Protein AF-0000000084719850 (afdb_homodimer)

Foldseek 3Di:
DWQKKWKDFFAQANTDMDGFAQEFEEDEDPPLCQVVVLLVLVLVLCQQAVFDWQLVSPWPNGGHPVDDAQKMKMKIWDADPVFIKMWIWIWGADDDGSGTWTAKIFMDGVNQTQWIDHPQKIFGADPVSDGPDIDGHGTGGDVNNVPDPVRDDPVSVVVSVQSNLEAAAEADLLLDFFKDQEADCDADRNRNCVNNPLVNLCVVPVCLQVVLQVVLPVQPAQWDHWDWDDPDDRMTGIKTWGADPVDRVDIDIDTLSRDDSQSNLLSRLSSCLRRRDLQGEYEYEASCVPHDCVRCVVSVVSSVVSSVVRYHYYYYHLDQVVCLVAQQPRYWYWYDDPSHRIDIDHQHHCVPVDRSSVCSVVVVSD/DWQKKWKDQFAQANTDMDGFAQEFEEDEDPPLCQVVVLLVLVLVLCQQAVFDWQLVSPWPNGGHPVDPAQKMKMKIWDADPVFIKMWIWIWGADDDGSGTWTAKIFMDGVNQTQWIDHPQKIFGADPVSDTPDIDGHGTGGDVNNVPDPVRDDPVSVVVSVQSNLEAAAEADLLLDFFKDQEADCDADRNRNCVNNPLVNLCVVPVCLQVVLQVVLPVQPAQWDHWDWDDPDDRMTGIKTWGADPVDRVDIDIDTLSRDDSQSNLLSRLSSCLRRRDLQGEYEYEASCVPHDCVRCVVSVVSSVVSSVVNYHYYYYHLDQVVCLVAQQPRYWYWYDDPSHRIDIDHQHHCVPVDRSSVCSVVVVSD

pLDDT: mean 88.96, std 8.77, range [47.56, 98.56]

Nearest PDB structures (foldseek):
  8v47-assembly1_H  TM=5.171E-01  e=9.709E-10  Escherichia coli B185
  8ux9-assembly1_B  TM=4.655E-01  e=1.560E-08  Escherichia coli B185
  8v48-assembly1_F  TM=4.550E-01  e=1.470E-08  Escherichia coli B185
  8v48-assembly1_B  TM=4.495E-01  e=2.359E-08  Escherichia coli B185
  8v47-assembly1_A  TM=4.578E-01  e=5.085E-08  Escherichia coli B185

Secondary structure (DSSP, 8-state):
-EEEEEEEEETTEEEEEE---SEEEEE-STTSSHHHHHHHHHHHHIIIII---HHHHS-GGGS-TT----EEEEEEEEE-SSSEEEEEEEEEE-SSSS-EEEEEEEEEETTEEEEEEETTEEEEE-TTSSEEEEEE--SSS-GGGG--GGG--HHHHHHHHHHHTEEEE---GGG--SEESS--SS--TT-TTHHHHHHHHHHH-TTHHHHHHHHHHHHSTTEEEEEEEE-SSS-EEEEEEEE-SS-TT-EEEEEGGGS-HHHHHHHHHHHHHHHS-TT-EEEEE-TTTT--HHHHHHHHHHHHHHHHTT-EEEEE---HHHHHHHHHHHEEEEEESTT--EEEEEPP-S-SSS-HHHHHHTTTT-/-EEEEEEEEETTEEEEEE---SEEEEE-STTSSHHHHHHHHHHHHIIIII---HHHHS-GGGS-TT----EEEEEEEEE-SSSEEEEEEEEEE-SSSS-EEEEEEEEEETTEEEEEEETTEEEEE-TTSSEEEEEE--SSS-GGGG--GGG--HHHHHHHHHHHTEEEE---GGG--SEESS--SS--TT-TTHHHHHHHHHHH-TTHHHHHHHHHHHHSTTEEEEEEEE-SSS-EEEEEEEE-SS-TT-EEEEEGGGS-HHHHHHHHHHHHHHHS-TT-EEEEE-TTTT--HHHHHHHHHHHHHHHHTT-EEEEE---HHHHHHHHHHHEEEEEESTT--EEEEEPP-S-SSS-HHHHHHTTTT-

InterPro domains:
  IPR003959 ATPase, AAA-type, core [PF13304] (24-324)
  IPR014555 RecF-like [PIRSF029347] (1-332)
  IPR027417 P-loop containing nucleoside triphosphate hydrolase [G3DSA:3.40.50.300] (1-341)
  IPR027417 P-loop containing nucleoside triphosphate hydrolase [SSF52540] (1-327)

Sequence (732 aa):
MLTRLLMENYRCFEQAVIEPGSLALLVGPNGAGKSTVFDALWNIRQLVITGGSASELFPDATRMRWGRQSRQRFELGFRGPDGDYTYRLVIRHGKGAQSGQLEREEILYEQQPLYSFSREEVLIHAHDKSPAHRFPAGNKLSPLSNLPLQVRSKRLDWLTDRISRIWVFRPVPPKLEPFTDRRSDFLEPDLSNFASWLLAMQKVRRSLSRTLKQSLRVVLDGFLNYQFVPLGRETNALMFMFSSPRRRSDFIAFFFNELSEGQRALVVLYTLLHAVPRDATLCIDEPEEFLSPREIHPWLNHLMEMTEEGGQALLISHNPGLIDLLAPSNGILLARQEGGPVQVQGVPGDGAGLPVSELLARGWLEMLTRLLMENYRCFEQAVIEPGSLALLVGPNGAGKSTVFDALWNIRQLVITGGSASELFPDATRMRWGRQSRQRFELGFRGPDGDYTYRLVIRHGKGAQSGQLEREEILYEQQPLYSFSREEVLIHAHDKSPAHRFPAGNKLSPLSNLPLQVRSKRLDWLTDRISRIWVFRPVPPKLEPFTDRRSDFLEPDLSNFASWLLAMQKVRRSLSRTLKQSLRVVLDGFLNYQFVPLGRETNALMFMFSSPRRRSDFIAFFFNELSEGQRALVVLYTLLHAVPRDATLCIDEPEEFLSPREIHPWLNHLMEMTEEGGQALLISHNPGLIDLLAPSNGILLARQEGGPVQVQGVPGDGAGLPVSELLARGWLE

Structure (mmCIF, N/CA/C/O backbone):
data_AF-0000000084719850-model_v1
#
loop_
_entity.id
_entity.type
_entity.pdbx_description
1 polymer 'ATPase AAA-type core domain-containing protein'
#
loop_
_atom_site.group_PDB
_atom_site.id
_atom_site.type_symbol
_atom_site.label_atom_id
_atom_site.label_alt_id
_atom_site.label_comp_id
_atom_site.label_asym_id
_atom_site.label_entity_id
_atom_site.label_seq_id
_atom_site.pdbx_PDB_ins_code
_atom_site.Cartn_x
_atom_site.Cartn_y
_atom_site.Cartn_z
_atom_site.occupancy
_atom_site.B_iso_or_equiv
_atom_site.auth_seq_id
_atom_site.auth_comp_id
_atom_site.auth_asym_id
_atom_site.auth_atom_id
_atom_site.pdbx_PDB_model_num
ATOM 1 N N . MET A 1 1 ? 4.68 23.938 17.859 1 90.5 1 MET A N 1
ATOM 2 C CA . MET A 1 1 ? 4.062 22.625 17.688 1 90.5 1 MET A CA 1
ATOM 3 C C . MET A 1 1 ? 2.545 22.75 17.578 1 90.5 1 MET A C 1
ATOM 5 O O . MET A 1 1 ? 1.946 23.641 18.188 1 90.5 1 MET A O 1
ATOM 9 N N . LEU A 1 2 ? 1.97 21.906 16.734 1 96.88 2 LEU A N 1
ATOM 10 C CA . LEU A 1 2 ? 0.516 21.859 16.625 1 96.88 2 LEU A CA 1
ATOM 11 C C . LEU A 1 2 ? -0.118 21.391 17.922 1 96.88 2 LEU A C 1
ATOM 13 O O . LEU A 1 2 ? 0.217 20.312 18.438 1 96.88 2 LEU A O 1
ATOM 17 N N . THR A 1 3 ? -0.988 22.188 18.453 1 97.19 3 THR A N 1
ATOM 18 C CA . THR A 1 3 ? -1.54 21.859 19.766 1 97.19 3 THR A CA 1
ATOM 19 C C . THR A 1 3 ? -3.025 21.531 19.656 1 97.19 3 THR A C 1
ATOM 21 O O . THR A 1 3 ? -3.596 20.922 20.578 1 97.19 3 THR A O 1
ATOM 24 N N . ARG A 1 4 ? -3.549 21.953 18.578 1 97.56 4 ARG A N 1
ATOM 25 C CA . ARG A 1 4 ? -4.992 21.781 18.453 1 97.56 4 ARG A CA 1
ATOM 26 C C . ARG A 1 4 ? -5.41 21.766 16.984 1 97.56 4 ARG A C 1
ATOM 28 O O . ARG A 1 4 ? -4.891 22.531 16.172 1 97.56 4 ARG A O 1
ATOM 35 N N . LEU A 1 5 ? -6.273 20.875 16.641 1 98.06 5 LEU A N 1
ATOM 36 C CA . LEU A 1 5 ? -6.926 20.828 15.336 1 98.06 5 LEU A CA 1
ATOM 37 C C . LEU A 1 5 ? -8.43 20.656 15.492 1 98.06 5 LEU A C 1
ATOM 39 O O . LEU A 1 5 ? -8.906 19.672 16.047 1 98.06 5 LEU A O 1
ATOM 43 N N . LEU A 1 6 ? -9.133 21.688 15.07 1 98.25 6 LEU A N 1
ATOM 44 C CA . LEU A 1 6 ? -10.594 21.625 15.07 1 98.25 6 LEU A CA 1
ATOM 45 C C . LEU A 1 6 ? -11.125 21.438 13.648 1 98.25 6 LEU A C 1
ATOM 47 O O . LEU A 1 6 ? -10.664 22.109 12.719 1 98.25 6 LEU A O 1
ATOM 51 N N . MET A 1 7 ? -11.977 20.516 13.445 1 97.25 7 MET A N 1
ATOM 52 C CA . MET A 1 7 ? -12.656 20.281 12.172 1 97.25 7 MET A CA 1
ATOM 53 C C . MET A 1 7 ? -14.172 20.25 12.367 1 97.25 7 MET A C 1
ATOM 55 O O . MET A 1 7 ? -14.672 19.562 13.258 1 97.25 7 MET A O 1
ATOM 59 N N . GLU A 1 8 ? -14.789 21 11.594 1 97.12 8 GLU A N 1
ATOM 60 C CA . GLU A 1 8 ? -16.25 21.031 11.594 1 97.12 8 GLU A CA 1
ATOM 61 C C . GLU A 1 8 ? -16.797 20.812 10.188 1 97.12 8 GLU A C 1
ATOM 63 O O . GLU A 1 8 ? -16.406 21.5 9.242 1 97.12 8 GLU A O 1
ATOM 68 N N . ASN A 1 9 ? -17.719 19.844 10.125 1 95.5 9 ASN A N 1
ATOM 69 C CA . ASN A 1 9 ? -18.375 19.516 8.867 1 95.5 9 ASN A CA 1
ATOM 70 C C . ASN A 1 9 ? -17.375 19.078 7.805 1 95.5 9 ASN A C 1
ATOM 72 O O . ASN A 1 9 ? -17.344 19.641 6.703 1 95.5 9 ASN A O 1
ATOM 76 N N . TYR A 1 10 ? -16.609 18.188 8.109 1 95.56 10 TYR A N 1
ATOM 77 C CA . TYR A 1 10 ? -15.602 17.672 7.199 1 95.56 10 TYR A CA 1
ATOM 78 C C . TYR A 1 10 ? -15.625 16.141 7.172 1 95.56 10 TYR A C 1
ATOM 80 O O . TYR A 1 10 ? -15.203 15.492 8.133 1 95.56 10 TYR A O 1
ATOM 88 N N . ARG A 1 11 ? -16.172 15.609 6.105 1 90.38 11 ARG A N 1
ATOM 89 C CA . ARG A 1 11 ? -16.312 14.172 5.895 1 90.38 11 ARG A CA 1
ATOM 90 C C . ARG A 1 11 ? -17.047 13.516 7.059 1 90.38 11 ARG A C 1
ATOM 92 O O . ARG A 1 11 ? -18.234 13.781 7.285 1 90.38 11 ARG A O 1
ATOM 99 N N . CYS A 1 12 ? -16.344 12.797 7.941 1 88.69 12 CYS A N 1
ATOM 100 C CA . CYS A 1 12 ? -17.031 12.094 9.016 1 88.69 12 CYS A CA 1
ATOM 101 C C . CYS A 1 12 ? -16.969 12.883 10.32 1 88.69 12 CYS A C 1
ATOM 103 O O . CYS A 1 12 ? -17.391 12.398 11.367 1 88.69 12 CYS A O 1
ATOM 105 N N . PHE A 1 13 ? -16.453 14.102 10.242 1 93.06 13 PHE A N 1
ATOM 106 C CA . PHE A 1 13 ? -16.344 14.938 11.438 1 93.06 13 PHE A CA 1
ATOM 107 C C . PHE A 1 13 ? -17.438 16 11.445 1 93.06 13 PHE A C 1
ATOM 109 O O . PHE A 1 13 ? -17.391 16.953 10.664 1 93.06 13 PHE A O 1
ATOM 116 N N . GLU A 1 14 ? -18.406 15.844 12.305 1 93.19 14 GLU A N 1
ATOM 117 C CA . GLU A 1 14 ? -19.359 16.922 12.531 1 93.19 14 GLU A CA 1
ATOM 118 C C . GLU A 1 14 ? -18.703 18.078 13.297 1 93.19 14 GLU A C 1
ATOM 120 O O . GLU A 1 14 ? -18.75 19.219 12.844 1 93.19 14 GLU A O 1
ATOM 125 N N . GLN A 1 15 ? -18.219 17.828 14.336 1 94 15 GLN A N 1
ATOM 126 C CA . GLN A 1 15 ? -17.344 18.688 15.125 1 94 15 GLN A CA 1
ATOM 127 C C . GLN A 1 15 ? -16.391 17.859 15.969 1 94 15 GLN A C 1
ATOM 129 O O . GLN A 1 15 ? -16.812 16.984 16.734 1 94 15 GLN A O 1
ATOM 134 N N . ALA A 1 16 ? -15.164 18.062 15.734 1 95.19 16 ALA A N 1
ATOM 135 C CA . ALA A 1 16 ? -14.164 17.297 16.484 1 95.19 16 ALA A CA 1
ATOM 136 C C . ALA A 1 16 ? -12.93 18.156 16.766 1 95.19 16 ALA A C 1
ATOM 138 O O . ALA A 1 16 ? -12.555 19 15.961 1 95.19 16 ALA A O 1
ATOM 139 N N . VAL A 1 17 ? -12.398 17.953 17.922 1 97 17 VAL A N 1
ATOM 140 C CA . VAL A 1 17 ? -11.156 18.625 18.328 1 97 17 VAL A CA 1
ATOM 141 C C . VAL A 1 17 ? -10.094 17.578 18.656 1 97 17 VAL A C 1
ATOM 143 O O . VAL A 1 17 ? -10.344 16.641 19.422 1 97 17 VAL A O 1
ATOM 146 N N . ILE A 1 18 ? -9 17.688 18 1 96.81 18 ILE A N 1
ATOM 147 C CA . ILE A 1 18 ? -7.844 16.828 18.266 1 96.81 18 ILE A CA 1
ATOM 148 C C . ILE A 1 18 ? -6.719 17.672 18.875 1 96.81 18 ILE A C 1
ATOM 150 O O . ILE A 1 18 ? -6.355 18.719 18.344 1 96.81 18 ILE A O 1
ATOM 154 N N . GLU A 1 19 ? -6.223 17.266 19.984 1 96.62 19 GLU A N 1
ATOM 155 C CA . GLU A 1 19 ? -5.133 17.953 20.688 1 96.62 19 GLU A CA 1
ATOM 156 C C . GLU A 1 19 ? -3.908 17.047 20.812 1 96.62 19 GLU A C 1
ATOM 158 O O . GLU A 1 19 ? -3.682 16.438 21.859 1 96.62 19 GLU A O 1
ATOM 163 N N . PRO A 1 20 ? -3.102 17.109 19.75 1 96.12 20 PRO A N 1
ATOM 164 C CA . PRO A 1 20 ? -1.95 16.203 19.75 1 96.12 20 PRO A CA 1
ATOM 165 C C . PRO A 1 20 ? -0.797 16.719 20.609 1 96.12 20 PRO A C 1
ATOM 167 O O . PRO A 1 20 ? -0.574 17.922 20.688 1 96.12 20 PRO A O 1
ATOM 170 N N . GLY A 1 21 ? -0.108 15.828 21.328 1 94.69 21 GLY A N 1
ATOM 171 C CA . GLY A 1 21 ? 1.169 16.141 21.953 1 94.69 21 GLY A CA 1
ATOM 172 C C . GLY A 1 21 ? 2.332 16.094 20.984 1 94.69 21 GLY A C 1
ATOM 173 O O . GLY A 1 21 ? 2.143 16.203 19.766 1 94.69 21 GLY A O 1
ATOM 174 N N . SER A 1 22 ? 3.535 16.031 21.578 1 96.25 22 SER A N 1
ATOM 175 C CA . SER A 1 22 ? 4.715 15.938 20.719 1 96.25 22 SER A CA 1
ATOM 176 C C . SER A 1 22 ? 4.703 14.648 19.906 1 96.25 22 SER A C 1
ATOM 178 O O . SER A 1 22 ? 5.23 14.609 18.797 1 96.25 22 SER A O 1
ATOM 180 N N . LEU A 1 23 ? 4.137 13.648 20.516 1 96.62 23 LEU A N 1
ATOM 181 C CA . LEU A 1 23 ? 3.895 12.375 19.844 1 96.62 23 LEU A CA 1
ATOM 182 C C . LEU A 1 23 ? 2.447 11.93 20.031 1 96.62 23 LEU A C 1
ATOM 184 O O . LEU A 1 23 ? 1.941 11.898 21.156 1 96.62 23 LEU A O 1
ATOM 188 N N . ALA A 1 24 ? 1.783 11.695 18.938 1 97 24 ALA A N 1
ATOM 189 C CA . ALA A 1 24 ? 0.391 11.258 18.984 1 97 24 ALA A CA 1
ATOM 190 C C . ALA A 1 24 ? 0.149 10.078 18.047 1 97 24 ALA A C 1
ATOM 192 O O . ALA A 1 24 ? 0.661 10.062 16.922 1 97 24 ALA A O 1
ATOM 193 N N . LEU A 1 25 ? -0.519 9.102 18.531 1 96.5 25 LEU A N 1
ATOM 194 C CA . LEU A 1 25 ? -0.943 7.965 17.719 1 96.5 25 LEU A CA 1
ATOM 195 C C . LEU A 1 25 ? -2.459 7.945 17.562 1 96.5 25 LEU A C 1
ATOM 197 O O . LEU A 1 25 ? -3.188 7.805 18.547 1 96.5 25 LEU A O 1
ATOM 201 N N . LEU A 1 26 ? -2.902 8.148 16.344 1 95.12 26 LEU A N 1
ATOM 202 C CA . LEU A 1 26 ? -4.324 8.023 16.047 1 95.12 26 LEU A CA 1
ATOM 203 C C . LEU A 1 26 ? -4.711 6.559 15.852 1 95.12 26 LEU A C 1
ATOM 205 O O . LEU A 1 26 ? -4.125 5.867 15.016 1 95.12 26 LEU A O 1
ATOM 209 N N . VAL A 1 27 ? -5.645 6.09 16.656 1 91.06 27 VAL A N 1
ATOM 210 C CA . VAL A 1 27 ? -6.117 4.711 16.594 1 91.06 27 VAL A CA 1
ATOM 211 C C . VAL A 1 27 ? -7.637 4.691 16.469 1 91.06 27 VAL A C 1
ATOM 213 O O . VAL A 1 27 ? -8.305 5.68 16.781 1 91.06 27 VAL A O 1
ATOM 216 N N . GLY A 1 28 ? -8.141 3.613 15.969 1 86.5 28 GLY A N 1
ATOM 217 C CA . GLY A 1 28 ? -9.578 3.441 15.789 1 86.5 28 GLY A CA 1
ATOM 218 C C . GLY A 1 28 ? -9.922 2.494 14.656 1 86.5 28 GLY A C 1
ATOM 219 O O . GLY A 1 28 ? -9.055 2.119 13.867 1 86.5 28 GLY A O 1
ATOM 220 N N . PRO A 1 29 ? -11.164 2.096 14.547 1 81.56 29 PRO A N 1
ATOM 221 C CA . PRO A 1 29 ? -11.578 1.176 13.484 1 81.56 29 PRO A CA 1
ATOM 222 C C . PRO A 1 29 ? -11.516 1.808 12.094 1 81.56 29 PRO A C 1
ATOM 224 O O . PRO A 1 29 ? -11.281 3.014 11.969 1 81.56 29 PRO A O 1
ATOM 227 N N . ASN A 1 30 ? -11.594 0.954 11.141 1 78.56 30 ASN A N 1
ATOM 228 C CA . ASN A 1 30 ? -11.625 1.453 9.766 1 78.56 30 ASN A CA 1
ATOM 229 C C . ASN A 1 30 ? -12.828 2.363 9.531 1 78.56 30 ASN A C 1
ATOM 231 O O . ASN A 1 30 ? -13.93 2.074 9.992 1 78.56 30 ASN A O 1
ATOM 235 N N . GLY A 1 31 ? -12.547 3.479 8.898 1 78.62 31 GLY A N 1
ATOM 236 C CA . GLY A 1 31 ? -13.609 4.43 8.609 1 78.62 31 GLY A CA 1
ATOM 237 C C . GLY A 1 31 ? -13.828 5.441 9.719 1 78.62 31 GLY A C 1
ATOM 238 O O . GLY A 1 31 ? -14.734 6.273 9.641 1 78.62 31 GLY A O 1
ATOM 239 N N . ALA A 1 32 ? -12.961 5.43 10.695 1 83.94 32 ALA A N 1
ATOM 240 C CA . ALA A 1 32 ? -13.156 6.297 11.859 1 83.94 32 ALA A CA 1
ATOM 241 C C . ALA A 1 32 ? -12.625 7.703 11.594 1 83.94 32 ALA A C 1
ATOM 243 O O . ALA A 1 32 ? -12.789 8.602 12.422 1 83.94 32 ALA A O 1
ATOM 244 N N . GLY A 1 33 ? -11.961 7.91 10.492 1 89.12 33 GLY A N 1
ATOM 245 C CA . GLY A 1 33 ? -11.562 9.258 10.133 1 89.12 33 GLY A CA 1
ATOM 246 C C . GLY A 1 33 ? -10.094 9.531 10.359 1 89.12 33 GLY A C 1
ATOM 247 O O . GLY A 1 33 ? -9.641 10.68 10.266 1 89.12 33 GLY A O 1
ATOM 248 N N . LYS A 1 34 ? -9.25 8.547 10.703 1 91.81 34 LYS A N 1
ATOM 249 C CA . LYS A 1 34 ? -7.824 8.727 10.945 1 91.81 34 LYS A CA 1
ATOM 250 C C . LYS A 1 34 ? -7.145 9.406 9.758 1 91.81 34 LYS A C 1
ATOM 252 O O . LYS A 1 34 ? -6.465 10.422 9.914 1 91.81 34 LYS A O 1
ATOM 257 N N . SER A 1 35 ? -7.395 8.867 8.609 1 90 35 SER A N 1
ATOM 258 C CA . SER A 1 35 ? -6.777 9.422 7.406 1 90 35 SER A CA 1
ATOM 259 C C . SER A 1 35 ? -7.344 10.797 7.074 1 90 35 SER A C 1
ATOM 261 O O . SER A 1 35 ? -6.652 11.633 6.492 1 90 35 SER A O 1
ATOM 263 N N . THR A 1 36 ? -8.578 11.008 7.441 1 92.88 36 THR A N 1
ATOM 264 C CA . THR A 1 36 ? -9.227 12.289 7.195 1 92.88 36 THR A CA 1
ATOM 265 C C . THR A 1 36 ? -8.5 13.422 7.918 1 92.88 36 THR A C 1
ATOM 267 O O . THR A 1 36 ? -8.398 14.531 7.402 1 92.88 36 THR A O 1
ATOM 270 N N . VAL A 1 37 ? -8.016 13.094 9.078 1 96.56 37 VAL A N 1
ATOM 271 C CA . VAL A 1 37 ? -7.258 14.07 9.844 1 96.56 37 VAL A CA 1
ATOM 272 C C . VAL A 1 37 ? -6.027 14.508 9.055 1 96.56 37 VAL A C 1
ATOM 274 O O . VAL A 1 37 ? -5.754 15.703 8.922 1 96.56 37 VAL A O 1
ATOM 277 N N . PHE A 1 38 ? -5.297 13.594 8.523 1 96.06 38 PHE A N 1
ATOM 278 C CA . PHE A 1 38 ? -4.102 13.875 7.738 1 96.06 38 PHE A CA 1
ATOM 279 C C . PHE A 1 38 ? -4.453 14.633 6.465 1 96.06 38 PHE A C 1
ATOM 281 O O . PHE A 1 38 ? -3.73 15.539 6.055 1 96.06 38 PHE A O 1
ATOM 288 N N . ASP A 1 39 ? -5.559 14.297 5.898 1 94.19 39 ASP A N 1
ATOM 289 C CA . ASP A 1 39 ? -6.016 14.992 4.699 1 94.19 39 ASP A CA 1
ATOM 290 C C . ASP A 1 39 ? -6.273 16.469 4.984 1 94.19 39 ASP A C 1
ATOM 292 O O . ASP A 1 39 ? -5.926 17.328 4.18 1 94.19 39 ASP A O 1
ATOM 296 N N . ALA A 1 40 ? -6.93 16.656 6.09 1 97.06 40 ALA A N 1
ATOM 297 C CA . ALA A 1 40 ? -7.223 18.031 6.465 1 97.06 40 ALA A CA 1
ATOM 298 C C . ALA A 1 40 ? -5.941 18.844 6.617 1 97.06 40 ALA A C 1
ATOM 300 O O . ALA A 1 40 ? -5.832 19.953 6.074 1 97.06 40 ALA A O 1
ATOM 301 N N . LEU A 1 41 ? -4.992 18.328 7.336 1 97.62 41 LEU A N 1
ATOM 302 C CA . LEU A 1 41 ? -3.723 19.016 7.547 1 97.62 41 LEU A CA 1
ATOM 303 C C . LEU A 1 41 ? -3.016 19.281 6.223 1 97.62 41 LEU A C 1
ATOM 305 O O . LEU A 1 41 ? -2.506 20.375 5.988 1 97.62 41 LEU A O 1
ATOM 309 N N . TRP A 1 42 ? -3.047 18.281 5.398 1 96 42 TRP A N 1
ATOM 310 C CA . TRP A 1 42 ? -2.404 18.406 4.094 1 96 42 TRP A CA 1
ATOM 311 C C . TRP A 1 42 ? -3.09 19.484 3.254 1 96 42 TRP A C 1
ATOM 313 O O . TRP A 1 42 ? -2.426 20.344 2.668 1 96 42 TRP A O 1
ATOM 323 N N . ASN A 1 43 ? -4.371 19.438 3.188 1 96.69 43 ASN A N 1
ATOM 324 C CA . ASN A 1 43 ? -5.125 20.375 2.367 1 96.69 43 ASN A CA 1
ATOM 325 C C . ASN A 1 43 ? -4.945 21.812 2.854 1 96.69 43 ASN A C 1
ATOM 327 O O . ASN A 1 43 ? -4.812 22.734 2.047 1 96.69 43 ASN A O 1
ATOM 331 N N . ILE A 1 44 ? -4.93 21.984 4.152 1 97.69 44 ILE A N 1
ATOM 332 C CA . ILE A 1 44 ? -4.723 23.312 4.715 1 97.69 44 ILE A CA 1
ATOM 333 C C . ILE A 1 44 ? -3.32 23.797 4.371 1 97.69 44 ILE A C 1
ATOM 335 O O . ILE A 1 44 ? -3.143 24.953 3.969 1 97.69 44 ILE A O 1
ATOM 339 N N . ARG A 1 45 ? -2.359 22.938 4.555 1 96.25 45 ARG A N 1
ATOM 340 C CA . ARG A 1 45 ? -0.992 23.297 4.191 1 96.25 45 ARG A CA 1
ATOM 341 C C . ARG A 1 45 ? -0.908 23.734 2.734 1 96.25 45 ARG A C 1
ATOM 343 O O . ARG A 1 45 ? -0.298 24.766 2.42 1 96.25 45 ARG A O 1
ATOM 350 N N . GLN A 1 46 ? -1.488 22.922 1.849 1 94.88 46 GLN A N 1
ATOM 351 C CA . GLN A 1 46 ? -1.464 23.234 0.422 1 94.88 46 GLN A CA 1
ATOM 352 C C . GLN A 1 46 ? -2.15 24.562 0.135 1 94.88 46 GLN A C 1
ATOM 354 O O . GLN A 1 46 ? -1.685 25.344 -0.701 1 94.88 46 GLN A O 1
ATOM 359 N N . LEU A 1 47 ? -3.195 24.797 0.79 1 96.38 47 LEU A N 1
ATOM 360 C CA . LEU A 1 47 ? -3.941 26.031 0.618 1 96.38 47 LEU A CA 1
ATOM 361 C C . LEU A 1 47 ? -3.086 27.234 0.996 1 96.38 47 LEU A C 1
ATOM 363 O O . LEU A 1 47 ? -2.967 28.188 0.218 1 96.38 47 LEU A O 1
ATOM 367 N N . VAL A 1 48 ? -2.445 27.172 2.125 1 96.06 48 VAL A N 1
ATOM 368 C CA . VAL A 1 48 ? -1.76 28.312 2.727 1 96.06 48 VAL A CA 1
ATOM 369 C C . VAL A 1 48 ? -0.387 28.5 2.08 1 96.06 48 VAL A C 1
ATOM 371 O O . VAL A 1 48 ? 0.068 29.625 1.877 1 96.06 48 VAL A O 1
ATOM 374 N N . ILE A 1 49 ? 0.286 27.422 1.704 1 93.06 49 ILE A N 1
ATOM 375 C CA . ILE A 1 49 ? 1.697 27.5 1.343 1 93.06 49 ILE A CA 1
ATOM 376 C C . ILE A 1 49 ? 1.844 27.453 -0.177 1 93.06 49 ILE A C 1
ATOM 378 O O . ILE A 1 49 ? 2.547 28.281 -0.762 1 93.06 49 ILE A O 1
ATOM 382 N N . THR A 1 50 ? 1.129 26.562 -0.797 1 89.69 50 THR A N 1
ATOM 383 C CA . THR A 1 50 ? 1.331 26.359 -2.229 1 89.69 50 THR A CA 1
ATOM 384 C C . THR A 1 50 ? 0.291 27.141 -3.031 1 89.69 50 THR A C 1
ATOM 386 O O . THR A 1 50 ? 0.43 27.297 -4.246 1 89.69 50 THR A O 1
ATOM 389 N N . GLY A 1 51 ? -0.696 27.641 -2.363 1 91.75 51 GLY A N 1
ATOM 390 C CA . GLY A 1 51 ? -1.734 28.375 -3.068 1 91.75 51 GLY A CA 1
ATOM 391 C C . GLY A 1 51 ? -2.672 27.469 -3.855 1 91.75 51 GLY A C 1
ATOM 392 O O . GLY A 1 51 ? -3.055 27.797 -4.98 1 91.75 51 GLY A O 1
ATOM 393 N N . GLY A 1 52 ? -2.904 26.391 -3.318 1 93.19 52 GLY A N 1
ATOM 394 C CA . GLY A 1 52 ? -3.898 25.516 -3.941 1 93.19 52 GLY A CA 1
ATOM 395 C C . GLY A 1 52 ? -5.297 26.109 -3.912 1 93.19 52 GLY A C 1
ATOM 396 O O . GLY A 1 52 ? -5.648 26.844 -2.99 1 93.19 52 GLY A O 1
ATOM 397 N N . SER A 1 53 ? -6.148 25.734 -4.875 1 95.38 53 SER A N 1
ATOM 398 C CA . SER A 1 53 ? -7.516 26.219 -4.953 1 95.38 53 SER A CA 1
ATOM 399 C C . SER A 1 53 ? -8.406 25.578 -3.893 1 95.38 53 SER A C 1
ATOM 401 O O . SER A 1 53 ? -8.344 24.359 -3.688 1 95.38 53 SER A O 1
ATOM 403 N N . ALA A 1 54 ? -9.227 26.469 -3.268 1 95.69 54 ALA A N 1
ATOM 404 C CA . ALA A 1 54 ? -10.141 25.969 -2.25 1 95.69 54 ALA A CA 1
ATOM 405 C C . ALA A 1 54 ? -11.102 24.938 -2.836 1 95.69 54 ALA A C 1
ATOM 407 O O . ALA A 1 54 ? -11.43 23.938 -2.182 1 95.69 54 ALA A O 1
ATOM 408 N N . SER A 1 55 ? -11.477 25.156 -4.059 1 95.31 55 SER A N 1
ATOM 409 C CA . SER A 1 55 ? -12.438 24.25 -4.688 1 95.31 55 SER A CA 1
ATOM 410 C C . SER A 1 55 ? -11.812 22.891 -4.961 1 95.31 55 SER A C 1
ATOM 412 O O . SER A 1 55 ? -12.508 21.875 -4.941 1 95.31 55 SER A O 1
ATOM 414 N N . GLU A 1 56 ? -10.531 22.891 -5.188 1 93.94 56 GLU A N 1
ATOM 415 C CA . GLU A 1 56 ? -9.836 21.641 -5.457 1 93.94 56 GLU A CA 1
ATOM 416 C C . GLU A 1 56 ? -9.492 20.906 -4.16 1 93.94 56 GLU A C 1
ATOM 418 O O . GLU A 1 56 ? -9.594 19.672 -4.09 1 93.94 56 GLU A O 1
ATOM 423 N N . LEU A 1 57 ? -9.172 21.609 -3.193 1 95.5 57 LEU A N 1
ATOM 424 C CA . LEU A 1 57 ? -8.711 21.031 -1.938 1 95.5 57 LEU A CA 1
ATOM 425 C C . LEU A 1 57 ? -9.883 20.656 -1.045 1 95.5 57 LEU A C 1
ATOM 427 O O . LEU A 1 57 ? -9.797 19.703 -0.26 1 95.5 57 LEU A O 1
ATOM 431 N N . PHE A 1 58 ? -10.938 21.422 -1.205 1 95.69 58 PHE A N 1
ATOM 432 C CA . PHE A 1 58 ? -12.133 21.203 -0.4 1 95.69 58 PHE A CA 1
ATOM 433 C C . PHE A 1 58 ? -13.375 21.125 -1.282 1 95.69 58 PHE A C 1
ATOM 435 O O . PHE A 1 58 ? -14.297 21.938 -1.143 1 95.69 58 PHE A O 1
ATOM 442 N N . PRO A 1 59 ? -13.438 20.125 -2.115 1 92.5 59 PRO A N 1
ATOM 443 C CA . PRO A 1 59 ? -14.648 19.938 -2.916 1 92.5 59 PRO A CA 1
ATOM 444 C C . PRO A 1 59 ? -15.867 19.578 -2.068 1 92.5 59 PRO A C 1
ATOM 446 O O . PRO A 1 59 ? -15.727 19.297 -0.874 1 92.5 59 PRO A O 1
ATOM 449 N N . ASP A 1 60 ? -16.984 19.531 -2.713 1 89.62 60 ASP A N 1
ATOM 450 C CA . ASP A 1 60 ? -18.234 19.25 -2.031 1 89.62 60 ASP A CA 1
ATOM 451 C C . ASP A 1 60 ? -18.188 17.891 -1.32 1 89.62 60 ASP A C 1
ATOM 453 O O . ASP A 1 60 ? -18.766 17.734 -0.248 1 89.62 60 ASP A O 1
ATOM 457 N N . ALA A 1 61 ? -17.453 17 -1.84 1 84.75 61 ALA A N 1
ATOM 458 C CA . ALA A 1 61 ? -17.359 15.641 -1.318 1 84.75 61 ALA A CA 1
ATOM 459 C C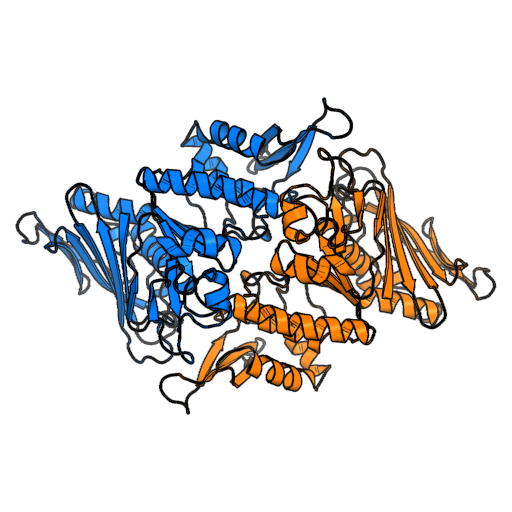 . ALA A 1 61 ? -16.672 15.625 0.044 1 84.75 61 ALA A C 1
ATOM 461 O O . ALA A 1 61 ? -16.734 14.633 0.772 1 84.75 61 ALA A O 1
ATOM 462 N N . THR A 1 62 ? -16 16.719 0.364 1 91.38 62 THR A N 1
ATOM 463 C CA . THR A 1 62 ? -15.312 16.766 1.649 1 91.38 62 THR A CA 1
ATOM 464 C C . THR A 1 62 ? -16.281 17.172 2.764 1 91.38 62 THR A C 1
ATOM 466 O O . THR A 1 62 ? -15.938 17.062 3.945 1 91.38 62 THR A O 1
ATOM 469 N N . ARG A 1 63 ? -17.453 17.578 2.414 1 90.94 63 ARG A N 1
ATOM 470 C CA . ARG A 1 63 ? -18.469 17.891 3.416 1 90.94 63 ARG A CA 1
ATOM 471 C C . ARG A 1 63 ? -19.078 16.625 4 1 90.94 63 ARG A C 1
ATOM 473 O O . ARG A 1 63 ? -19 15.555 3.387 1 90.94 63 ARG A O 1
ATOM 480 N N . MET A 1 64 ? -19.547 16.812 5.195 1 86.69 64 MET A N 1
ATOM 481 C CA . MET A 1 64 ? -20.266 15.703 5.797 1 86.69 64 MET A CA 1
ATOM 482 C C . MET A 1 64 ? -21.5 15.352 4.973 1 86.69 64 MET A C 1
ATOM 484 O O . MET A 1 64 ? -22.328 16.219 4.684 1 86.69 64 MET A O 1
ATOM 488 N N . ARG A 1 65 ? -21.609 14.148 4.594 1 78.19 65 ARG A N 1
ATOM 489 C CA . ARG A 1 65 ? -22.641 13.719 3.643 1 78.19 65 ARG A CA 1
ATOM 490 C C . ARG A 1 65 ? -24.016 13.742 4.281 1 78.19 65 ARG A C 1
ATOM 492 O O . ARG A 1 65 ? -25.031 13.906 3.588 1 78.19 65 ARG A O 1
ATOM 499 N N . TRP A 1 66 ? -24.078 13.539 5.484 1 75.94 66 TRP A N 1
ATOM 500 C CA . TRP A 1 66 ? -25.391 13.5 6.121 1 75.94 66 TRP A CA 1
ATOM 501 C C . TRP A 1 66 ? -25.703 14.828 6.797 1 75.94 66 TRP A C 1
ATOM 503 O O . TRP A 1 66 ? -26.641 14.914 7.598 1 75.94 66 TRP A O 1
ATOM 513 N N . GLY A 1 67 ? -24.797 15.82 6.461 1 75.56 67 GLY A N 1
ATOM 514 C CA . GLY A 1 67 ? -25.047 17.156 6.973 1 75.56 67 GLY A CA 1
ATOM 515 C C . GLY A 1 67 ? -25.547 18.125 5.918 1 75.56 67 GLY A C 1
ATOM 516 O O . GLY A 1 67 ? -25.422 17.875 4.719 1 75.56 67 GLY A O 1
ATOM 517 N N . ARG A 1 68 ? -26.234 19.109 6.379 1 77.56 68 ARG A N 1
ATOM 518 C CA . ARG A 1 68 ? -26.781 20.109 5.457 1 77.56 68 ARG A CA 1
ATOM 519 C C . ARG A 1 68 ? -25.984 21.406 5.539 1 77.56 68 ARG A C 1
ATOM 521 O O . ARG A 1 68 ? -26.266 22.359 4.793 1 77.56 68 ARG A O 1
ATOM 528 N N . GLN A 1 69 ? -25 21.359 6.273 1 87.5 69 GLN A N 1
ATOM 529 C CA . GLN A 1 69 ? -24.25 22.594 6.441 1 87.5 69 GLN A CA 1
ATOM 530 C C . GLN A 1 69 ? -23.344 22.844 5.234 1 87.5 69 GLN A C 1
ATOM 532 O O . GLN A 1 69 ? -22.75 21.922 4.691 1 87.5 69 GLN A O 1
ATOM 537 N N . SER A 1 70 ? -23.297 24.078 4.816 1 92.38 70 SER A N 1
ATOM 538 C CA . SER A 1 70 ? -22.5 24.453 3.646 1 92.38 70 SER A CA 1
ATOM 539 C C . SER A 1 70 ? -21.141 24.969 4.051 1 92.38 70 SER A C 1
ATOM 541 O O . SER A 1 70 ? -20.266 25.188 3.199 1 92.38 70 SER A O 1
ATOM 543 N N . ARG A 1 71 ? -21.031 25.203 5.359 1 95.56 71 ARG A N 1
ATOM 544 C CA . ARG A 1 71 ? -19.766 25.766 5.844 1 95.56 71 ARG A CA 1
ATOM 545 C C . ARG A 1 71 ? -18.922 24.688 6.531 1 95.56 71 ARG A C 1
ATOM 547 O O . ARG A 1 71 ? -19.453 23.859 7.266 1 95.56 71 ARG A O 1
ATOM 554 N N . GLN A 1 72 ? -17.703 24.703 6.184 1 97.12 72 GLN A N 1
ATOM 555 C CA . GLN A 1 72 ? -16.703 23.938 6.914 1 97.12 72 GLN A CA 1
ATOM 556 C C . GLN A 1 72 ? -15.789 24.844 7.723 1 97.12 72 GLN A C 1
ATOM 558 O O . GLN A 1 72 ? -15.414 25.922 7.262 1 97.12 72 GLN A O 1
ATOM 563 N N . ARG A 1 73 ? -15.484 24.453 8.852 1 97.94 73 ARG A N 1
ATOM 564 C CA . ARG A 1 73 ? -14.602 25.234 9.711 1 97.94 73 ARG A CA 1
ATOM 565 C C . ARG A 1 73 ? -13.406 24.406 10.18 1 97.94 73 ARG A C 1
ATOM 567 O O . ARG A 1 73 ? -13.555 23.234 10.523 1 97.94 73 ARG A O 1
ATOM 574 N N . PHE A 1 74 ? -12.266 25.031 10.109 1 98.5 74 PHE A N 1
ATOM 575 C CA . PHE A 1 74 ? -11.039 24.438 10.609 1 98.5 74 PHE A CA 1
ATOM 576 C C . PHE A 1 74 ? -10.297 25.406 11.523 1 98.5 74 PHE A C 1
ATOM 578 O O . PHE A 1 74 ? -10.32 26.625 11.305 1 98.5 74 PHE A O 1
ATOM 585 N N . GLU A 1 75 ? -9.688 24.938 12.516 1 98.56 75 GLU A N 1
ATOM 586 C CA . GLU A 1 75 ? -8.836 25.719 13.398 1 98.56 75 GLU A CA 1
ATOM 587 C C . GLU A 1 75 ? -7.566 24.938 13.766 1 98.56 75 GLU A C 1
ATOM 589 O O . GLU A 1 75 ? -7.633 23.766 14.125 1 98.56 75 GLU A O 1
ATOM 594 N N . LEU A 1 76 ? -6.453 25.531 13.586 1 98.5 76 LEU A N 1
ATOM 595 C CA . LEU A 1 76 ? -5.176 24.984 14.016 1 98.5 76 LEU A CA 1
ATOM 596 C C . LEU A 1 76 ? -4.555 25.828 15.117 1 98.5 76 LEU A C 1
ATOM 598 O O . LEU A 1 76 ? -4.457 27.062 14.977 1 98.5 76 LEU A O 1
ATOM 602 N N . GLY A 1 77 ? -4.227 25.25 16.234 1 98.25 77 GLY A N 1
ATOM 603 C CA . GLY A 1 77 ? -3.492 25.922 17.297 1 98.25 77 GLY A CA 1
ATOM 604 C C . GLY A 1 77 ? -2.027 25.531 17.344 1 98.25 77 GLY A C 1
ATOM 605 O O . GLY A 1 77 ? -1.682 24.359 17.141 1 98.25 77 GLY A O 1
ATOM 606 N N . PHE A 1 78 ? -1.195 26.547 17.531 1 97.31 78 PHE A N 1
ATOM 607 C CA . PHE A 1 78 ? 0.239 26.312 17.641 1 97.31 78 PHE A CA 1
ATOM 608 C C . PHE A 1 78 ? 0.803 26.984 18.875 1 97.31 78 PHE A C 1
ATOM 610 O O . PHE A 1 78 ? 0.386 28.094 19.219 1 97.31 78 PHE A O 1
ATOM 617 N N . ARG A 1 79 ? 1.655 26.328 19.469 1 94.06 79 ARG A N 1
ATOM 618 C CA . ARG A 1 79 ? 2.43 26.953 20.547 1 94.06 79 ARG A CA 1
ATOM 619 C C . ARG A 1 79 ? 3.771 27.453 20.016 1 94.06 79 ARG A C 1
ATOM 621 O O . ARG A 1 79 ? 4.59 26.672 19.531 1 94.06 79 ARG A O 1
ATOM 628 N N . GLY A 1 80 ? 3.939 28.734 20.078 1 90.94 80 GLY A N 1
ATOM 629 C CA . GLY A 1 80 ? 5.191 29.328 19.656 1 90.94 80 GLY A CA 1
ATOM 630 C C . GLY A 1 80 ? 6.074 29.75 20.812 1 90.94 80 GLY A C 1
ATOM 631 O O . GLY A 1 80 ? 5.738 29.516 21.984 1 90.94 80 GLY A O 1
ATOM 632 N N . PRO A 1 81 ? 7.23 30.312 20.453 1 87.94 81 PRO A N 1
ATOM 633 C CA . PRO A 1 81 ? 8.172 30.75 21.484 1 87.94 81 PRO A CA 1
ATOM 634 C C . PRO A 1 81 ? 7.633 31.922 22.312 1 87.94 81 PRO A C 1
ATOM 636 O O . PRO A 1 81 ? 7.988 32.062 23.484 1 87.94 81 PRO A O 1
ATOM 639 N N . ASP A 1 82 ? 6.82 32.75 21.75 1 92 82 ASP A N 1
ATOM 640 C CA . ASP A 1 82 ? 6.387 33.969 22.422 1 92 82 ASP A CA 1
ATOM 641 C C . ASP A 1 82 ? 4.902 33.906 22.766 1 92 82 ASP A C 1
ATOM 643 O O . ASP A 1 82 ? 4.336 34.875 23.25 1 92 82 ASP A O 1
ATOM 647 N N . GLY A 1 83 ? 4.344 32.812 22.406 1 93.75 83 GLY A N 1
ATOM 648 C CA . GLY A 1 83 ? 2.932 32.719 22.75 1 93.75 83 GLY A CA 1
ATOM 649 C C . GLY A 1 83 ? 2.176 31.75 21.859 1 93.75 83 GLY A C 1
ATOM 650 O O . GLY A 1 83 ? 2.783 31 21.094 1 93.75 83 GLY A O 1
ATOM 651 N N . ASP A 1 84 ? 0.846 31.844 22.016 1 96.5 84 ASP A N 1
ATOM 652 C CA . ASP A 1 84 ? -0.023 30.906 21.312 1 96.5 84 ASP A CA 1
ATOM 653 C C . ASP A 1 84 ? -0.538 31.516 20 1 96.5 84 ASP A C 1
ATOM 655 O O . ASP A 1 84 ? -0.892 32.688 19.953 1 96.5 84 ASP A O 1
ATOM 659 N N . TYR A 1 85 ? -0.491 30.75 19 1 97.5 85 TYR A N 1
ATOM 660 C CA . TYR A 1 85 ? -1.004 31.141 17.703 1 97.5 85 TYR A CA 1
ATOM 661 C C . TYR A 1 85 ? -2.205 30.297 17.297 1 97.5 85 TYR A C 1
ATOM 663 O O . TYR A 1 85 ? -2.268 29.109 17.625 1 97.5 85 TYR A O 1
ATOM 671 N N . THR A 1 86 ? -3.166 30.891 16.594 1 97.94 86 THR A N 1
ATOM 672 C CA . THR A 1 86 ? -4.328 30.172 16.078 1 97.94 86 THR A CA 1
ATOM 673 C C . THR A 1 86 ? -4.594 30.531 14.617 1 97.94 86 THR A C 1
ATOM 675 O O . THR A 1 86 ? -4.551 31.719 14.25 1 97.94 86 THR A O 1
ATOM 678 N N . TYR A 1 87 ? -4.695 29.594 13.789 1 98.38 87 TYR A N 1
ATOM 679 C CA . TYR A 1 87 ? -5.152 29.75 12.414 1 98.38 87 TYR A CA 1
ATOM 680 C C . TYR A 1 87 ? -6.59 29.266 12.258 1 98.38 87 TYR A C 1
ATOM 682 O O . TYR A 1 87 ? -6.918 28.141 12.656 1 98.38 87 TYR A O 1
ATOM 690 N N . ARG A 1 88 ? -7.484 30.078 11.727 1 98.38 88 ARG A N 1
ATOM 691 C CA . ARG A 1 88 ? -8.883 29.734 11.484 1 98.38 88 ARG A CA 1
ATOM 692 C C . ARG A 1 88 ? -9.227 29.828 10.008 1 98.38 88 ARG A C 1
ATOM 694 O O . ARG A 1 88 ? -8.797 30.766 9.32 1 98.38 88 ARG A O 1
ATOM 701 N N . LEU A 1 89 ? -9.945 28.859 9.562 1 98.31 89 LEU A N 1
ATOM 702 C CA . LEU A 1 89 ? -10.344 28.781 8.164 1 98.31 89 LEU A CA 1
ATOM 703 C C . LEU A 1 89 ? -11.805 28.375 8.031 1 98.31 89 LEU A C 1
ATOM 705 O O . LEU A 1 89 ? -12.258 27.453 8.703 1 98.31 89 LEU A O 1
ATOM 709 N N . VAL A 1 90 ? -12.539 29.125 7.285 1 98.19 90 VAL A N 1
ATOM 710 C CA . VAL A 1 90 ? -13.922 28.766 6.961 1 98.19 90 VAL A CA 1
ATOM 711 C C . VAL A 1 90 ? -14.078 28.641 5.445 1 98.19 90 VAL A C 1
ATOM 713 O O . VAL A 1 90 ? -13.766 29.578 4.711 1 98.19 90 VAL A O 1
ATOM 716 N N . ILE A 1 91 ? -14.484 27.547 4.996 1 97.44 91 ILE A N 1
ATOM 717 C CA . ILE A 1 91 ? -14.766 27.281 3.588 1 97.44 91 ILE A CA 1
ATOM 718 C C . ILE A 1 91 ? -16.281 27.219 3.365 1 97.44 91 ILE A C 1
ATOM 720 O O . ILE A 1 91 ? -16.984 26.516 4.082 1 97.44 91 ILE A O 1
ATOM 724 N N . ARG A 1 92 ? -16.719 27.891 2.434 1 96.12 92 ARG A N 1
ATOM 725 C CA . ARG A 1 92 ? -18.141 27.875 2.066 1 96.12 92 ARG A CA 1
ATOM 726 C C . ARG A 1 92 ? -18.344 27.125 0.749 1 96.12 92 ARG A C 1
ATOM 728 O O . ARG A 1 92 ? -17.594 27.312 -0.201 1 96.12 92 ARG A O 1
ATOM 735 N N . HIS A 1 93 ? -19.375 26.297 0.789 1 93.94 93 HIS A N 1
ATOM 736 C CA . HIS A 1 93 ? -19.672 25.516 -0.41 1 93.94 93 HIS A CA 1
ATOM 737 C C . HIS A 1 93 ? -20.938 26.031 -1.084 1 93.94 93 HIS A C 1
ATOM 739 O O . HIS A 1 93 ? -21.984 26.156 -0.434 1 93.94 93 HIS A O 1
ATOM 745 N N . GLY A 1 94 ? -20.781 26.422 -2.312 1 86.69 94 GLY A N 1
ATOM 746 C CA . GLY A 1 94 ? -21.938 26.766 -3.125 1 86.69 94 GLY A CA 1
ATOM 747 C C . GLY A 1 94 ? -22.562 25.562 -3.812 1 86.69 94 GLY A C 1
ATOM 748 O O . GLY A 1 94 ? -22.516 24.438 -3.295 1 86.69 94 GLY A O 1
ATOM 749 N N . LYS A 1 95 ? -23.172 25.875 -4.953 1 81.25 95 LYS A N 1
ATOM 750 C CA . LYS A 1 95 ? -23.781 24.812 -5.738 1 81.25 95 LYS A CA 1
ATOM 751 C C . LYS A 1 95 ? -22.75 24.109 -6.613 1 81.25 95 LYS A C 1
ATOM 753 O O . LYS A 1 95 ? -21.859 24.766 -7.164 1 81.25 95 LYS A O 1
ATOM 758 N N . GLY A 1 96 ? -22.75 22.844 -6.625 1 76.06 96 GLY A N 1
ATOM 759 C CA . GLY A 1 96 ? -21.906 22.078 -7.527 1 76.06 96 GLY A CA 1
ATOM 760 C C . GLY A 1 96 ? -20.812 21.312 -6.809 1 76.06 96 GLY A C 1
ATOM 761 O O . GLY A 1 96 ? -20.609 21.5 -5.609 1 76.06 96 GLY A O 1
ATOM 762 N N . ALA A 1 97 ? -20.047 20.562 -7.57 1 72.81 97 ALA A N 1
ATOM 763 C CA . ALA A 1 97 ? -19.031 19.656 -7.031 1 72.81 97 ALA A CA 1
ATOM 764 C C . ALA A 1 97 ? -17.781 20.422 -6.617 1 72.81 97 ALA A C 1
ATOM 766 O O . ALA A 1 97 ? -17.141 20.094 -5.613 1 72.81 97 ALA A O 1
ATOM 767 N N . GLN A 1 98 ? -17.391 21.359 -7.438 1 76.06 98 GLN A N 1
ATOM 768 C CA . GLN A 1 98 ? -16.234 22.188 -7.113 1 76.06 98 GLN A CA 1
ATOM 769 C C . GLN A 1 98 ? -16.672 23.562 -6.609 1 76.06 98 GLN A C 1
ATOM 771 O O . GLN A 1 98 ? -16.406 24.578 -7.254 1 76.06 98 GLN A O 1
ATOM 776 N N . SER A 1 99 ? -17.094 23.547 -5.367 1 81.75 99 SER A N 1
ATOM 777 C CA . SER A 1 99 ? -17.828 24.734 -4.918 1 81.75 99 SER A CA 1
ATOM 778 C C . SER A 1 99 ? -17.141 25.375 -3.715 1 81.75 99 SER A C 1
ATOM 780 O O . SER A 1 99 ? -17.578 26.422 -3.236 1 81.75 99 SER A O 1
ATOM 782 N N . GLY A 1 100 ? -16.062 24.828 -3.332 1 91.31 100 GLY A N 1
ATOM 783 C CA . GLY A 1 100 ? -15.445 25.375 -2.131 1 91.31 100 GLY A CA 1
ATOM 784 C C . GLY A 1 100 ? -14.773 26.719 -2.361 1 91.31 100 GLY A C 1
ATOM 785 O O . GLY A 1 100 ? -14 26.875 -3.309 1 91.31 100 GLY A O 1
ATOM 786 N N . GLN A 1 101 ? -15.133 27.703 -1.467 1 95.06 101 GLN A N 1
ATOM 787 C CA . GLN A 1 101 ? -14.531 29.031 -1.485 1 95.06 101 GLN A CA 1
ATOM 788 C C . GLN A 1 101 ? -14.188 29.5 -0.074 1 95.06 101 GLN A C 1
ATOM 790 O O . GLN A 1 101 ? -14.859 29.125 0.889 1 95.06 101 GLN A O 1
ATOM 795 N N . LEU A 1 102 ? -13.148 30.312 -0.031 1 96.12 102 LEU A N 1
ATOM 796 C CA . LEU A 1 102 ? -12.773 30.859 1.27 1 96.12 102 LEU A CA 1
ATOM 797 C C . LEU A 1 102 ? -13.789 31.906 1.733 1 96.12 102 LEU A C 1
ATOM 799 O O . LEU A 1 102 ? -14.07 32.875 1.012 1 96.12 102 LEU A O 1
ATOM 803 N N . GLU A 1 103 ? -14.312 31.656 2.818 1 97 103 GLU A N 1
ATOM 804 C CA . GLU A 1 103 ? -15.195 32.656 3.412 1 97 103 GLU A CA 1
ATOM 805 C C . GLU A 1 103 ? -14.445 33.5 4.445 1 97 103 GLU A C 1
ATOM 807 O O . GLU A 1 103 ? -14.664 34.719 4.539 1 97 103 GLU A O 1
ATOM 812 N N . ARG A 1 104 ? -13.703 32.812 5.215 1 97.5 104 ARG A N 1
ATOM 813 C CA . ARG A 1 104 ? -12.938 33.5 6.266 1 97.5 104 ARG A CA 1
ATOM 814 C C . ARG A 1 104 ? -11.594 32.812 6.488 1 97.5 104 ARG A C 1
ATOM 816 O O . ARG A 1 104 ? -11.508 31.578 6.414 1 97.5 104 ARG A O 1
ATOM 823 N N . GLU A 1 105 ? -10.602 33.562 6.742 1 97.69 105 GLU A N 1
ATOM 824 C CA . GLU A 1 105 ? -9.258 33.125 7.109 1 97.69 105 GLU A CA 1
ATOM 825 C C . GLU A 1 105 ? -8.617 34.062 8.109 1 97.69 105 GLU A C 1
ATOM 827 O O . GLU A 1 105 ? -8.562 35.281 7.871 1 97.69 105 GLU A O 1
ATOM 832 N N . GLU A 1 106 ? -8.219 33.5 9.227 1 97.38 106 GLU A N 1
ATOM 833 C CA . GLU A 1 106 ? -7.703 34.375 10.266 1 97.38 106 GLU A CA 1
ATOM 834 C C . GLU A 1 106 ? -6.484 33.781 10.953 1 97.38 106 GLU A C 1
ATOM 836 O O . GLU A 1 106 ? -6.391 32.562 11.086 1 97.38 106 GLU A O 1
ATOM 841 N N . ILE A 1 107 ? -5.582 34.656 11.336 1 96.81 107 ILE A N 1
ATOM 842 C CA . ILE A 1 107 ? -4.473 34.312 12.211 1 96.81 107 ILE A CA 1
ATOM 843 C C . ILE A 1 107 ? -4.527 35.125 13.484 1 96.81 107 ILE A C 1
ATOM 845 O O . ILE A 1 107 ? -4.609 36.375 13.422 1 96.81 107 ILE A O 1
ATOM 849 N N . LEU A 1 108 ? -4.5 34.438 14.57 1 96.38 108 LEU A N 1
ATOM 850 C CA . LEU A 1 108 ? -4.547 35.125 15.867 1 96.38 108 LEU A CA 1
ATOM 851 C C . LEU A 1 108 ? -3.279 34.844 16.672 1 96.38 108 LEU A C 1
ATOM 853 O O . LEU A 1 108 ? -2.727 33.75 16.609 1 96.38 108 LEU A O 1
ATOM 857 N N . TYR A 1 109 ? -2.785 35.844 17.328 1 95 109 TYR A N 1
ATOM 858 C CA . TYR A 1 109 ? -1.755 35.719 18.359 1 95 109 TYR A CA 1
ATOM 859 C C . TYR A 1 109 ? -2.307 36.094 19.734 1 95 109 TYR A C 1
ATOM 861 O O . TYR A 1 109 ? -2.785 37.219 19.922 1 95 109 TYR A O 1
ATOM 869 N N . GLU A 1 110 ? -2.273 35.219 20.641 1 94.06 110 GLU A N 1
ATOM 870 C CA . GLU A 1 110 ? -2.861 35.438 21.953 1 94.06 110 GLU A CA 1
ATOM 871 C C . GLU A 1 110 ? -4.281 35.969 21.844 1 94.06 110 GLU A C 1
ATOM 873 O O . GLU A 1 110 ? -4.605 37 22.453 1 94.06 110 GLU A O 1
ATOM 878 N N . GLN A 1 111 ? -5.023 35.438 20.906 1 91.56 111 GLN A N 1
ATOM 879 C CA . GLN A 1 111 ? -6.441 35.688 20.688 1 91.56 111 GLN A CA 1
ATOM 880 C C . GLN A 1 111 ? -6.664 37.062 20.047 1 91.56 111 GLN A C 1
ATOM 882 O O . GLN A 1 111 ? -7.805 37.5 19.906 1 91.56 111 GLN A O 1
ATOM 887 N N . GLN A 1 112 ? -5.547 37.719 19.719 1 92.06 112 GLN A N 1
ATOM 888 C CA . GLN A 1 112 ? -5.641 38.969 19 1 92.06 112 GLN A CA 1
ATOM 889 C C . GLN A 1 112 ? -5.383 38.781 17.516 1 92.06 112 GLN A C 1
ATOM 891 O O . GLN A 1 112 ? -4.434 38.094 17.125 1 92.06 112 GLN A O 1
ATOM 896 N N . PRO A 1 113 ? -6.082 39.406 16.688 1 93.25 113 PRO A N 1
ATOM 897 C CA . PRO A 1 113 ? -5.945 39.156 15.242 1 93.25 113 PRO A CA 1
ATOM 898 C C . PRO A 1 113 ? -4.672 39.781 14.664 1 93.25 113 PRO A C 1
ATOM 900 O O . PRO A 1 113 ? -4.332 40.906 14.984 1 93.25 113 PRO A O 1
ATOM 903 N N . LEU A 1 114 ? -3.963 39.031 13.891 1 93.62 114 LEU A N 1
ATOM 904 C CA . LEU A 1 114 ? -2.814 39.5 13.125 1 93.62 114 LEU A CA 1
ATOM 905 C C . LEU A 1 114 ? -3.182 39.656 11.648 1 93.62 114 LEU A C 1
ATOM 907 O O . LEU A 1 114 ? -2.615 40.531 10.961 1 93.62 114 LEU A O 1
ATOM 911 N N . TYR A 1 115 ? -3.996 38.812 11.234 1 95.31 115 TYR A N 1
ATOM 912 C CA . TYR A 1 115 ? -4.418 38.719 9.844 1 95.31 115 TYR A CA 1
ATOM 913 C C . TYR A 1 115 ? -5.867 38.25 9.742 1 95.31 115 TYR A C 1
ATOM 915 O O . TYR A 1 115 ? -6.297 37.375 10.492 1 95.31 115 TYR A O 1
ATOM 923 N N . SER A 1 116 ? -6.637 38.906 8.875 1 95.56 116 SER A N 1
ATOM 924 C CA . SER A 1 116 ? -8 38.438 8.633 1 95.56 116 SER A CA 1
ATOM 925 C C . SER A 1 116 ? -8.391 38.625 7.168 1 95.56 116 SER A C 1
ATOM 927 O O . SER A 1 116 ? -8.023 39.625 6.543 1 95.56 116 SER A O 1
ATOM 929 N N . PHE A 1 117 ? -8.969 37.625 6.688 1 96.94 117 PHE A N 1
ATOM 930 C CA . PHE A 1 117 ? -9.594 37.688 5.371 1 96.94 117 PHE A CA 1
ATOM 931 C C . PHE A 1 117 ? -11.094 37.438 5.477 1 96.94 117 PHE A C 1
ATOM 933 O O . PHE A 1 117 ? -11.5 36.406 6.027 1 96.94 117 PHE A O 1
ATOM 940 N N . SER A 1 118 ? -11.898 38.312 4.969 1 95.62 118 SER A N 1
ATOM 941 C CA . SER A 1 118 ? -13.352 38.188 4.852 1 95.62 118 SER A CA 1
ATOM 942 C C . SER A 1 118 ? -13.914 39.156 3.834 1 95.62 118 SER A C 1
ATOM 944 O O . SER A 1 118 ? -13.336 40.219 3.59 1 95.62 118 SER A O 1
ATOM 946 N N . ARG A 1 119 ? -14.938 38.812 3.205 1 91.69 119 ARG A N 1
ATOM 947 C CA . ARG A 1 119 ? -15.617 39.656 2.248 1 91.69 119 ARG A CA 1
ATOM 948 C C . ARG A 1 119 ? -14.656 40.156 1.171 1 91.69 119 ARG A C 1
ATOM 950 O O . ARG A 1 119 ? -14.594 41.344 0.881 1 91.69 119 ARG A O 1
ATOM 957 N N . GLU A 1 120 ? -13.773 39.281 0.835 1 93.25 120 GLU A N 1
ATOM 958 C CA . GLU A 1 120 ? -12.844 39.531 -0.262 1 93.25 120 GLU A CA 1
ATOM 959 C C . GLU A 1 120 ? -11.898 40.688 0.055 1 93.25 120 GLU A C 1
ATOM 961 O O . GLU A 1 120 ? -11.586 41.5 -0.819 1 93.25 120 GLU A O 1
ATOM 966 N N . GLU A 1 121 ? -11.648 40.719 1.344 1 95.38 121 GLU A N 1
ATOM 967 C CA . GLU A 1 121 ? -10.703 41.719 1.812 1 95.38 121 GLU A CA 1
ATOM 968 C C . GLU A 1 121 ? -9.758 41.156 2.861 1 95.38 121 GLU A C 1
ATOM 970 O O . GLU A 1 121 ? -10.164 40.375 3.711 1 95.38 121 GLU A O 1
ATOM 975 N N . VAL A 1 122 ? -8.523 41.656 2.75 1 95.5 122 VAL A N 1
ATOM 976 C CA . VAL A 1 122 ? -7.508 41.281 3.725 1 95.5 122 VAL A CA 1
ATOM 977 C C . VAL A 1 122 ? -7.223 42.438 4.668 1 95.5 122 VAL A C 1
ATOM 979 O O . VAL A 1 122 ? -7.102 43.594 4.227 1 95.5 122 VAL A O 1
ATOM 982 N N . LEU A 1 123 ? -7.176 42.156 5.895 1 94.56 123 LEU A N 1
ATOM 983 C CA . LEU A 1 123 ? -6.781 43.125 6.914 1 94.56 123 LEU A CA 1
ATOM 984 C C . LEU A 1 123 ? -5.555 42.625 7.68 1 94.56 123 LEU A C 1
ATOM 986 O O . LEU A 1 123 ? -5.531 41.5 8.164 1 94.56 123 LEU A O 1
ATOM 990 N N . ILE A 1 124 ? -4.559 43.469 7.688 1 93.69 124 ILE A N 1
ATOM 991 C CA . ILE A 1 124 ? -3.383 43.188 8.516 1 93.69 124 ILE A CA 1
ATOM 992 C C . ILE A 1 124 ? -3.402 44.094 9.734 1 93.69 124 ILE A C 1
ATOM 994 O O . ILE A 1 124 ? -3.457 45.344 9.609 1 93.69 124 ILE A O 1
ATOM 998 N N . HIS A 1 125 ? -3.291 43.438 10.828 1 89.88 125 HIS A N 1
ATOM 999 C CA . HIS A 1 125 ? -3.459 44.188 12.047 1 89.88 125 HIS A CA 1
ATOM 1000 C C . HIS A 1 125 ? -2.109 44.562 12.664 1 89.88 125 HIS A C 1
ATOM 1002 O O . HIS A 1 125 ? -1.173 43.75 12.625 1 89.88 125 HIS A O 1
ATOM 1008 N N . ALA A 1 126 ? -2.027 45.781 13.164 1 78.12 126 ALA A N 1
ATOM 1009 C CA . ALA A 1 126 ? -0.848 46.25 13.891 1 78.12 126 ALA A CA 1
ATOM 1010 C C . ALA A 1 126 ? -0.91 45.812 15.359 1 78.12 126 ALA A C 1
ATOM 1012 O O . ALA A 1 126 ? -1.873 45.188 15.789 1 78.12 126 ALA A O 1
ATOM 1013 N N . HIS A 1 127 ? 0.063 46.094 16.109 1 66.81 127 HIS A N 1
ATOM 1014 C CA . HIS A 1 127 ? 0.169 45.719 17.516 1 66.81 127 HIS A CA 1
ATOM 1015 C C . HIS A 1 127 ? -1.043 46.219 18.297 1 66.81 127 HIS A C 1
ATOM 1017 O O . HIS A 1 127 ? -1.455 45.562 19.266 1 66.81 127 HIS A O 1
ATOM 1023 N N . ASP A 1 128 ? -1.668 47.312 17.812 1 62.31 128 ASP A N 1
ATOM 1024 C CA . ASP A 1 128 ? -2.771 47.906 18.562 1 62.31 128 ASP A CA 1
ATOM 1025 C C . ASP A 1 128 ? -4.117 47.469 17.984 1 62.31 128 ASP A C 1
ATOM 1027 O O . ASP A 1 128 ? -5.109 48.188 18.109 1 62.31 128 ASP A O 1
ATOM 1031 N N . LYS A 1 129 ? -4.395 46.312 17.516 1 68.69 129 LYS A N 1
ATOM 1032 C CA . LYS A 1 129 ? -5.621 45.688 17.016 1 68.69 129 LYS A CA 1
ATOM 1033 C C . LYS A 1 129 ? -6.207 46.5 15.852 1 68.69 129 LYS A C 1
ATOM 1035 O O . LYS A 1 129 ? -7.188 46.094 15.234 1 68.69 129 LYS A O 1
ATOM 1040 N N . SER A 1 130 ? -5.547 47.625 15.609 1 74.5 130 SER A N 1
ATOM 1041 C CA . SER A 1 130 ? -6.078 48.406 14.492 1 74.5 130 SER A CA 1
ATOM 1042 C C . SER A 1 130 ? -5.488 47.938 13.164 1 74.5 130 SER A C 1
ATOM 1044 O O . SER A 1 130 ? -4.328 47.531 13.102 1 74.5 130 SER A O 1
ATOM 1046 N N . PRO A 1 131 ? -6.422 47.906 12.141 1 76.56 131 PRO A N 1
ATOM 1047 C CA . PRO A 1 131 ? -5.906 47.5 10.828 1 76.56 131 PRO A CA 1
ATOM 1048 C C . PRO A 1 131 ? -4.848 48.469 10.289 1 76.56 131 PRO A C 1
ATOM 1050 O O . PRO A 1 131 ? -5.086 49.688 10.234 1 76.56 131 PRO A O 1
ATOM 1053 N N . ALA A 1 132 ? -3.707 47.938 10.07 1 82.31 132 ALA A N 1
ATOM 1054 C CA . ALA A 1 132 ? -2.6 48.719 9.531 1 82.31 132 ALA A CA 1
ATOM 1055 C C . ALA A 1 132 ? -2.639 48.75 8 1 82.31 132 ALA A C 1
ATOM 1057 O O . ALA A 1 132 ? -2.281 49.75 7.383 1 82.31 132 ALA A O 1
ATOM 1058 N N . HIS A 1 133 ? -3.1 47.625 7.449 1 89.69 133 HIS A N 1
ATOM 1059 C CA . HIS A 1 133 ? -3.174 47.5 5.996 1 89.69 133 HIS A CA 1
ATOM 1060 C C . HIS A 1 133 ? -4.461 46.812 5.566 1 89.69 133 HIS A C 1
ATOM 1062 O O . HIS A 1 133 ? -4.953 45.906 6.262 1 89.69 133 HIS A O 1
ATOM 1068 N N . ARG A 1 134 ? -4.957 47.312 4.395 1 91.5 134 ARG A N 1
ATOM 1069 C CA . ARG A 1 134 ? -6.168 46.75 3.812 1 91.5 134 ARG A CA 1
ATOM 1070 C C . ARG A 1 134 ? -6.043 46.625 2.297 1 91.5 134 ARG A C 1
ATOM 1072 O O . ARG A 1 134 ? -5.562 47.562 1.633 1 91.5 134 ARG A O 1
ATOM 1079 N N . PHE A 1 135 ? -6.359 45.469 1.733 1 91.56 135 PHE A N 1
ATOM 1080 C CA . PHE A 1 135 ? -6.363 45.312 0.282 1 91.56 135 PHE A CA 1
ATOM 1081 C C . PHE A 1 135 ? -7.312 44.219 -0.155 1 91.56 135 PHE A C 1
ATOM 1083 O O . PHE A 1 135 ? -7.598 43.312 0.615 1 91.56 135 PHE A O 1
ATOM 1090 N N . PRO A 1 136 ? -7.816 44.312 -1.361 1 94.12 136 PRO A N 1
ATOM 1091 C CA . PRO A 1 136 ? -8.734 43.312 -1.882 1 94.12 136 PRO A CA 1
ATOM 1092 C C . PRO A 1 136 ? -8.047 42 -2.203 1 94.12 136 PRO A C 1
ATOM 1094 O O . PRO A 1 136 ? -6.855 41.969 -2.531 1 94.12 136 PRO A O 1
ATOM 1097 N N . ALA A 1 137 ? -8.742 40.906 -2.02 1 94.12 137 ALA A N 1
ATOM 1098 C CA . ALA A 1 137 ? -8.266 39.562 -2.363 1 94.12 137 ALA A CA 1
ATOM 1099 C C . ALA A 1 137 ? -9.422 38.656 -2.758 1 94.12 137 ALA A C 1
ATOM 1101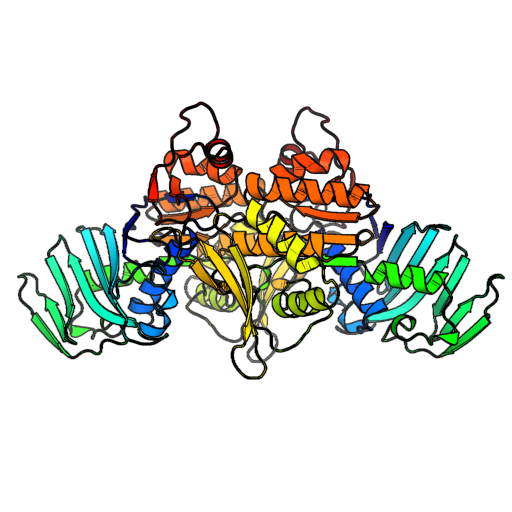 O O . ALA A 1 137 ? -10.539 38.812 -2.266 1 94.12 137 ALA A O 1
ATOM 1102 N N . GLY A 1 138 ? -9.156 37.75 -3.682 1 92.25 138 GLY A N 1
ATOM 1103 C CA . GLY A 1 138 ? -10.164 36.75 -4.082 1 92.25 138 GLY A CA 1
ATOM 1104 C C . GLY A 1 138 ? -10.398 35.688 -3.047 1 92.25 138 GLY A C 1
ATOM 1105 O O . GLY A 1 138 ? -9.664 35.594 -2.059 1 92.25 138 GLY A O 1
ATOM 1106 N N . ASN A 1 139 ? -11.43 34.906 -3.312 1 93.81 139 ASN A N 1
ATOM 1107 C CA . ASN A 1 139 ? -11.797 33.875 -2.328 1 93.81 139 ASN A CA 1
ATOM 1108 C C . ASN A 1 139 ? -11.508 32.469 -2.836 1 93.81 139 ASN A C 1
ATOM 1110 O O . ASN A 1 139 ? -11.898 31.5 -2.205 1 93.81 139 ASN A O 1
ATOM 1114 N N . LYS A 1 140 ? -10.766 32.375 -3.951 1 93.88 140 LYS A N 1
ATOM 1115 C CA . LYS A 1 140 ? -10.461 31.078 -4.516 1 93.88 140 LYS A CA 1
ATOM 1116 C C . LYS A 1 140 ? -9.172 30.5 -3.928 1 93.88 140 LYS A C 1
ATOM 1118 O O . LYS A 1 140 ? -9.023 29.297 -3.793 1 93.88 140 LYS A O 1
ATOM 1123 N N . LEU A 1 141 ? -8.281 31.438 -3.66 1 95.12 141 LEU A N 1
ATOM 1124 C CA . LEU A 1 141 ? -6.98 31.078 -3.092 1 95.12 141 LEU A CA 1
ATOM 1125 C C . LEU A 1 141 ? -6.766 31.781 -1.754 1 95.12 141 LEU A C 1
ATOM 1127 O O . LEU A 1 141 ? -7.41 32.781 -1.466 1 95.12 141 LEU A O 1
ATOM 1131 N N . SER A 1 142 ? -5.98 31.156 -0.932 1 95.5 142 SER A N 1
ATOM 1132 C CA . SER A 1 142 ? -5.617 31.844 0.308 1 95.5 142 SER A CA 1
ATOM 1133 C C . SER A 1 142 ? -4.754 33.062 0.033 1 95.5 142 SER A C 1
ATOM 1135 O O . SER A 1 142 ? -3.703 32.969 -0.604 1 95.5 142 SER A O 1
ATOM 1137 N N . PRO A 1 143 ? -5.152 34.156 0.529 1 94.31 143 PRO A N 1
ATOM 1138 C CA . PRO A 1 143 ? -4.301 35.344 0.346 1 94.31 143 PRO A CA 1
ATOM 1139 C C . PRO A 1 143 ? -2.963 35.219 1.074 1 94.31 143 PRO A C 1
ATOM 1141 O O . PRO A 1 143 ? -2.004 35.906 0.734 1 94.31 143 PRO A O 1
ATOM 1144 N N . LEU A 1 144 ? -2.938 34.344 2.047 1 93.44 144 LEU A N 1
ATOM 1145 C CA . LEU A 1 144 ? -1.713 34.156 2.816 1 93.44 144 LEU A CA 1
ATOM 1146 C C . LEU A 1 144 ? -0.584 33.656 1.923 1 93.44 144 LEU A C 1
ATOM 1148 O O . LEU A 1 144 ? 0.59 33.938 2.184 1 93.44 144 LEU A O 1
ATOM 1152 N N . SER A 1 145 ? -0.943 32.906 0.899 1 90.25 145 SER A N 1
ATOM 1153 C CA . SER A 1 145 ? 0.057 32.281 0.028 1 90.25 145 SER A CA 1
ATOM 1154 C C . SER A 1 145 ? 0.768 33.344 -0.817 1 90.25 145 SER A C 1
ATOM 1156 O O . SER A 1 145 ? 1.884 33.125 -1.29 1 90.25 145 SER A O 1
ATOM 1158 N N . ASN A 1 146 ? 0.177 34.5 -0.986 1 88.06 146 ASN A N 1
ATOM 1159 C CA . ASN A 1 146 ? 0.744 35.531 -1.844 1 88.06 146 ASN A CA 1
ATOM 1160 C C . ASN A 1 146 ? 0.791 36.875 -1.135 1 88.06 146 ASN A C 1
ATOM 1162 O O . ASN A 1 146 ? 0.696 37.906 -1.778 1 88.06 146 ASN A O 1
ATOM 1166 N N . LEU A 1 147 ? 0.887 36.844 0.097 1 90.31 147 LEU A N 1
ATOM 1167 C CA . LEU A 1 147 ? 0.934 38.094 0.851 1 90.31 147 LEU A CA 1
ATOM 1168 C C . LEU A 1 147 ? 2.207 38.875 0.537 1 90.31 147 LEU A C 1
ATOM 1170 O O . LEU A 1 147 ? 3.305 38.312 0.571 1 90.31 147 LEU A O 1
ATOM 1174 N N . PRO A 1 148 ? 2.092 40.094 0.25 1 87.75 148 PRO A N 1
ATOM 1175 C CA . PRO A 1 148 ? 3.281 40.906 -0.009 1 87.75 148 PRO A CA 1
ATOM 1176 C C . PRO A 1 148 ? 4.242 40.969 1.177 1 87.75 148 PRO A C 1
ATOM 1178 O O . PRO A 1 148 ? 3.805 40.969 2.33 1 87.75 148 PRO A O 1
ATOM 1181 N N . LEU A 1 149 ? 5.465 41.062 0.908 1 87.25 149 LEU A N 1
ATOM 1182 C CA . LEU A 1 149 ? 6.512 41 1.925 1 87.25 149 LEU A CA 1
ATOM 1183 C C . LEU A 1 149 ? 6.387 42.219 2.869 1 87.25 149 LEU A C 1
ATOM 1185 O O . LEU A 1 149 ? 6.695 42.094 4.059 1 87.25 149 LEU A O 1
ATOM 1189 N N . GLN A 1 150 ? 5.867 43.281 2.371 1 87.31 150 GLN A N 1
ATOM 1190 C CA . GLN A 1 150 ? 5.832 44.562 3.111 1 87.31 150 GLN A CA 1
ATOM 1191 C C . GLN A 1 150 ? 4.836 44.469 4.266 1 87.31 150 GLN A C 1
ATOM 1193 O O . GLN A 1 150 ? 4.969 45.219 5.254 1 87.31 150 GLN A O 1
ATOM 1198 N N . VAL A 1 151 ? 3.906 43.625 4.133 1 87.81 151 VAL A N 1
ATOM 1199 C CA . VAL A 1 151 ? 2.859 43.594 5.148 1 87.81 151 VAL A CA 1
ATOM 1200 C C . VAL A 1 151 ? 3.072 42.438 6.098 1 87.81 151 VAL A C 1
ATOM 1202 O O . VAL A 1 151 ? 2.309 42.25 7.047 1 87.81 151 VAL A O 1
ATOM 1205 N N . ARG A 1 152 ? 4.059 41.688 5.863 1 88.69 152 ARG A N 1
ATOM 1206 C CA . ARG A 1 152 ? 4.309 40.5 6.684 1 88.69 152 ARG A CA 1
ATOM 1207 C C . ARG A 1 152 ? 5.043 40.875 7.969 1 88.69 152 ARG A C 1
ATOM 1209 O O . ARG A 1 152 ? 5.961 41.688 7.949 1 88.69 152 ARG A O 1
ATOM 1216 N N . SER A 1 153 ? 4.562 40.438 9.023 1 90 153 SER A N 1
ATOM 1217 C CA . SER A 1 153 ? 5.23 40.562 10.32 1 90 153 SER A CA 1
ATOM 1218 C C . SER A 1 153 ? 5.969 39.281 10.688 1 90 153 SER A C 1
ATOM 1220 O O . SER A 1 153 ? 5.766 38.219 10.062 1 90 153 SER A O 1
ATOM 1222 N N . LYS A 1 154 ? 6.805 39.344 11.656 1 91.88 154 LYS A N 1
ATOM 1223 C CA . LYS A 1 154 ? 7.551 38.188 12.148 1 91.88 154 LYS A CA 1
ATOM 1224 C C . LYS A 1 154 ? 6.609 37.125 12.672 1 91.88 154 LYS A C 1
ATOM 1226 O O . LYS A 1 154 ? 6.859 35.938 12.477 1 91.88 154 LYS A O 1
ATOM 1231 N N . ARG A 1 155 ? 5.574 37.531 13.312 1 93.19 155 ARG A N 1
ATOM 1232 C CA . ARG A 1 155 ? 4.609 36.562 13.875 1 93.19 155 ARG A CA 1
ATOM 1233 C C . ARG A 1 155 ? 3.826 35.875 12.766 1 93.19 155 ARG A C 1
ATOM 1235 O O . ARG A 1 155 ? 3.584 34.656 12.844 1 93.19 155 ARG A O 1
ATOM 1242 N N . LEU A 1 156 ? 3.484 36.625 11.734 1 92.94 156 LEU A N 1
ATOM 1243 C CA . LEU A 1 156 ? 2.795 36.031 10.594 1 92.94 156 LEU A CA 1
ATOM 1244 C C . LEU A 1 156 ? 3.691 35.031 9.875 1 92.94 156 LEU A C 1
ATOM 1246 O O . LEU A 1 156 ? 3.246 33.938 9.516 1 92.94 156 LEU A O 1
ATOM 1250 N N . ASP A 1 157 ? 4.902 35.438 9.75 1 93.44 157 ASP A N 1
ATOM 1251 C CA . ASP A 1 157 ? 5.871 34.531 9.102 1 93.44 157 ASP A CA 1
ATOM 1252 C C . ASP A 1 157 ? 6.098 33.281 9.922 1 93.44 157 ASP A C 1
ATOM 1254 O O . ASP A 1 157 ? 6.223 32.188 9.359 1 93.44 157 ASP A O 1
ATOM 1258 N N . TRP A 1 158 ? 6.125 33.469 11.164 1 94.44 158 TRP A N 1
ATOM 1259 C CA . TRP A 1 158 ? 6.336 32.281 12.023 1 94.44 158 TRP A CA 1
ATOM 1260 C C . TRP A 1 158 ? 5.223 31.266 11.836 1 94.44 158 TRP A C 1
ATOM 1262 O O . TRP A 1 158 ? 5.492 30.078 11.656 1 94.44 158 TRP A O 1
ATOM 1272 N N . LEU A 1 159 ? 4.02 31.703 11.875 1 95 159 LEU A N 1
ATOM 1273 C CA . LEU A 1 159 ? 2.896 30.781 11.766 1 95 159 LEU A CA 1
ATOM 1274 C C . LEU A 1 159 ? 2.863 30.109 10.398 1 95 159 LEU A C 1
ATOM 1276 O O . LEU A 1 159 ? 2.613 28.906 10.289 1 95 159 LEU A O 1
ATOM 1280 N N . THR A 1 160 ? 3.084 30.922 9.328 1 94.56 160 THR A N 1
ATOM 1281 C CA . THR A 1 160 ? 3.096 30.344 7.984 1 94.56 160 THR A CA 1
ATOM 1282 C C . THR A 1 160 ? 4.215 29.312 7.844 1 94.56 160 THR A C 1
ATOM 1284 O O . THR A 1 160 ? 4.035 28.281 7.195 1 94.56 160 THR A O 1
ATOM 1287 N N . ASP A 1 161 ? 5.285 29.641 8.477 1 93.94 161 ASP A N 1
ATOM 1288 C CA . ASP A 1 161 ? 6.41 28.719 8.469 1 93.94 161 ASP A CA 1
ATOM 1289 C C . ASP A 1 161 ? 6.059 27.422 9.211 1 93.94 161 ASP A C 1
ATOM 1291 O O . ASP A 1 161 ? 6.426 26.328 8.773 1 93.94 161 ASP A O 1
ATOM 1295 N N . ARG A 1 162 ? 5.34 27.562 10.289 1 94.75 162 ARG A N 1
ATOM 1296 C CA . ARG A 1 162 ? 4.926 26.391 11.055 1 94.75 162 ARG A CA 1
ATOM 1297 C C . ARG A 1 162 ? 4.008 25.5 10.219 1 94.75 162 ARG A C 1
ATOM 1299 O O . ARG A 1 162 ? 4.133 24.281 10.25 1 94.75 162 ARG A O 1
ATOM 1306 N N . ILE A 1 163 ? 3.131 26.078 9.516 1 96.44 163 ILE A N 1
ATOM 1307 C CA . ILE A 1 163 ? 2.217 25.328 8.672 1 96.44 163 ILE A CA 1
ATOM 1308 C C . ILE A 1 163 ? 2.996 24.656 7.543 1 96.44 163 ILE A C 1
ATOM 1310 O O . ILE A 1 163 ? 2.703 23.516 7.168 1 96.44 163 ILE A O 1
ATOM 1314 N N . SER A 1 164 ? 4.043 25.359 7.047 1 94.06 164 SER A N 1
ATOM 1315 C CA . SER A 1 164 ? 4.855 24.812 5.961 1 94.06 164 SER A CA 1
ATOM 1316 C C . SER A 1 164 ? 5.633 23.578 6.422 1 94.06 164 SER A C 1
ATOM 1318 O O . SER A 1 164 ? 6.047 22.766 5.602 1 94.06 164 SER A O 1
ATOM 1320 N N . ARG A 1 165 ? 5.797 23.438 7.707 1 93.56 165 ARG A N 1
ATOM 1321 C CA . ARG A 1 165 ? 6.617 22.359 8.258 1 93.56 165 ARG A CA 1
ATOM 1322 C C . ARG A 1 165 ? 5.762 21.156 8.648 1 93.56 165 ARG A C 1
ATOM 1324 O O . ARG A 1 165 ? 6.258 20.203 9.25 1 93.56 165 ARG A O 1
ATOM 1331 N N . ILE A 1 166 ? 4.52 21.219 8.289 1 95.06 166 ILE A N 1
ATOM 1332 C CA . ILE A 1 166 ? 3.678 20.047 8.422 1 95.06 166 ILE A CA 1
ATOM 1333 C C . ILE A 1 166 ? 3.896 19.125 7.223 1 95.06 166 ILE A C 1
ATOM 1335 O O . ILE A 1 166 ? 3.621 19.5 6.082 1 95.06 166 ILE A O 1
ATOM 1339 N N . TRP A 1 167 ? 4.406 17.984 7.527 1 93.19 167 TRP A N 1
ATOM 1340 C CA . TRP A 1 167 ? 4.656 16.969 6.5 1 93.19 167 TRP A CA 1
ATOM 1341 C C . TRP A 1 167 ? 3.715 15.789 6.656 1 93.19 167 TRP A C 1
ATOM 1343 O O . TRP A 1 167 ? 3.602 15.211 7.742 1 93.19 167 TRP A O 1
ATOM 1353 N N . VAL A 1 168 ? 3.006 15.461 5.59 1 94.06 168 VAL A N 1
ATOM 1354 C CA . VAL A 1 168 ? 2.07 14.344 5.617 1 94.06 168 VAL A CA 1
ATOM 1355 C C . VAL A 1 168 ? 2.498 13.289 4.605 1 94.06 168 VAL A C 1
ATOM 1357 O O . VAL A 1 168 ? 2.629 13.578 3.414 1 94.06 168 VAL A O 1
ATOM 1360 N N . PHE A 1 169 ? 2.703 12.102 5.164 1 90.94 169 PHE A N 1
ATOM 1361 C CA . PHE A 1 169 ? 3.188 11.062 4.262 1 90.94 169 PHE A CA 1
ATOM 1362 C C . PHE A 1 169 ? 2.367 9.781 4.418 1 90.94 169 PHE A C 1
ATOM 1364 O O . PHE A 1 169 ? 1.97 9.43 5.527 1 90.94 169 PHE A O 1
ATOM 1371 N N . ARG A 1 170 ? 2.113 9.172 3.287 1 85.19 170 ARG A N 1
ATOM 1372 C CA . ARG A 1 170 ? 1.544 7.828 3.172 1 85.19 170 ARG A CA 1
ATOM 1373 C C . ARG A 1 170 ? 2.379 6.957 2.24 1 85.19 170 ARG A C 1
ATOM 1375 O O . ARG A 1 170 ? 2.072 6.84 1.052 1 85.19 170 ARG A O 1
ATOM 1382 N N . PRO A 1 171 ? 3.359 6.371 2.834 1 77.25 171 PRO A N 1
ATOM 1383 C CA . PRO A 1 171 ? 4.266 5.609 1.966 1 77.25 171 PRO A CA 1
ATOM 1384 C C . PRO A 1 171 ? 3.557 4.484 1.214 1 77.25 171 PRO A C 1
ATOM 1386 O O . PRO A 1 171 ? 2.85 3.682 1.825 1 77.25 171 PRO A O 1
ATOM 1389 N N . VAL A 1 172 ? 3.629 4.547 -0.097 1 75.62 172 VAL A N 1
ATOM 1390 C CA . VAL A 1 172 ? 3.178 3.486 -0.989 1 75.62 172 VAL A CA 1
ATOM 1391 C C . VAL A 1 172 ? 4.359 2.945 -1.79 1 75.62 172 VAL A C 1
ATOM 1393 O O . VAL A 1 172 ? 4.668 3.449 -2.871 1 75.62 172 VAL A O 1
ATOM 1396 N N . PRO A 1 173 ? 4.957 1.93 -1.338 1 72.06 173 PRO A N 1
ATOM 1397 C CA . PRO A 1 173 ? 6.227 1.475 -1.906 1 72.06 173 PRO A CA 1
ATOM 1398 C C . PRO A 1 173 ? 6.137 1.188 -3.404 1 72.06 173 PRO A C 1
ATOM 1400 O O . PRO A 1 173 ? 7.035 1.561 -4.164 1 72.06 173 PRO A O 1
ATOM 1403 N N . PRO A 1 174 ? 5.008 0.649 -3.896 1 68.5 174 PRO A N 1
ATOM 1404 C CA . PRO A 1 174 ? 4.969 0.375 -5.336 1 68.5 174 PRO A CA 1
ATOM 1405 C C . PRO A 1 174 ? 5.027 1.646 -6.18 1 68.5 174 PRO A C 1
ATOM 1407 O O . PRO A 1 174 ? 5.289 1.58 -7.383 1 68.5 174 PRO A O 1
ATOM 1410 N N . LYS A 1 175 ? 4.852 2.809 -5.598 1 72.88 175 LYS A N 1
ATOM 1411 C CA . LYS A 1 175 ? 4.871 4.07 -6.332 1 72.88 175 LYS A CA 1
ATOM 1412 C C . LYS A 1 175 ? 6.254 4.719 -6.281 1 72.88 175 LYS A C 1
ATOM 1414 O O . LYS A 1 175 ? 6.484 5.75 -6.914 1 72.88 175 LYS A O 1
ATOM 1419 N N . LEU A 1 176 ? 7.172 4.148 -5.637 1 78.81 176 LEU A N 1
ATOM 1420 C CA . LEU A 1 176 ? 8.508 4.711 -5.492 1 78.81 176 LEU A CA 1
ATOM 1421 C C . LEU A 1 176 ? 9.359 4.422 -6.727 1 78.81 176 LEU A C 1
ATOM 1423 O O . LEU A 1 176 ? 9.859 3.309 -6.891 1 78.81 176 LEU A O 1
ATOM 1427 N N . GLU A 1 177 ? 9.484 5.469 -7.562 1 81.31 177 GLU A N 1
ATOM 1428 C CA . GLU A 1 177 ? 10.234 5.344 -8.805 1 81.31 177 GLU A CA 1
ATOM 1429 C C . GLU A 1 177 ? 11.695 5.762 -8.609 1 81.31 177 GLU A C 1
ATOM 1431 O O . GLU A 1 177 ? 11.977 6.715 -7.887 1 81.31 177 GLU A O 1
ATOM 1436 N N . PRO A 1 178 ? 12.547 5.027 -9.273 1 87.19 178 PRO A N 1
ATOM 1437 C CA . PRO A 1 178 ? 13.969 5.312 -9.078 1 87.19 178 PRO A CA 1
ATOM 1438 C C . PRO A 1 178 ? 14.469 6.461 -9.961 1 87.19 178 PRO A C 1
ATOM 1440 O O . PRO A 1 178 ? 15.578 6.961 -9.766 1 87.19 178 PRO A O 1
ATOM 1443 N N . PHE A 1 179 ? 13.703 6.914 -10.922 1 85.12 179 PHE A N 1
ATOM 1444 C CA . PHE A 1 179 ? 14.195 7.836 -11.938 1 85.12 179 PHE A CA 1
ATOM 1445 C C . PHE A 1 179 ? 13.758 9.266 -11.633 1 85.12 179 PHE A C 1
ATOM 1447 O O . PHE A 1 179 ? 12.648 9.484 -11.141 1 85.12 179 PHE A O 1
ATOM 1454 N N . THR A 1 180 ? 14.609 10.125 -11.836 1 86.06 180 THR A N 1
ATOM 1455 C CA . THR A 1 180 ? 14.297 11.531 -11.609 1 86.06 180 THR A CA 1
ATOM 1456 C C . THR A 1 180 ? 14.898 12.398 -12.711 1 86.06 180 THR A C 1
ATOM 1458 O O . THR A 1 180 ? 16.031 12.156 -13.156 1 86.06 180 THR A O 1
ATOM 1461 N N . ASP A 1 181 ? 14.133 13.258 -13.273 1 77.88 181 ASP A N 1
ATOM 1462 C CA . ASP A 1 181 ? 14.617 14.203 -14.281 1 77.88 181 ASP A CA 1
ATOM 1463 C C . ASP A 1 181 ? 14.75 15.609 -13.703 1 77.88 181 ASP A C 1
ATOM 1465 O O . ASP A 1 181 ? 15.484 16.438 -14.234 1 77.88 181 ASP A O 1
ATOM 1469 N N . ARG A 1 182 ? 13.984 15.859 -12.656 1 76.25 182 ARG A N 1
ATOM 1470 C CA . ARG A 1 182 ? 14.023 17.203 -12.078 1 76.25 182 ARG A CA 1
ATOM 1471 C C . ARG A 1 182 ? 14.062 17.141 -10.555 1 76.25 182 ARG A C 1
ATOM 1473 O O . ARG A 1 182 ? 13.625 16.156 -9.961 1 76.25 182 ARG A O 1
ATOM 1480 N N . ARG A 1 183 ? 14.625 18.203 -10.07 1 77.19 183 ARG A N 1
ATOM 1481 C CA . ARG A 1 183 ? 14.625 18.359 -8.617 1 77.19 183 ARG A CA 1
ATOM 1482 C C . ARG A 1 183 ? 13.273 18.875 -8.125 1 77.19 183 ARG A C 1
ATOM 1484 O O . ARG A 1 183 ? 12.609 19.641 -8.805 1 77.19 183 ARG A O 1
ATOM 1491 N N . SER A 1 184 ? 12.938 18.156 -7.047 1 84 184 SER A N 1
ATOM 1492 C CA . SER A 1 184 ? 11.695 18.609 -6.422 1 84 184 SER A CA 1
ATOM 1493 C C . SER A 1 184 ? 11.945 19.094 -4.996 1 84 184 SER A C 1
ATOM 1495 O O . SER A 1 184 ? 12.531 18.375 -4.184 1 84 184 SER A O 1
ATOM 1497 N N . ASP A 1 185 ? 11.492 20.281 -4.645 1 80.62 185 ASP A N 1
ATOM 1498 C CA . ASP A 1 185 ? 11.68 20.859 -3.316 1 80.62 185 ASP A CA 1
ATOM 1499 C C . ASP A 1 185 ? 10.57 20.422 -2.367 1 80.62 185 ASP A C 1
ATOM 1501 O O . ASP A 1 185 ? 10.562 20.797 -1.192 1 80.62 185 ASP A O 1
ATOM 1505 N N . PHE A 1 186 ? 9.773 19.672 -3.016 1 82.75 186 PHE A N 1
ATOM 1506 C CA . PHE A 1 186 ? 8.617 19.219 -2.246 1 82.75 186 PHE A CA 1
ATOM 1507 C C . PHE A 1 186 ? 8.43 17.719 -2.371 1 82.75 186 PHE A C 1
ATOM 1509 O O . PHE A 1 186 ? 8.734 17.141 -3.41 1 82.75 186 PHE A O 1
ATOM 1516 N N . LEU A 1 187 ? 8.047 17.109 -1.275 1 88.19 187 LEU A N 1
ATOM 1517 C CA . LEU A 1 187 ? 7.793 15.664 -1.279 1 88.19 187 LEU A CA 1
ATOM 1518 C C . LEU A 1 187 ? 6.297 15.375 -1.262 1 88.19 187 LEU A C 1
ATOM 1520 O O . LEU A 1 187 ? 5.586 15.82 -0.356 1 88.19 187 LEU A O 1
ATOM 1524 N N . GLU A 1 188 ? 5.879 14.68 -2.236 1 88.31 188 GLU A N 1
ATOM 1525 C CA . GLU A 1 188 ? 4.469 14.312 -2.332 1 88.31 188 GLU A CA 1
ATOM 1526 C C . GLU A 1 188 ? 4.074 13.336 -1.229 1 88.31 188 GLU A C 1
ATOM 1528 O O . GLU A 1 188 ? 4.895 12.516 -0.8 1 88.31 188 GLU A O 1
ATOM 1533 N N . PRO A 1 189 ? 2.787 13.383 -0.861 1 87.25 189 PRO A N 1
ATOM 1534 C CA . PRO A 1 189 ? 2.34 12.484 0.209 1 87.25 189 PRO A CA 1
ATOM 1535 C C . PRO A 1 189 ? 2.545 11.008 -0.129 1 87.25 189 PRO A C 1
ATOM 1537 O O . PRO A 1 189 ? 2.893 10.219 0.748 1 87.25 189 PRO A O 1
ATOM 1540 N N . ASP A 1 190 ? 2.396 10.625 -1.354 1 84.25 190 ASP A N 1
ATOM 1541 C CA . ASP A 1 190 ? 2.543 9.227 -1.744 1 84.25 190 ASP A CA 1
ATOM 1542 C C . ASP A 1 190 ? 3.992 8.906 -2.1 1 84.25 190 ASP A C 1
ATOM 1544 O O . ASP A 1 190 ? 4.297 7.793 -2.533 1 84.25 190 ASP A O 1
ATOM 1548 N N . LEU A 1 191 ? 4.855 9.867 -2.01 1 89.06 191 LEU A N 1
ATOM 1549 C CA . LEU A 1 191 ? 6.301 9.742 -2.158 1 89.06 191 LEU A CA 1
ATOM 1550 C C . LEU A 1 191 ? 6.668 9.352 -3.586 1 89.06 191 LEU A C 1
ATOM 1552 O O . LEU A 1 191 ? 7.738 8.781 -3.822 1 89.06 191 LEU A O 1
ATOM 1556 N N . SER A 1 192 ? 5.812 9.648 -4.566 1 85.44 192 SER A N 1
ATOM 1557 C CA . SER A 1 192 ? 6.059 9.312 -5.965 1 85.44 192 SER A CA 1
ATOM 1558 C C . SER A 1 192 ? 7.297 10.031 -6.492 1 85.44 192 SER A C 1
ATOM 1560 O O . SER A 1 192 ? 7.953 9.547 -7.418 1 85.44 192 SER A O 1
ATOM 1562 N N . ASN A 1 193 ? 7.586 11.164 -5.918 1 90.56 193 ASN A N 1
ATOM 1563 C CA . ASN A 1 193 ? 8.742 11.945 -6.359 1 90.56 193 ASN A CA 1
ATOM 1564 C C . ASN A 1 193 ? 9.891 11.867 -5.355 1 90.56 193 ASN A C 1
ATOM 1566 O O . ASN A 1 193 ? 10.648 12.82 -5.203 1 90.56 193 ASN A O 1
ATOM 1570 N N . PHE A 1 194 ? 9.961 10.789 -4.695 1 94 194 PHE A N 1
ATOM 1571 C CA . PHE A 1 194 ? 10.945 10.617 -3.635 1 94 194 PHE A CA 1
ATOM 1572 C C . PHE A 1 194 ? 12.359 10.82 -4.168 1 94 194 PHE A C 1
ATOM 1574 O O . PHE A 1 194 ? 13.148 11.562 -3.578 1 94 194 PHE A O 1
ATOM 1581 N N . ALA A 1 195 ? 12.719 10.164 -5.262 1 93.81 195 ALA A N 1
ATOM 1582 C CA . ALA A 1 195 ? 14.062 10.273 -5.816 1 93.81 195 ALA A CA 1
ATOM 1583 C C . ALA A 1 195 ? 14.398 11.719 -6.16 1 93.81 195 ALA A C 1
ATOM 1585 O O . ALA A 1 195 ? 15.492 12.203 -5.852 1 93.81 195 ALA A O 1
ATOM 1586 N N . SER A 1 196 ? 13.445 12.406 -6.738 1 93.19 196 SER A N 1
ATOM 1587 C CA . SER A 1 196 ? 13.641 13.805 -7.102 1 93.19 196 SER A CA 1
ATOM 1588 C C . SER A 1 196 ? 13.836 14.672 -5.863 1 93.19 196 SER A C 1
ATOM 1590 O O . SER A 1 196 ? 14.688 15.57 -5.852 1 93.19 196 SER A O 1
ATOM 1592 N N . TRP A 1 197 ? 13.047 14.438 -4.941 1 93.19 197 TRP A N 1
ATOM 1593 C CA . TRP A 1 197 ? 13.109 15.195 -3.695 1 93.19 197 TRP A CA 1
ATOM 1594 C C . TRP A 1 197 ? 14.422 14.914 -2.959 1 93.19 197 TRP A C 1
ATOM 1596 O O . TRP A 1 197 ? 15.062 15.836 -2.455 1 93.19 197 TRP A O 1
ATOM 1606 N N . LEU A 1 198 ? 14.82 13.633 -2.857 1 94.44 198 LEU A N 1
ATOM 1607 C CA . LEU A 1 198 ? 16.062 13.266 -2.184 1 94.44 198 LEU A CA 1
ATOM 1608 C C . LEU A 1 198 ? 17.266 13.945 -2.848 1 94.44 198 LEU A C 1
ATOM 1610 O O . LEU A 1 198 ? 18.156 14.453 -2.162 1 94.44 198 LEU A O 1
ATOM 1614 N N . LEU A 1 199 ? 17.234 13.945 -4.129 1 92.5 199 LEU A N 1
ATOM 1615 C CA . LEU A 1 199 ? 18.297 14.602 -4.883 1 92.5 199 LEU A CA 1
ATOM 1616 C C . LEU A 1 199 ? 18.391 16.078 -4.523 1 92.5 199 LEU A C 1
ATOM 1618 O O . LEU A 1 199 ? 19.484 16.609 -4.297 1 92.5 199 LEU A O 1
ATOM 1622 N N . ALA A 1 200 ? 17.297 16.703 -4.445 1 91.62 200 ALA A N 1
ATOM 1623 C CA . ALA A 1 200 ? 17.25 18.109 -4.094 1 91.62 200 ALA A CA 1
ATOM 1624 C C . ALA A 1 200 ? 17.688 18.344 -2.654 1 91.62 200 ALA A C 1
ATOM 1626 O O . ALA A 1 200 ? 18.469 19.266 -2.373 1 91.62 200 ALA A O 1
ATOM 1627 N N . MET A 1 201 ? 17.234 17.531 -1.792 1 91.88 201 MET A N 1
ATOM 1628 C CA . MET A 1 201 ? 17.5 17.703 -0.366 1 91.88 201 MET A CA 1
ATOM 1629 C C . MET A 1 201 ? 18.984 17.516 -0.068 1 91.88 201 MET A C 1
ATOM 1631 O O . MET A 1 201 ? 19.531 18.156 0.843 1 91.88 201 MET A O 1
ATOM 1635 N N . GLN A 1 202 ? 19.578 16.656 -0.769 1 91.94 202 GLN A N 1
ATOM 1636 C CA . GLN A 1 202 ? 21 16.406 -0.553 1 91.94 202 GLN A CA 1
ATOM 1637 C C . GLN A 1 202 ? 21.844 17.641 -0.887 1 91.94 202 GLN A C 1
ATOM 1639 O O . GLN A 1 202 ? 22.922 17.828 -0.329 1 91.94 202 GLN A O 1
ATOM 1644 N N . LYS A 1 203 ? 21.391 18.391 -1.786 1 88.12 203 LYS A N 1
ATOM 1645 C CA . LYS A 1 203 ? 22.094 19.609 -2.148 1 88.12 203 LYS A CA 1
ATOM 1646 C C . LYS A 1 203 ? 21.906 20.688 -1.081 1 88.12 203 LYS A C 1
ATOM 1648 O O . LYS A 1 203 ? 22.812 21.484 -0.822 1 88.12 203 LYS A O 1
ATOM 1653 N N . VAL A 1 204 ? 20.797 20.672 -0.544 1 88.12 204 VAL A N 1
ATOM 1654 C CA . VAL A 1 204 ? 20.453 21.688 0.45 1 88.12 204 VAL A CA 1
ATOM 1655 C C . VAL A 1 204 ? 21.078 21.328 1.793 1 88.12 204 VAL A C 1
ATOM 1657 O O . VAL A 1 204 ? 21.641 22.203 2.48 1 88.12 204 VAL A O 1
ATOM 1660 N N . ARG A 1 205 ? 20.984 20.125 2.111 1 90.25 205 ARG A N 1
ATOM 1661 C CA . ARG A 1 205 ? 21.547 19.641 3.367 1 90.25 205 ARG A CA 1
ATOM 1662 C C . ARG A 1 205 ? 22.75 18.75 3.119 1 90.25 205 ARG A C 1
ATOM 1664 O O . ARG A 1 205 ? 22.625 17.531 2.939 1 90.25 205 ARG A O 1
ATOM 1671 N N . ARG A 1 206 ? 23.875 19.188 3.26 1 87.75 206 ARG A N 1
ATOM 1672 C CA . ARG A 1 206 ? 25.109 18.531 2.85 1 87.75 206 ARG A CA 1
ATOM 1673 C C . ARG A 1 206 ? 25.391 17.312 3.719 1 87.75 206 ARG A C 1
ATOM 1675 O O . ARG A 1 206 ? 26.031 16.359 3.268 1 87.75 206 ARG A O 1
ATOM 1682 N N . SER A 1 207 ? 24.844 17.328 4.922 1 92.88 207 SER A N 1
ATOM 1683 C CA . SER A 1 207 ? 25.141 16.219 5.824 1 92.88 207 SER A CA 1
ATOM 1684 C C . SER A 1 207 ? 24.156 15.062 5.641 1 92.88 207 SER A C 1
ATOM 1686 O O . SER A 1 207 ? 24.375 13.969 6.172 1 92.88 207 SER A O 1
ATOM 1688 N N . LEU A 1 208 ? 23.156 15.281 4.902 1 94.19 208 LEU A N 1
ATOM 1689 C CA . LEU A 1 208 ? 22.062 14.32 4.797 1 94.19 208 LEU A CA 1
ATOM 1690 C C . LEU A 1 208 ? 22.562 12.992 4.238 1 94.19 208 LEU A C 1
ATOM 1692 O O . LEU A 1 208 ? 22.281 11.93 4.801 1 94.19 208 LEU A O 1
ATOM 1696 N N . SER A 1 209 ? 23.312 13.094 3.135 1 94.94 209 SER A N 1
ATOM 1697 C CA . SER A 1 209 ? 23.797 11.875 2.482 1 94.94 209 SER A CA 1
ATOM 1698 C C . SER A 1 209 ? 24.641 11.031 3.439 1 94.94 209 SER A C 1
ATOM 1700 O O . SER A 1 209 ? 24.422 9.828 3.559 1 94.94 209 SER A O 1
ATOM 1702 N N . ARG A 1 210 ? 25.484 11.664 4.133 1 95.38 210 ARG A N 1
ATOM 1703 C CA . ARG A 1 210 ? 26.375 10.953 5.051 1 95.38 210 ARG A CA 1
ATOM 1704 C C . ARG A 1 210 ? 25.578 10.32 6.191 1 95.38 210 ARG A C 1
ATOM 1706 O O . ARG A 1 210 ? 25.766 9.141 6.5 1 95.38 210 ARG A O 1
ATOM 1713 N N . THR A 1 211 ? 24.734 11.086 6.805 1 95.31 211 THR A N 1
ATOM 1714 C CA . THR A 1 211 ? 23.969 10.594 7.949 1 95.31 211 THR A CA 1
ATOM 1715 C C . THR A 1 211 ? 23.031 9.477 7.527 1 95.31 211 THR A C 1
ATOM 1717 O O . THR A 1 211 ? 22.859 8.492 8.25 1 95.31 211 THR A O 1
ATOM 1720 N N . LEU A 1 212 ? 22.391 9.664 6.402 1 96.56 212 LEU A N 1
ATOM 1721 C CA . LEU A 1 212 ? 21.484 8.641 5.891 1 96.56 212 LEU A CA 1
ATOM 1722 C C . LEU A 1 212 ? 22.234 7.34 5.625 1 96.56 212 LEU A C 1
ATOM 1724 O O . LEU A 1 212 ? 21.797 6.266 6.023 1 96.56 212 LEU A O 1
ATOM 1728 N N . LYS A 1 213 ? 23.406 7.438 4.957 1 97 213 LYS A N 1
ATOM 1729 C CA . LYS A 1 213 ? 24.219 6.254 4.676 1 97 213 LYS A CA 1
ATOM 1730 C C . LYS A 1 213 ? 24.609 5.531 5.961 1 97 213 LYS A C 1
ATOM 1732 O O . LYS A 1 213 ? 24.578 4.301 6.023 1 97 213 LYS A O 1
ATOM 1737 N N . GLN A 1 214 ? 24.906 6.242 6.949 1 96.44 214 GLN A N 1
ATOM 1738 C CA . GLN A 1 214 ? 25.281 5.66 8.234 1 96.44 214 GLN A CA 1
ATOM 1739 C C . GLN A 1 214 ? 24.109 4.891 8.852 1 96.44 214 GLN A C 1
ATOM 1741 O O . GLN A 1 214 ? 24.281 3.771 9.336 1 96.44 214 GLN A O 1
ATOM 1746 N N . SER A 1 215 ? 22.969 5.48 8.828 1 95.69 215 SER A N 1
ATOM 1747 C CA . SER A 1 215 ? 21.781 4.82 9.367 1 95.69 215 SER A CA 1
ATOM 1748 C C . SER A 1 215 ? 21.422 3.576 8.562 1 95.69 215 SER A C 1
ATOM 1750 O O . SER A 1 215 ? 21.078 2.539 9.125 1 95.69 215 SER A O 1
ATOM 1752 N N . LEU A 1 216 ? 21.5 3.703 7.223 1 95.56 216 LEU A N 1
ATOM 1753 C CA . LEU A 1 216 ? 21.094 2.602 6.355 1 95.56 216 LEU A CA 1
ATOM 1754 C C . LEU A 1 216 ? 22.047 1.42 6.5 1 95.56 216 LEU A C 1
ATOM 1756 O O . LEU A 1 216 ? 21.641 0.266 6.344 1 95.56 216 LEU A O 1
ATOM 1760 N N . ARG A 1 217 ? 23.312 1.644 6.781 1 94.19 217 ARG A N 1
ATOM 1761 C CA . ARG A 1 217 ? 24.281 0.577 6.98 1 94.19 217 ARG A CA 1
ATOM 1762 C C . ARG A 1 217 ? 23.891 -0.31 8.156 1 94.19 217 ARG A C 1
ATOM 1764 O O . ARG A 1 217 ? 24.172 -1.508 8.164 1 94.19 217 ARG A O 1
ATOM 1771 N N . VAL A 1 218 ? 23.203 0.254 9.062 1 92 218 VAL A N 1
ATOM 1772 C CA . VAL A 1 218 ? 22.812 -0.471 10.266 1 92 218 VAL A CA 1
ATOM 1773 C C . VAL A 1 218 ? 21.547 -1.284 9.992 1 92 218 VAL A C 1
ATOM 1775 O O . VAL A 1 218 ? 21.422 -2.42 10.453 1 92 218 VAL A O 1
ATOM 1778 N N . VAL A 1 219 ? 20.688 -0.752 9.188 1 90.44 219 VAL A N 1
ATOM 1779 C CA . VAL A 1 219 ? 19.359 -1.343 9.141 1 90.44 219 VAL A CA 1
ATOM 1780 C C . VAL A 1 219 ? 19.219 -2.197 7.879 1 90.44 219 VAL A C 1
ATOM 1782 O O . VAL A 1 219 ? 18.344 -3.059 7.801 1 90.44 219 VAL A O 1
ATOM 1785 N N . LEU A 1 220 ? 19.984 -1.899 6.836 1 89.31 220 LEU A N 1
ATOM 1786 C CA . LEU A 1 220 ? 19.953 -2.703 5.617 1 89.31 220 LEU A CA 1
ATOM 1787 C C . LEU A 1 220 ? 21.156 -3.641 5.547 1 89.31 220 LEU A C 1
ATOM 1789 O O . LEU A 1 220 ? 22.281 -3.191 5.379 1 89.31 220 LEU A O 1
ATOM 1793 N N . ASP A 1 221 ? 20.812 -4.859 5.598 1 83.94 221 ASP A N 1
ATOM 1794 C CA . ASP A 1 221 ? 21.875 -5.859 5.562 1 83.94 221 ASP A CA 1
ATOM 1795 C C . ASP A 1 221 ? 22.672 -5.77 4.262 1 83.94 221 ASP A C 1
ATOM 1797 O O . ASP A 1 221 ? 22.094 -5.785 3.174 1 83.94 221 ASP A O 1
ATOM 1801 N N . GLY A 1 222 ? 24 -5.629 4.402 1 85.88 222 GLY A N 1
ATOM 1802 C CA . GLY A 1 222 ? 24.891 -5.652 3.252 1 85.88 222 GLY A CA 1
ATOM 1803 C C . GLY A 1 222 ? 24.969 -4.32 2.523 1 85.88 222 GLY A C 1
ATOM 1804 O O . GLY A 1 222 ? 25.703 -4.184 1.543 1 85.88 222 GLY A O 1
ATOM 1805 N N . PHE A 1 223 ? 24.266 -3.314 3.039 1 92.19 223 PHE A N 1
ATOM 1806 C CA . PHE A 1 223 ? 24.25 -2.018 2.373 1 92.19 223 PHE A CA 1
ATOM 1807 C C . PHE A 1 223 ? 25.625 -1.368 2.4 1 92.19 223 PHE A C 1
ATOM 1809 O O . PHE A 1 223 ? 26.281 -1.341 3.443 1 92.19 223 PHE A O 1
ATOM 1816 N N . LEU A 1 224 ? 26.016 -0.821 1.249 1 93.19 224 LEU A N 1
ATOM 1817 C CA . LEU A 1 224 ? 27.312 -0.156 1.153 1 93.19 224 LEU A CA 1
ATOM 1818 C C . LEU A 1 224 ? 27.125 1.339 0.907 1 93.19 224 LEU A C 1
ATOM 1820 O O . LEU A 1 224 ? 27.75 2.16 1.587 1 93.19 224 LEU A O 1
ATOM 1824 N N . ASN A 1 225 ? 26.297 1.562 -0.054 1 95.25 225 ASN A N 1
ATOM 1825 C CA . ASN A 1 225 ? 26.156 2.945 -0.497 1 95.25 225 ASN A CA 1
ATOM 1826 C C . ASN A 1 225 ? 24.922 3.133 -1.38 1 95.25 225 ASN A C 1
ATOM 1828 O O . ASN A 1 225 ? 24.312 2.156 -1.816 1 95.25 225 ASN A O 1
ATOM 1832 N N . TYR A 1 226 ? 24.484 4.391 -1.454 1 96.25 226 TYR A N 1
ATOM 1833 C CA . TYR A 1 226 ? 23.547 4.746 -2.51 1 96.25 226 TYR A CA 1
ATOM 1834 C C . TYR A 1 226 ? 24.047 5.934 -3.318 1 96.25 226 TYR A C 1
ATOM 1836 O O . TYR A 1 226 ? 24.859 6.723 -2.828 1 96.25 226 TYR A O 1
ATOM 1844 N N . GLN A 1 227 ? 23.625 5.996 -4.586 1 94.94 227 GLN A N 1
ATOM 1845 C CA . GLN A 1 227 ? 24.062 7.094 -5.438 1 94.94 227 GLN A CA 1
ATOM 1846 C C . GLN A 1 227 ? 23.062 7.367 -6.555 1 94.94 227 GLN A C 1
ATOM 1848 O O . GLN A 1 227 ? 22.188 6.539 -6.828 1 94.94 227 GLN A O 1
ATOM 1853 N N . PHE A 1 228 ? 23.141 8.531 -7.051 1 93.44 228 PHE A N 1
ATOM 1854 C CA . PHE A 1 228 ? 22.422 8.883 -8.273 1 93.44 228 PHE A CA 1
ATOM 1855 C C . PHE A 1 228 ? 23.312 8.695 -9.492 1 93.44 228 PHE A C 1
ATOM 1857 O O . PHE A 1 228 ? 24.406 9.258 -9.555 1 93.44 228 PHE A O 1
ATOM 1864 N N . VAL A 1 229 ? 22.844 7.863 -10.398 1 93 229 VAL A N 1
ATOM 1865 C CA . VAL A 1 229 ? 23.609 7.59 -11.609 1 93 229 VAL A CA 1
ATOM 1866 C C . VAL A 1 229 ? 22.906 8.211 -12.82 1 93 229 VAL A C 1
ATOM 1868 O O . VAL A 1 229 ? 21.703 7.996 -13.031 1 93 229 VAL A O 1
ATOM 1871 N N . PRO A 1 230 ? 23.609 8.938 -13.594 1 89.62 230 PRO A N 1
ATOM 1872 C CA . PRO A 1 230 ? 23.016 9.539 -14.789 1 89.62 230 PRO A CA 1
ATOM 1873 C C . PRO A 1 230 ? 22.656 8.508 -15.852 1 89.62 230 PRO A C 1
ATOM 1875 O O . PRO A 1 230 ? 23.453 7.625 -16.156 1 89.62 230 PRO A O 1
ATOM 1878 N N . LEU A 1 231 ? 21.312 8.523 -16.141 1 85.88 231 LEU A N 1
ATOM 1879 C CA . LEU A 1 231 ? 20.828 7.723 -17.266 1 85.88 231 LEU A CA 1
ATOM 1880 C C . LEU A 1 231 ? 20.547 8.609 -18.469 1 85.88 231 LEU A C 1
ATOM 1882 O O . LEU A 1 231 ? 19.406 9.031 -18.672 1 85.88 231 LEU A O 1
ATOM 1886 N N . GLY A 1 232 ? 21.469 9.18 -19.078 1 80.06 232 GLY A N 1
ATOM 1887 C CA . GLY A 1 232 ? 21.312 10.109 -20.188 1 80.06 232 GLY A CA 1
ATOM 1888 C C . GLY A 1 232 ? 21.516 11.555 -19.781 1 80.06 232 GLY A C 1
ATOM 1889 O O . GLY A 1 232 ? 22.219 11.844 -18.812 1 80.06 232 GLY A O 1
ATOM 1890 N N . ARG A 1 233 ? 20.969 12.477 -20.578 1 76 233 ARG A N 1
ATOM 1891 C CA . ARG A 1 233 ? 21.266 13.898 -20.422 1 76 233 ARG A CA 1
ATOM 1892 C C . ARG A 1 233 ? 20.484 14.5 -19.266 1 76 233 ARG A C 1
ATOM 1894 O O . ARG A 1 233 ? 20.984 15.359 -18.531 1 76 233 ARG A O 1
ATOM 1901 N N . GLU A 1 234 ? 19.344 14.047 -18.984 1 84.19 234 GLU A N 1
ATOM 1902 C CA . GLU A 1 234 ? 18.531 14.773 -18.016 1 84.19 234 GLU A CA 1
ATOM 1903 C C . GLU A 1 234 ? 17.953 13.836 -16.953 1 84.19 234 GLU A C 1
ATOM 1905 O O . GLU A 1 234 ? 17.188 14.266 -16.094 1 84.19 234 GLU A O 1
ATOM 1910 N N . THR A 1 235 ? 18.312 12.586 -17.016 1 88.81 235 THR A N 1
ATOM 1911 C CA . THR A 1 235 ? 17.703 11.625 -16.109 1 88.81 235 THR A CA 1
ATOM 1912 C C . THR A 1 235 ? 18.75 10.961 -15.227 1 88.81 235 THR A C 1
ATOM 1914 O O . THR A 1 235 ? 19.844 10.633 -15.695 1 88.81 235 THR A O 1
ATOM 1917 N N . ASN A 1 236 ? 18.484 10.961 -13.93 1 91.62 236 ASN A N 1
ATOM 1918 C CA . ASN A 1 236 ? 19.297 10.219 -12.961 1 91.62 236 ASN A CA 1
ATOM 1919 C C . ASN A 1 236 ? 18.516 9.047 -12.367 1 91.62 236 ASN A C 1
ATOM 1921 O O . ASN A 1 236 ? 17.281 9.07 -12.305 1 91.62 236 ASN A O 1
ATOM 1925 N N . ALA A 1 237 ? 19.25 8.055 -12.055 1 93.19 237 ALA A N 1
ATOM 1926 C CA . ALA A 1 237 ? 18.656 6.891 -11.391 1 93.19 237 ALA A CA 1
ATOM 1927 C C . ALA A 1 237 ? 19.219 6.715 -9.984 1 93.19 237 ALA A C 1
ATOM 1929 O O . ALA A 1 237 ? 20.422 6.781 -9.773 1 93.19 237 ALA A O 1
ATOM 1930 N N . LEU A 1 238 ? 18.312 6.578 -9.062 1 95.19 238 LEU A N 1
ATOM 1931 C CA . LEU A 1 238 ? 18.703 6.277 -7.688 1 95.19 238 LEU A CA 1
ATOM 1932 C C . LEU A 1 238 ? 19.062 4.805 -7.531 1 95.19 238 LEU A C 1
ATOM 1934 O O . LEU A 1 238 ? 18.219 3.93 -7.73 1 95.19 238 LEU A O 1
ATOM 1938 N N . MET A 1 239 ? 20.312 4.547 -7.164 1 95.25 239 MET A N 1
ATOM 1939 C CA . MET A 1 239 ? 20.812 3.178 -7.074 1 95.25 239 MET A CA 1
ATOM 1940 C C . MET A 1 239 ? 21.375 2.891 -5.68 1 95.25 239 MET A C 1
ATOM 1942 O O . MET A 1 239 ? 21.891 3.791 -5.016 1 95.25 239 MET A O 1
ATOM 1946 N N . PHE A 1 240 ? 21.266 1.667 -5.316 1 94.25 240 PHE A N 1
ATOM 1947 C CA . PHE A 1 240 ? 21.781 1.179 -4.043 1 94.25 240 PHE A CA 1
ATOM 1948 C C . PHE A 1 240 ? 22.766 0.035 -4.258 1 94.25 240 PHE A C 1
ATOM 1950 O O . PHE A 1 240 ? 22.531 -0.845 -5.09 1 94.25 240 PHE A O 1
ATOM 1957 N N . MET A 1 241 ? 23.844 0.112 -3.557 1 92.88 241 MET A N 1
ATOM 1958 C CA . MET A 1 241 ? 24.891 -0.895 -3.67 1 92.88 241 MET A CA 1
ATOM 1959 C C . MET A 1 241 ? 24.969 -1.753 -2.41 1 92.88 241 MET A C 1
ATOM 1961 O O . MET A 1 241 ? 24.922 -1.23 -1.296 1 92.88 241 MET A O 1
ATOM 1965 N N . PHE A 1 242 ? 25.031 -3.033 -2.631 1 89.69 242 PHE A N 1
ATOM 1966 C CA . PHE A 1 242 ? 25.141 -4.004 -1.548 1 89.69 242 PHE A CA 1
ATOM 1967 C C . PHE A 1 242 ? 26.359 -4.898 -1.749 1 89.69 242 PHE A C 1
ATOM 1969 O O . PHE A 1 242 ? 26.828 -5.082 -2.877 1 89.69 242 PHE A O 1
ATOM 1976 N N . SER A 1 243 ? 26.859 -5.406 -0.61 1 87.75 243 SER A N 1
ATOM 1977 C CA . SER A 1 243 ? 27.969 -6.363 -0.695 1 87.75 243 SER A CA 1
ATOM 1978 C C . SER A 1 243 ? 27.516 -7.656 -1.37 1 87.75 243 SER A C 1
ATOM 1980 O O . SER A 1 243 ? 26.391 -8.117 -1.164 1 87.75 243 SER A O 1
ATOM 1982 N N . SER A 1 244 ? 28.391 -8.148 -2.25 1 80.75 244 SER A N 1
ATOM 1983 C CA . SER A 1 244 ? 28.109 -9.414 -2.922 1 80.75 244 SER A CA 1
ATOM 1984 C C . SER A 1 244 ? 28.266 -10.594 -1.969 1 80.75 244 SER A C 1
ATOM 1986 O O . SER A 1 244 ? 29.203 -10.633 -1.165 1 80.75 244 SER A O 1
ATOM 1988 N N . PRO A 1 245 ? 27.297 -11.477 -1.976 1 73.88 245 PRO A N 1
ATOM 1989 C CA . PRO A 1 245 ? 27.438 -12.648 -1.113 1 73.88 245 PRO A CA 1
ATOM 1990 C C . PRO A 1 245 ? 28.562 -13.586 -1.57 1 73.88 245 PRO A C 1
ATOM 1992 O O . PRO A 1 245 ? 29.031 -14.414 -0.786 1 73.88 245 PRO A O 1
ATOM 1995 N N . ARG A 1 246 ? 28.891 -13.656 -2.82 1 71.75 246 ARG A N 1
ATOM 1996 C CA . ARG A 1 246 ? 29.859 -14.602 -3.348 1 71.75 246 ARG A CA 1
ATOM 1997 C C . ARG A 1 246 ? 31.281 -14.141 -3.059 1 71.75 246 ARG A C 1
ATOM 1999 O O . ARG A 1 246 ? 32.094 -14.914 -2.547 1 71.75 246 ARG A O 1
ATOM 2006 N N . ARG A 1 247 ? 31.5 -12.883 -3.523 1 68.69 247 ARG A N 1
ATOM 2007 C CA . ARG A 1 247 ? 32.812 -12.305 -3.275 1 68.69 247 ARG A CA 1
ATOM 2008 C C . ARG A 1 247 ? 32.719 -10.977 -2.535 1 68.69 247 ARG A C 1
ATOM 2010 O O . ARG A 1 247 ? 32.094 -10.031 -3.035 1 68.69 247 ARG A O 1
ATOM 2017 N N . ARG A 1 248 ? 33.25 -11 -1.463 1 63.75 248 ARG A N 1
ATOM 2018 C CA . ARG A 1 248 ? 33.156 -9.852 -0.567 1 63.75 248 ARG A CA 1
ATOM 2019 C C . ARG A 1 248 ? 33.656 -8.586 -1.244 1 63.75 248 ARG A C 1
ATOM 2021 O O . ARG A 1 248 ? 33.219 -7.48 -0.926 1 63.75 248 ARG A O 1
ATOM 2028 N N . SER A 1 249 ? 34.406 -8.734 -2.09 1 71.06 249 SER A N 1
ATOM 2029 C CA . SER A 1 249 ? 35 -7.562 -2.707 1 71.06 249 SER A CA 1
ATOM 2030 C C . SER A 1 249 ? 34.125 -6.988 -3.801 1 71.06 249 SER A C 1
ATOM 2032 O O . SER A 1 249 ? 34.312 -5.855 -4.238 1 71.06 249 SER A O 1
ATOM 2034 N N . ASP A 1 250 ? 33.156 -7.762 -4.105 1 83 250 ASP A N 1
ATOM 2035 C CA . ASP A 1 250 ? 32.281 -7.328 -5.18 1 83 250 ASP A CA 1
ATOM 2036 C C . ASP A 1 250 ? 30.984 -6.738 -4.617 1 83 250 ASP A C 1
ATOM 2038 O O . ASP A 1 250 ? 30.672 -6.914 -3.438 1 83 250 ASP A O 1
ATOM 2042 N N . PHE A 1 251 ? 30.484 -5.758 -5.316 1 84.25 251 PHE A N 1
ATOM 2043 C CA . PHE A 1 251 ? 29.203 -5.211 -4.906 1 84.25 251 PHE A CA 1
ATOM 2044 C C . PHE A 1 251 ? 28.156 -5.418 -6 1 84.25 251 PHE A C 1
ATOM 2046 O O . PHE A 1 251 ? 28.5 -5.664 -7.156 1 84.25 251 PHE A O 1
ATOM 2053 N N . ILE A 1 252 ? 27.047 -5.469 -5.555 1 85.94 252 ILE A N 1
ATOM 2054 C CA . ILE A 1 252 ? 25.906 -5.555 -6.469 1 85.94 252 ILE A CA 1
ATOM 2055 C C . ILE A 1 252 ? 25.078 -4.277 -6.371 1 85.94 252 ILE A C 1
ATOM 2057 O O . ILE A 1 252 ? 24.891 -3.734 -5.277 1 85.94 252 ILE A O 1
ATOM 2061 N N . ALA A 1 253 ? 24.609 -3.85 -7.535 1 89.06 253 ALA A N 1
ATOM 2062 C CA . ALA A 1 253 ? 23.844 -2.607 -7.582 1 89.06 253 ALA A CA 1
ATOM 2063 C C . ALA A 1 253 ? 22.391 -2.875 -7.961 1 89.06 253 ALA A C 1
ATOM 2065 O O . ALA A 1 253 ? 22.109 -3.715 -8.82 1 89.06 253 ALA A O 1
ATOM 2066 N N . PHE A 1 254 ? 21.516 -2.168 -7.238 1 89.69 254 PHE A N 1
ATOM 2067 C CA . PHE A 1 254 ? 20.078 -2.264 -7.504 1 89.69 254 PHE A CA 1
ATOM 2068 C C . PHE A 1 254 ? 19.484 -0.882 -7.727 1 89.69 254 PHE A C 1
ATOM 2070 O O . PHE A 1 254 ? 19.828 0.073 -7.031 1 89.69 254 PHE A O 1
ATOM 2077 N N . PHE A 1 255 ? 18.625 -0.817 -8.766 1 89.75 255 PHE A N 1
ATOM 2078 C CA . PHE A 1 255 ? 17.75 0.357 -8.789 1 89.75 255 PHE A CA 1
ATOM 2079 C C . PHE A 1 255 ? 16.859 0.387 -7.562 1 89.75 255 PHE A C 1
ATOM 2081 O O . PHE A 1 255 ? 16.578 -0.655 -6.965 1 89.75 255 PHE A O 1
ATOM 2088 N N . PHE A 1 256 ? 16.422 1.608 -7.191 1 92.69 256 PHE A N 1
ATOM 2089 C CA . PHE A 1 256 ? 15.602 1.791 -5.996 1 92.69 256 PHE A CA 1
ATOM 2090 C C . PHE A 1 256 ? 14.367 0.894 -6.039 1 92.69 256 PHE A C 1
ATOM 2092 O O . PHE A 1 256 ? 14.023 0.257 -5.039 1 92.69 256 PHE A O 1
ATOM 2099 N N . ASN A 1 257 ? 13.727 0.746 -7.16 1 86.31 257 ASN A N 1
ATOM 2100 C CA . ASN A 1 257 ? 12.477 0.006 -7.285 1 86.31 257 ASN A CA 1
ATOM 2101 C C . ASN A 1 257 ? 12.719 -1.501 -7.293 1 86.31 257 ASN A C 1
ATOM 2103 O O . ASN A 1 257 ? 11.766 -2.283 -7.254 1 86.31 257 ASN A O 1
ATOM 2107 N N . GLU A 1 258 ? 13.992 -1.925 -7.328 1 84.75 258 GLU A N 1
ATOM 2108 C CA . GLU A 1 258 ? 14.328 -3.344 -7.301 1 84.75 258 GLU A CA 1
ATOM 2109 C C . GLU A 1 258 ? 14.492 -3.844 -5.867 1 84.75 258 GLU A C 1
ATOM 2111 O O . GLU A 1 258 ? 14.562 -5.051 -5.629 1 84.75 258 GLU A O 1
ATOM 2116 N N . LEU A 1 259 ? 14.562 -2.885 -4.965 1 86.5 259 LEU A N 1
ATOM 2117 C CA . LEU A 1 259 ? 14.609 -3.262 -3.559 1 86.5 259 LEU A CA 1
ATOM 2118 C C . LEU A 1 259 ? 13.266 -3.84 -3.107 1 86.5 259 LEU A C 1
ATOM 2120 O O . LEU A 1 259 ? 12.234 -3.596 -3.738 1 86.5 259 LEU A O 1
ATOM 2124 N N . SER A 1 260 ? 13.352 -4.641 -2.057 1 81.81 260 SER A N 1
ATOM 2125 C CA . SER A 1 260 ? 12.102 -5.109 -1.48 1 81.81 260 SER A CA 1
ATOM 2126 C C . SER A 1 260 ? 11.266 -3.951 -0.937 1 81.81 260 SER A C 1
ATOM 2128 O O . SER A 1 260 ? 11.797 -2.859 -0.708 1 81.81 260 SER A O 1
ATOM 2130 N N . GLU A 1 261 ? 9.992 -4.125 -0.793 1 83.5 261 GLU A N 1
ATOM 2131 C CA . GLU A 1 261 ? 9.109 -3.082 -0.27 1 83.5 261 GLU A CA 1
ATOM 2132 C C . GLU A 1 261 ? 9.547 -2.639 1.123 1 83.5 261 GLU A C 1
ATOM 2134 O O . GLU A 1 261 ? 9.516 -1.448 1.44 1 83.5 261 GLU A O 1
ATOM 2139 N N . GLY A 1 262 ? 9.914 -3.619 1.925 1 86.56 262 GLY A N 1
ATOM 2140 C CA . GLY A 1 262 ? 10.414 -3.279 3.248 1 86.56 262 GLY A CA 1
ATOM 2141 C C . GLY A 1 262 ? 11.68 -2.445 3.213 1 86.56 262 GLY A C 1
ATOM 2142 O O . GLY A 1 262 ? 11.828 -1.506 3.998 1 86.56 262 GLY A O 1
ATOM 2143 N N . GLN A 1 263 ? 12.586 -2.801 2.338 1 88.62 263 GLN A N 1
ATOM 2144 C CA . GLN A 1 263 ? 13.812 -2.025 2.199 1 88.62 263 GLN A CA 1
ATOM 2145 C C . GLN A 1 263 ? 13.516 -0.6 1.744 1 88.62 263 GLN A C 1
ATOM 2147 O O . GLN A 1 263 ? 14.086 0.358 2.271 1 88.62 263 GLN A O 1
ATOM 2152 N N . ARG A 1 264 ? 12.664 -0.521 0.801 1 92.69 264 ARG A N 1
ATOM 2153 C CA . ARG A 1 264 ? 12.273 0.804 0.329 1 92.69 264 ARG A CA 1
ATOM 2154 C C . ARG A 1 264 ? 11.633 1.618 1.45 1 92.69 264 ARG A C 1
ATOM 2156 O O . ARG A 1 264 ? 11.914 2.809 1.597 1 92.69 264 ARG A O 1
ATOM 2163 N N . ALA A 1 265 ? 10.781 0.981 2.199 1 91.5 265 ALA A N 1
ATOM 2164 C CA . ALA A 1 265 ? 10.133 1.649 3.326 1 91.5 265 ALA A CA 1
ATOM 2165 C C . ALA A 1 265 ? 11.164 2.168 4.324 1 91.5 265 ALA A C 1
ATOM 2167 O O . ALA A 1 265 ? 11.062 3.301 4.797 1 91.5 265 ALA A O 1
ATOM 2168 N N . LEU A 1 266 ? 12.141 1.374 4.621 1 93 266 LEU A N 1
ATOM 2169 C CA . LEU A 1 266 ? 13.188 1.77 5.559 1 93 266 LEU A CA 1
ATOM 2170 C C . LEU A 1 266 ? 13.961 2.969 5.027 1 93 266 LEU A C 1
ATOM 2172 O O . LEU A 1 266 ? 14.234 3.916 5.773 1 93 266 LEU A O 1
ATOM 2176 N N . VAL A 1 267 ? 14.336 2.887 3.76 1 95.25 267 VAL A N 1
ATOM 2177 C CA . VAL A 1 267 ? 15.055 3.996 3.145 1 95.25 267 VAL A CA 1
ATOM 2178 C C . VAL A 1 267 ? 14.25 5.285 3.291 1 95.25 267 VAL A C 1
ATOM 2180 O O . VAL A 1 267 ? 14.781 6.312 3.715 1 95.25 267 VAL A O 1
ATOM 2183 N N . VAL A 1 268 ? 13.016 5.203 3.01 1 95 268 VAL A N 1
ATOM 2184 C CA . VAL A 1 268 ? 12.133 6.367 3.047 1 95 268 VAL A CA 1
ATOM 2185 C C . VAL A 1 268 ? 12.031 6.891 4.477 1 95 268 VAL A C 1
ATOM 2187 O O . VAL A 1 268 ? 12.227 8.078 4.727 1 95 268 VAL A O 1
ATOM 2190 N N . LEU A 1 269 ? 11.742 6.035 5.402 1 95.19 269 LEU A N 1
ATOM 2191 C CA . LEU A 1 269 ? 11.523 6.43 6.789 1 95.19 269 LEU A CA 1
ATOM 2192 C C . LEU A 1 269 ? 12.766 7.094 7.367 1 95.19 269 LEU A C 1
ATOM 2194 O O . LEU A 1 269 ? 12.672 8.156 7.992 1 95.19 269 LEU A O 1
ATOM 2198 N N . TYR A 1 270 ? 13.906 6.535 7.113 1 96.19 270 TYR A N 1
ATOM 2199 C CA . TYR A 1 270 ? 15.133 7.105 7.668 1 96.19 270 TYR A CA 1
ATOM 2200 C C . TYR A 1 270 ? 15.508 8.391 6.941 1 96.19 270 TYR A C 1
ATOM 2202 O O . TYR A 1 270 ? 16.078 9.305 7.543 1 96.19 270 TYR A O 1
ATOM 2210 N N . THR A 1 271 ? 15.227 8.422 5.633 1 95.56 271 THR A N 1
ATOM 2211 C CA . THR A 1 271 ? 15.445 9.672 4.918 1 95.56 271 THR A CA 1
ATOM 2212 C C . THR A 1 271 ? 14.617 10.797 5.535 1 95.56 271 THR A C 1
ATOM 2214 O O . THR A 1 271 ? 15.125 11.891 5.777 1 95.56 271 THR A O 1
ATOM 2217 N N . LEU A 1 272 ? 13.359 10.547 5.832 1 93.06 272 LEU A N 1
ATOM 2218 C CA . LEU A 1 272 ? 12.469 11.547 6.414 1 93.06 272 LEU A CA 1
ATOM 2219 C C . LEU A 1 272 ? 12.992 12.008 7.77 1 93.06 272 LEU A C 1
ATOM 2221 O O . LEU A 1 272 ? 12.984 13.203 8.07 1 93.06 272 LEU A O 1
ATOM 2225 N N . LEU A 1 273 ? 13.453 11.094 8.523 1 92.69 273 LEU A N 1
ATOM 2226 C CA . LEU A 1 273 ? 13.969 11.406 9.852 1 92.69 273 LEU A CA 1
ATOM 2227 C C . LEU A 1 273 ? 15.141 12.383 9.758 1 92.69 273 LEU A C 1
ATOM 2229 O O . LEU A 1 273 ? 15.242 13.312 10.555 1 92.69 273 LEU A O 1
ATOM 2233 N N . HIS A 1 274 ? 15.984 12.172 8.75 1 92.69 274 HIS A N 1
ATOM 2234 C CA . HIS A 1 274 ? 17.219 12.961 8.664 1 92.69 274 HIS A CA 1
ATOM 2235 C C . HIS A 1 274 ? 17 14.227 7.848 1 92.69 274 HIS A C 1
ATOM 2237 O O . HIS A 1 274 ? 17.75 15.195 7.98 1 92.69 274 HIS A O 1
ATOM 2243 N N . ALA A 1 275 ? 16.047 14.18 7.016 1 91.12 275 ALA A N 1
ATOM 2244 C CA . ALA A 1 275 ? 15.867 15.289 6.078 1 91.12 275 ALA A CA 1
ATOM 2245 C C . ALA A 1 275 ? 14.938 16.359 6.652 1 91.12 275 ALA A C 1
ATOM 2247 O O . ALA A 1 275 ? 15.102 17.547 6.375 1 91.12 275 ALA A O 1
ATOM 2248 N N . VAL A 1 276 ? 13.93 16.016 7.414 1 86.12 276 VAL A N 1
ATOM 2249 C CA . VAL A 1 276 ? 12.945 16.969 7.902 1 86.12 276 VAL A CA 1
ATOM 2250 C C . VAL A 1 276 ? 13.531 17.781 9.047 1 86.12 276 VAL A C 1
ATOM 2252 O O . VAL A 1 276 ? 14.32 17.266 9.852 1 86.12 276 VAL A O 1
ATOM 2255 N N . PRO A 1 277 ? 13.141 19.016 9.086 1 87.5 277 PRO A N 1
ATOM 2256 C CA . PRO A 1 277 ? 13.633 19.844 10.188 1 87.5 277 PRO A CA 1
ATOM 2257 C C . PRO A 1 277 ? 13.234 19.297 11.555 1 87.5 277 PRO A C 1
ATOM 2259 O O . PRO A 1 277 ? 12.188 18.672 11.695 1 87.5 277 PRO A O 1
ATOM 2262 N N . ARG A 1 278 ? 13.984 19.625 12.57 1 87.31 278 ARG A N 1
ATOM 2263 C CA . ARG A 1 278 ? 13.82 19.094 13.914 1 87.31 278 ARG A CA 1
ATOM 2264 C C . ARG A 1 278 ? 12.516 19.578 14.539 1 87.31 278 ARG A C 1
ATOM 2266 O O . ARG A 1 278 ? 11.945 18.906 15.406 1 87.31 278 ARG A O 1
ATOM 2273 N N . ASP A 1 279 ? 12.062 20.688 14.125 1 90.94 279 ASP A N 1
ATOM 2274 C CA . ASP A 1 279 ? 10.852 21.234 14.719 1 90.94 279 ASP A CA 1
ATOM 2275 C C . ASP A 1 279 ? 9.648 21.031 13.805 1 90.94 279 ASP A C 1
ATOM 2277 O O . ASP A 1 279 ? 8.625 21.703 13.945 1 90.94 279 ASP A O 1
ATOM 2281 N N . ALA A 1 280 ? 9.758 20.125 12.883 1 93.19 280 ALA A N 1
ATOM 2282 C CA . ALA A 1 280 ? 8.672 19.844 11.945 1 93.19 280 ALA A CA 1
ATOM 2283 C C . ALA A 1 280 ? 7.605 18.969 12.602 1 93.19 280 ALA A C 1
ATOM 2285 O O . ALA A 1 280 ? 7.832 18.391 13.664 1 93.19 280 ALA A O 1
ATOM 2286 N N . THR A 1 281 ? 6.418 19.062 12.078 1 95.81 281 THR A N 1
ATOM 2287 C CA . THR A 1 281 ? 5.352 18.109 12.398 1 95.81 281 THR A CA 1
ATOM 2288 C C . THR A 1 281 ? 5.258 17.016 11.328 1 95.81 281 THR A C 1
ATOM 2290 O O . THR A 1 281 ? 4.852 17.281 10.195 1 95.81 281 THR A O 1
ATOM 2293 N N . LEU A 1 282 ? 5.656 15.852 11.727 1 95.69 282 LEU A N 1
ATOM 2294 C CA . LEU A 1 282 ? 5.688 14.727 10.797 1 95.69 282 LEU A CA 1
ATOM 2295 C C . LEU A 1 282 ? 4.453 13.844 10.969 1 95.69 282 LEU A C 1
ATOM 2297 O O . LEU A 1 282 ? 4.258 13.25 12.031 1 95.69 282 LEU A O 1
ATOM 2301 N N . CYS A 1 283 ? 3.607 13.812 9.961 1 97.12 283 CYS A N 1
ATOM 2302 C CA . CYS A 1 283 ? 2.443 12.938 9.938 1 97.12 283 CYS A CA 1
ATOM 2303 C C . CYS A 1 283 ? 2.678 11.75 9.016 1 97.12 283 CYS A C 1
ATOM 2305 O O . CYS A 1 283 ? 2.84 11.914 7.801 1 97.12 283 CYS A O 1
ATOM 2307 N N . ILE A 1 284 ? 2.674 10.57 9.57 1 96.06 284 ILE A N 1
ATOM 2308 C CA . ILE A 1 284 ? 2.951 9.391 8.758 1 96.06 284 ILE A CA 1
ATOM 2309 C C . ILE A 1 284 ? 1.848 8.359 8.961 1 96.06 284 ILE A C 1
ATOM 2311 O O . ILE A 1 284 ? 1.531 7.988 10.094 1 96.06 284 ILE A O 1
ATOM 2315 N N . ASP A 1 285 ? 1.296 7.965 7.828 1 92.62 285 ASP A N 1
ATOM 2316 C CA . ASP A 1 285 ? 0.267 6.93 7.809 1 92.62 285 ASP A CA 1
ATOM 2317 C C . ASP A 1 285 ? 0.89 5.535 7.754 1 92.62 285 ASP A C 1
ATOM 2319 O O . ASP A 1 285 ? 1.55 5.184 6.773 1 92.62 285 ASP A O 1
ATOM 2323 N N . GLU A 1 286 ? 0.72 4.773 8.75 1 88.94 286 GLU A N 1
ATOM 2324 C CA . GLU A 1 286 ? 1.13 3.377 8.852 1 88.94 286 GLU A CA 1
ATOM 2325 C C . GLU A 1 286 ? 2.607 3.209 8.508 1 88.94 286 GLU A C 1
ATOM 2327 O O . GLU A 1 286 ? 2.959 2.441 7.609 1 88.94 286 GLU A O 1
ATOM 2332 N N . PRO A 1 287 ? 3.492 3.781 9.297 1 91.62 287 PRO A N 1
ATOM 2333 C CA . PRO A 1 287 ? 4.926 3.711 9 1 91.62 287 PRO A CA 1
ATOM 2334 C C . PRO A 1 287 ? 5.477 2.287 9.07 1 91.62 287 PRO A C 1
ATOM 2336 O O . PRO A 1 287 ? 6.523 1.995 8.492 1 91.62 287 PRO A O 1
ATOM 2339 N N . GLU A 1 288 ? 4.766 1.412 9.797 1 88.25 288 GLU A N 1
ATOM 2340 C CA . GLU A 1 288 ? 5.254 0.053 10.016 1 88.25 288 GLU A CA 1
ATOM 2341 C C . GLU A 1 288 ? 4.891 -0.854 8.844 1 88.25 288 GLU A C 1
ATOM 2343 O O . GLU A 1 288 ? 5.34 -2 8.773 1 88.25 288 GLU A O 1
ATOM 2348 N N . GLU A 1 289 ? 4.141 -0.258 7.945 1 82.81 289 GLU A N 1
ATOM 2349 C CA . GLU A 1 289 ? 3.701 -1.098 6.836 1 82.81 289 GLU A CA 1
ATOM 2350 C C . GLU A 1 289 ? 4.887 -1.75 6.133 1 82.81 289 GLU A C 1
ATOM 2352 O O . GLU A 1 289 ? 5.891 -1.089 5.852 1 82.81 289 GLU A O 1
ATOM 2357 N N . PHE A 1 290 ? 4.938 -3.045 5.969 1 78.75 290 PHE A N 1
ATOM 2358 C CA . PHE A 1 290 ? 5.91 -3.885 5.281 1 78.75 290 PHE A CA 1
ATOM 2359 C C . PHE A 1 290 ? 7.121 -4.148 6.168 1 78.75 290 PHE A C 1
ATOM 2361 O O . PHE A 1 290 ? 8.133 -4.676 5.703 1 78.75 290 PHE A O 1
ATOM 2368 N N . LEU A 1 291 ? 7.051 -3.729 7.395 1 84.06 291 LEU A N 1
ATOM 2369 C CA . LEU A 1 291 ? 8.219 -3.865 8.258 1 84.06 291 LEU A CA 1
ATOM 2370 C C . LEU A 1 291 ? 7.906 -4.758 9.453 1 84.06 291 LEU A C 1
ATOM 2372 O O . LEU A 1 291 ? 6.797 -4.715 9.992 1 84.06 291 LEU A O 1
ATOM 2376 N N . SER A 1 292 ? 8.914 -5.52 9.844 1 78.5 292 SER A N 1
ATOM 2377 C CA . SER A 1 292 ? 8.836 -6.281 11.078 1 78.5 292 SER A CA 1
ATOM 2378 C C . SER A 1 292 ? 9.055 -5.391 12.297 1 78.5 292 SER A C 1
ATOM 2380 O O . SER A 1 292 ? 9.547 -4.266 12.164 1 78.5 292 SER A O 1
ATOM 2382 N N . PRO A 1 293 ? 8.664 -5.914 13.484 1 79.94 293 PRO A N 1
ATOM 2383 C CA . PRO A 1 293 ? 8.93 -5.133 14.703 1 79.94 293 PRO A CA 1
ATOM 2384 C C . PRO A 1 293 ? 10.406 -4.801 14.883 1 79.94 293 PRO A C 1
ATOM 2386 O O . PRO A 1 293 ? 10.742 -3.695 15.32 1 79.94 293 PRO A O 1
ATOM 2389 N N . ARG A 1 294 ? 11.273 -5.664 14.516 1 81.19 294 ARG A N 1
ATOM 2390 C CA . ARG A 1 294 ? 12.711 -5.449 14.656 1 81.19 294 ARG A CA 1
ATOM 2391 C C . ARG A 1 294 ? 13.188 -4.316 13.75 1 81.19 294 ARG A C 1
ATOM 2393 O O . ARG A 1 294 ? 14.117 -3.588 14.102 1 81.19 294 ARG A O 1
ATOM 2400 N N . GLU A 1 295 ? 12.539 -4.164 12.742 1 85.56 295 GLU A N 1
ATOM 2401 C CA . GLU A 1 295 ? 12.953 -3.166 11.758 1 85.56 295 GLU A CA 1
ATOM 2402 C C . GLU A 1 295 ? 12.383 -1.792 12.094 1 85.56 295 GLU A C 1
ATOM 2404 O O . GLU A 1 295 ? 13.047 -0.772 11.891 1 85.56 295 GLU A O 1
ATOM 2409 N N . ILE A 1 296 ? 11.164 -1.725 12.633 1 90.31 296 ILE A N 1
ATOM 2410 C CA . ILE A 1 296 ? 10.492 -0.445 12.82 1 90.31 296 ILE A CA 1
ATOM 2411 C C . ILE A 1 296 ? 10.867 0.141 14.18 1 90.31 296 ILE A C 1
ATOM 2413 O O . ILE A 1 296 ? 10.891 1.362 14.352 1 90.31 296 ILE A O 1
ATOM 2417 N N . HIS A 1 297 ? 11.203 -0.672 15.172 1 91.31 297 HIS A N 1
ATOM 2418 C CA . HIS A 1 297 ? 11.391 -0.207 16.547 1 91.31 297 HIS A CA 1
ATOM 2419 C C . HIS A 1 297 ? 12.555 0.778 16.641 1 91.31 297 HIS A C 1
ATOM 2421 O O . HIS A 1 297 ? 12.422 1.841 17.25 1 91.31 297 HIS A O 1
ATOM 2427 N N . PRO A 1 298 ? 13.695 0.437 15.984 1 93.38 298 PRO A N 1
ATOM 2428 C CA . PRO A 1 298 ? 14.781 1.424 16.031 1 93.38 298 PRO A CA 1
ATOM 2429 C C . PRO A 1 298 ? 14.375 2.773 15.445 1 93.38 298 PRO A C 1
ATOM 2431 O O . PRO A 1 298 ? 14.766 3.82 15.969 1 93.38 298 PRO A O 1
ATOM 2434 N N . TRP A 1 299 ? 13.664 2.762 14.445 1 95.31 299 TRP A N 1
ATOM 2435 C CA . TRP A 1 299 ? 13.195 3.998 13.828 1 95.31 299 TRP A CA 1
ATOM 2436 C C . TRP A 1 299 ? 12.273 4.762 14.766 1 95.31 299 TRP A C 1
ATOM 2438 O O . TRP A 1 299 ? 12.383 5.984 14.898 1 95.31 299 TRP A O 1
ATOM 2448 N N . LEU A 1 300 ? 11.398 4.055 15.438 1 95.31 300 LEU A N 1
ATOM 2449 C CA . LEU A 1 300 ? 10.484 4.676 16.391 1 95.31 300 LEU A CA 1
ATOM 2450 C C . LEU A 1 300 ? 11.25 5.336 17.531 1 95.31 300 LEU A C 1
ATOM 2452 O O . LEU A 1 300 ? 10.875 6.41 18 1 95.31 300 LEU A O 1
ATOM 2456 N N . ASN A 1 301 ? 12.289 4.684 17.906 1 94.94 301 ASN A N 1
ATOM 2457 C CA . ASN A 1 301 ? 13.125 5.27 18.953 1 94.94 301 ASN A CA 1
ATOM 2458 C C . ASN A 1 301 ? 13.719 6.605 18.516 1 94.94 301 ASN A C 1
ATOM 2460 O O . ASN A 1 301 ? 13.719 7.57 19.281 1 94.94 301 ASN A O 1
ATOM 2464 N N . HIS A 1 302 ? 14.203 6.59 17.328 1 94.5 302 HIS A N 1
ATOM 2465 C CA . HIS A 1 302 ? 14.742 7.836 16.797 1 94.5 302 HIS A CA 1
ATOM 2466 C C . HIS A 1 302 ? 13.656 8.906 16.703 1 94.5 302 HIS A C 1
ATOM 2468 O O . HIS A 1 302 ? 13.906 10.078 16.984 1 94.5 302 HIS A O 1
ATOM 2474 N N . LEU A 1 303 ? 12.539 8.516 16.281 1 95 303 LEU A N 1
ATOM 2475 C CA . LEU A 1 303 ? 11.414 9.43 16.156 1 95 303 LEU A CA 1
ATOM 2476 C C . LEU A 1 303 ? 11.047 10.016 17.516 1 95 303 LEU A C 1
ATOM 2478 O O . LEU A 1 303 ? 10.812 11.219 17.641 1 95 303 LEU A O 1
ATOM 2482 N N . MET A 1 304 ? 10.977 9.172 18.516 1 94.56 304 MET A N 1
ATOM 2483 C CA . MET A 1 304 ? 10.664 9.617 19.875 1 94.56 304 MET A CA 1
ATOM 2484 C C . MET A 1 304 ? 11.711 10.609 20.375 1 94.56 304 MET A C 1
ATOM 2486 O O . MET A 1 304 ? 11.367 11.617 21 1 94.56 304 MET A O 1
ATOM 2490 N N . GLU A 1 305 ? 12.914 10.305 20.047 1 93.69 305 GLU A N 1
ATOM 2491 C CA . GLU A 1 305 ? 13.984 11.234 20.406 1 93.69 305 GLU A CA 1
ATOM 2492 C C . GLU A 1 305 ? 13.781 12.586 19.719 1 93.69 305 GLU A C 1
ATOM 2494 O O . GLU A 1 305 ? 13.945 13.633 20.359 1 93.69 305 GLU A O 1
ATOM 2499 N N . MET A 1 306 ? 13.461 12.531 18.5 1 92.44 306 MET A N 1
ATOM 2500 C CA . MET A 1 306 ? 13.211 13.758 17.75 1 92.44 306 MET A CA 1
ATOM 2501 C C . MET A 1 306 ? 12.086 14.562 18.391 1 92.44 306 MET A C 1
ATOM 2503 O O . MET A 1 306 ? 12.18 15.789 18.484 1 92.44 306 MET A O 1
ATOM 2507 N N . THR A 1 307 ? 11.008 13.914 18.812 1 94.44 307 THR A N 1
ATOM 2508 C CA . THR A 1 307 ? 9.859 14.602 19.375 1 94.44 307 THR A CA 1
ATOM 2509 C C . THR A 1 307 ? 10.203 15.188 20.75 1 94.44 307 THR A C 1
ATOM 2511 O O . THR A 1 307 ? 9.648 16.219 21.141 1 94.44 307 THR A O 1
ATOM 2514 N N . GLU A 1 308 ? 11.133 14.594 21.375 1 91.88 308 GLU A N 1
ATOM 2515 C CA . GLU A 1 308 ? 11.594 15.117 22.672 1 91.88 308 GLU A CA 1
ATOM 2516 C C . GLU A 1 308 ? 12.445 16.359 22.484 1 91.88 308 GLU A C 1
ATOM 2518 O O . GLU A 1 308 ? 12.539 17.203 23.375 1 91.88 308 GLU A O 1
ATOM 2523 N N . GLU A 1 309 ? 13.047 16.469 21.344 1 90.06 309 GLU A N 1
ATOM 2524 C CA . GLU A 1 309 ? 13.953 17.578 21.078 1 90.06 309 GLU A CA 1
ATOM 2525 C C . GLU A 1 309 ? 13.211 18.75 20.422 1 90.06 309 GLU A C 1
ATOM 2527 O O . GLU A 1 309 ? 13.828 19.672 19.906 1 90.06 309 GLU A O 1
ATOM 2532 N N . GLY A 1 310 ? 11.914 18.641 20.359 1 90.38 310 GLY A N 1
ATOM 2533 C CA . GLY A 1 310 ? 11.156 19.781 19.875 1 90.38 310 GLY A CA 1
ATOM 2534 C C . GLY A 1 310 ? 10.312 19.469 18.656 1 90.38 310 GLY A C 1
ATOM 2535 O O . GLY A 1 310 ? 9.5 20.297 18.219 1 90.38 310 GLY A O 1
ATOM 2536 N N . GLY A 1 311 ? 10.484 18.328 18.062 1 94 311 GLY A N 1
ATOM 2537 C CA . GLY A 1 311 ? 9.664 17.922 16.938 1 94 311 GLY A CA 1
ATOM 2538 C C . GLY A 1 311 ? 8.312 17.359 17.344 1 94 311 GLY A C 1
ATOM 2539 O O . GLY A 1 311 ? 7.98 17.344 18.531 1 94 311 GLY A O 1
ATOM 2540 N N . GLN A 1 312 ? 7.527 17.109 16.406 1 96.88 312 GLN A N 1
ATOM 2541 C CA . GLN A 1 312 ? 6.199 16.531 16.609 1 96.88 312 GLN A CA 1
ATOM 2542 C C . GLN A 1 312 ? 5.922 15.438 15.578 1 96.88 312 GLN A C 1
ATOM 2544 O O . GLN A 1 312 ? 6.332 15.547 14.422 1 96.88 312 GLN A O 1
ATOM 2549 N N . ALA A 1 313 ? 5.281 14.406 16.031 1 97.19 313 ALA A N 1
ATOM 2550 C CA . ALA A 1 313 ? 4.93 13.312 15.125 1 97.19 313 ALA A CA 1
ATOM 2551 C C . ALA A 1 313 ? 3.504 12.828 15.383 1 97.19 313 ALA A C 1
ATOM 2553 O O . ALA A 1 313 ? 3.113 12.609 16.531 1 97.19 313 ALA A O 1
ATOM 2554 N N . LEU A 1 314 ? 2.713 12.82 14.367 1 97.81 314 LEU A N 1
ATOM 2555 C CA . LEU A 1 314 ? 1.399 12.188 14.367 1 97.81 314 LEU A CA 1
ATOM 2556 C C . LEU A 1 314 ? 1.409 10.914 13.523 1 97.81 314 LEU A C 1
ATOM 2558 O O . LEU A 1 314 ? 1.684 10.969 12.32 1 97.81 314 LEU A O 1
ATOM 2562 N N . LEU A 1 315 ? 1.106 9.805 14.148 1 97 315 LEU A N 1
ATOM 2563 C CA . LEU A 1 315 ? 1.129 8.523 13.461 1 97 315 LEU A CA 1
ATOM 2564 C C . LEU A 1 315 ? -0.262 7.895 13.43 1 97 315 LEU A C 1
ATOM 2566 O O . LEU A 1 315 ? -1.082 8.156 14.312 1 97 315 LEU A O 1
ATOM 2570 N N . ILE A 1 316 ? -0.534 7.191 12.367 1 93.62 316 ILE A N 1
ATOM 2571 C CA . ILE A 1 316 ? -1.688 6.305 12.266 1 93.62 316 ILE A CA 1
ATOM 2572 C C . ILE A 1 316 ? -1.217 4.855 12.164 1 93.62 316 ILE A C 1
ATOM 2574 O O . ILE A 1 316 ? -0.263 4.559 11.438 1 93.62 316 ILE A O 1
ATOM 2578 N N . SER A 1 317 ? -1.801 3.957 12.906 1 89.31 317 SER A N 1
ATOM 2579 C CA . SER A 1 317 ? -1.418 2.553 12.797 1 89.31 317 SER A CA 1
ATOM 2580 C C . SER A 1 317 ? -2.576 1.634 13.172 1 89.31 317 SER A C 1
ATOM 2582 O O . SER A 1 317 ? -3.408 1.986 14.016 1 89.31 317 SER A O 1
ATOM 2584 N N . HIS A 1 318 ? -2.584 0.493 12.555 1 81.69 318 HIS A N 1
ATOM 2585 C CA . HIS A 1 318 ? -3.484 -0.594 12.922 1 81.69 318 HIS A CA 1
ATOM 2586 C C . HIS A 1 318 ? -2.713 -1.782 13.484 1 81.69 318 HIS A C 1
ATOM 2588 O O . HIS A 1 318 ? -3.305 -2.816 13.805 1 81.69 318 HIS A O 1
ATOM 2594 N N . ASN A 1 319 ? -1.456 -1.593 13.656 1 81.69 319 ASN A N 1
ATOM 2595 C CA . ASN A 1 319 ? -0.599 -2.68 14.109 1 81.69 319 ASN A CA 1
ATOM 2596 C C . ASN A 1 319 ? -0.651 -2.832 15.633 1 81.69 319 ASN A C 1
ATOM 2598 O O . ASN A 1 319 ? -0.33 -1.896 16.359 1 81.69 319 ASN A O 1
ATOM 2602 N N . PRO A 1 320 ? -0.979 -3.992 16.094 1 81.62 320 PRO A N 1
ATOM 2603 C CA . PRO A 1 320 ? -1.125 -4.172 17.547 1 81.62 320 PRO A CA 1
ATOM 2604 C C . PRO A 1 320 ? 0.157 -3.852 18.312 1 81.62 320 PRO A C 1
ATOM 2606 O O . PRO A 1 320 ? 0.102 -3.275 19.406 1 81.62 320 PRO A O 1
ATOM 2609 N N . GLY A 1 321 ? 1.277 -4.27 17.781 1 83.12 321 GLY A N 1
ATOM 2610 C CA . GLY A 1 321 ? 2.537 -3.986 18.453 1 83.12 321 GLY A CA 1
ATOM 2611 C C . GLY A 1 321 ? 2.793 -2.504 18.641 1 83.12 321 GLY A C 1
ATOM 2612 O O . GLY A 1 321 ? 3.168 -2.066 19.734 1 83.12 321 GLY A O 1
ATOM 2613 N N . LEU A 1 322 ? 2.576 -1.768 17.594 1 87.31 322 LEU A N 1
ATOM 2614 C CA . LEU A 1 322 ? 2.795 -0.326 17.656 1 87.31 322 LEU A CA 1
ATOM 2615 C C . LEU A 1 322 ? 1.756 0.345 18.547 1 87.31 322 LEU A C 1
ATOM 2617 O O . LEU A 1 322 ? 2.078 1.276 19.281 1 87.31 322 LEU A O 1
ATOM 2621 N N . ILE A 1 323 ? 0.56 -0.099 18.453 1 89.44 323 ILE A N 1
ATOM 2622 C CA . ILE A 1 323 ? -0.521 0.439 19.266 1 89.44 323 ILE A CA 1
ATOM 2623 C C . ILE A 1 323 ? -0.199 0.231 20.75 1 89.44 323 ILE A C 1
ATOM 2625 O O . ILE A 1 323 ? -0.282 1.168 21.547 1 89.44 323 ILE A O 1
ATOM 2629 N N . ASP A 1 324 ? 0.206 -0.928 21.078 1 89.25 324 ASP A N 1
ATOM 2630 C CA . ASP A 1 324 ? 0.49 -1.228 22.484 1 89.25 324 ASP A CA 1
ATOM 2631 C C . ASP A 1 324 ? 1.692 -0.429 22.984 1 89.25 324 ASP A C 1
ATOM 2633 O O . ASP A 1 324 ? 1.757 -0.063 24.156 1 89.25 324 ASP A O 1
ATOM 2637 N N . LEU A 1 325 ? 2.541 -0.142 22.094 1 88.31 325 LEU A N 1
ATOM 2638 C CA . LEU A 1 325 ? 3.758 0.581 22.453 1 88.31 325 LEU A CA 1
ATOM 2639 C C . LEU A 1 325 ? 3.465 2.062 22.672 1 88.31 325 LEU A C 1
ATOM 2641 O O . LEU A 1 325 ? 3.949 2.658 23.641 1 88.31 325 LEU A O 1
ATOM 2645 N N . LEU A 1 326 ? 2.623 2.678 21.875 1 92.44 326 LEU A N 1
ATOM 2646 C CA . LEU A 1 326 ? 2.547 4.133 21.828 1 92.44 326 LEU A CA 1
ATOM 2647 C C . LEU A 1 326 ? 1.21 4.625 22.375 1 92.44 326 LEU A C 1
ATOM 2649 O O . LEU A 1 326 ? 1.119 5.738 22.906 1 92.44 326 LEU A O 1
ATOM 2653 N N . ALA A 1 327 ? 0.223 3.879 22.266 1 91.19 327 ALA A N 1
ATOM 2654 C CA . ALA A 1 327 ? -1.139 4.355 22.5 1 91.19 327 ALA A CA 1
ATOM 2655 C C . ALA A 1 327 ? -1.363 4.668 23.984 1 91.19 327 ALA A C 1
ATOM 2657 O O . ALA A 1 327 ? -2.051 5.637 24.312 1 91.19 327 ALA A O 1
ATOM 2658 N N . PRO A 1 328 ? -0.852 3.885 24.891 1 89.06 328 PRO A N 1
ATOM 2659 C CA . PRO A 1 328 ? -1.137 4.152 26.312 1 89.06 328 PRO A CA 1
ATOM 2660 C C . PRO A 1 328 ? -0.789 5.582 26.719 1 89.06 328 PRO A C 1
ATOM 2662 O O . PRO A 1 328 ? -1.521 6.199 27.5 1 89.06 328 PRO A O 1
ATOM 2665 N N . SER A 1 329 ? 0.277 6.145 26.203 1 89.94 329 SER A N 1
ATOM 2666 C CA . SER A 1 329 ? 0.72 7.477 26.609 1 89.94 329 SER A CA 1
ATOM 2667 C C . SER A 1 329 ? 0.345 8.516 25.562 1 89.94 329 SER A C 1
ATOM 2669 O O . SER A 1 329 ? 0.181 9.695 25.875 1 89.94 329 SER A O 1
ATOM 2671 N N . ASN A 1 330 ? 0.163 8.078 24.344 1 93.69 330 ASN A N 1
ATOM 2672 C CA . ASN A 1 330 ? 0.101 9.047 23.266 1 93.69 330 ASN A CA 1
ATOM 2673 C C . ASN A 1 330 ? -1.086 8.781 22.344 1 93.69 330 ASN A C 1
ATOM 2675 O O . ASN A 1 330 ? -1.173 9.359 21.25 1 93.69 330 ASN A O 1
ATOM 2679 N N . GLY A 1 331 ? -1.942 7.988 22.781 1 94.06 331 GLY A N 1
ATOM 2680 C CA . GLY A 1 331 ? -3.014 7.543 21.906 1 94.06 331 GLY A CA 1
ATOM 2681 C C . GLY A 1 331 ? -4.184 8.508 21.859 1 94.06 331 GLY A C 1
ATOM 2682 O O . GLY A 1 331 ? -4.547 9.102 22.875 1 94.06 331 GLY A O 1
ATOM 2683 N N . ILE A 1 332 ? -4.734 8.711 20.703 1 95.06 332 ILE A N 1
ATOM 2684 C CA . ILE A 1 332 ? -6.004 9.391 20.453 1 95.06 332 ILE A CA 1
ATOM 2685 C C . ILE A 1 332 ? -6.953 8.453 19.719 1 95.06 332 ILE A C 1
ATOM 2687 O O . ILE A 1 332 ? -6.676 8.039 18.594 1 95.06 332 ILE A O 1
ATOM 2691 N N . LEU A 1 333 ? -8.023 8.125 20.359 1 93.06 333 LEU A N 1
ATOM 2692 C CA . LEU A 1 333 ? -8.984 7.176 19.797 1 93.06 333 LEU A CA 1
ATOM 2693 C C . LEU A 1 333 ? -10.07 7.902 19.016 1 93.06 333 LEU A C 1
ATOM 2695 O O . LEU A 1 333 ? -10.719 8.805 19.531 1 93.06 333 LEU A O 1
ATOM 2699 N N . LEU A 1 334 ? -10.148 7.555 17.766 1 91.81 334 LEU A N 1
ATOM 2700 C CA . LEU A 1 334 ? -11.258 7.992 16.922 1 91.81 334 LEU A CA 1
ATOM 2701 C C . LEU A 1 334 ? -12.266 6.867 16.719 1 91.81 334 LEU A C 1
ATOM 2703 O O . LEU A 1 334 ? -11.906 5.773 16.281 1 91.81 334 LEU A O 1
ATOM 2707 N N . ALA A 1 335 ? -13.461 7.117 17.062 1 88 335 ALA A N 1
ATOM 2708 C CA . ALA A 1 335 ? -14.492 6.09 16.953 1 88 335 ALA A CA 1
ATOM 2709 C C . ALA A 1 335 ? -15.805 6.68 16.438 1 88 335 ALA A C 1
ATOM 2711 O O . ALA A 1 335 ? -16.047 7.879 16.609 1 88 335 ALA A O 1
ATOM 2712 N N . ARG A 1 336 ? -16.484 5.812 15.719 1 83.69 336 ARG A N 1
ATOM 2713 C CA . ARG A 1 336 ? -17.812 6.172 15.211 1 83.69 336 ARG A CA 1
ATOM 2714 C C . ARG A 1 336 ? -18.859 5.152 15.641 1 83.69 336 ARG A C 1
ATOM 2716 O O . ARG A 1 336 ? -18.609 3.945 15.602 1 83.69 336 ARG A O 1
ATOM 2723 N N . GLN A 1 337 ? -19.875 5.711 16.141 1 73.44 337 GLN A N 1
ATOM 2724 C CA . GLN A 1 337 ? -21 4.824 16.453 1 73.44 337 GLN A CA 1
ATOM 2725 C C . GLN A 1 337 ? -21.953 4.734 15.273 1 73.44 337 GLN A C 1
ATOM 2727 O O . GLN A 1 337 ? -22.516 5.746 14.836 1 73.44 337 GLN A O 1
ATOM 2732 N N . GLU A 1 338 ? -22.203 3.521 14.852 1 66.94 338 GLU A N 1
ATOM 2733 C CA . GLU A 1 338 ? -23.234 3.223 13.852 1 66.94 338 GLU A CA 1
ATOM 2734 C C . GLU A 1 338 ? -23.109 4.152 12.641 1 66.94 338 GLU A C 1
ATOM 2736 O O . GLU A 1 338 ? -24.109 4.695 12.172 1 66.94 338 GLU A O 1
ATOM 2741 N N . GLY A 1 339 ? -21.969 4.52 12.328 1 68.31 339 GLY A N 1
ATOM 2742 C CA . GLY A 1 339 ? -21.781 5.348 11.148 1 68.31 339 GLY A CA 1
ATOM 2743 C C . GLY A 1 339 ? -21.984 6.828 11.414 1 68.31 339 GLY A C 1
ATOM 2744 O O . GLY A 1 339 ? -21.984 7.637 10.484 1 68.31 339 GLY A O 1
ATOM 2745 N N . GLY A 1 340 ? -22.141 7.121 12.594 1 77 340 GLY A N 1
ATOM 2746 C CA . GLY A 1 340 ? -22.312 8.516 12.969 1 77 340 GLY A CA 1
ATOM 2747 C C . GLY A 1 340 ? -21.031 9.312 12.953 1 77 340 GLY A C 1
ATOM 2748 O O . GLY A 1 340 ? -20.031 8.867 12.391 1 77 340 GLY A O 1
ATOM 2749 N N . PRO A 1 341 ? -21.203 10.57 13.406 1 85.25 341 PRO A N 1
ATOM 2750 C CA . PRO A 1 341 ? -20.016 11.43 13.43 1 85.25 341 PRO A CA 1
ATOM 2751 C C . PRO A 1 341 ? -18.922 10.875 14.336 1 85.25 341 PRO A C 1
ATOM 2753 O O . PRO A 1 341 ? -19.203 10.172 15.305 1 85.25 341 PRO A O 1
ATOM 2756 N N . VAL A 1 342 ? -17.734 11.211 14.039 1 89.75 342 VAL A N 1
ATOM 2757 C CA . VAL A 1 342 ? -16.562 10.727 14.766 1 89.75 342 VAL A CA 1
ATOM 2758 C C . VAL A 1 342 ? -16.516 11.352 16.156 1 89.75 342 VAL A C 1
ATOM 2760 O O . VAL A 1 342 ? -16.781 12.539 16.312 1 89.75 342 VAL A O 1
ATOM 2763 N N . GLN A 1 343 ? -16.203 10.539 17.047 1 91.06 343 GLN A N 1
ATOM 2764 C CA . GLN A 1 343 ? -15.906 10.977 18.406 1 91.06 343 GLN A CA 1
ATOM 2765 C C . GLN A 1 343 ? -14.438 10.781 18.75 1 91.06 343 GLN A C 1
ATOM 2767 O O . GLN A 1 343 ? -13.852 9.75 18.406 1 91.06 343 GLN A O 1
ATOM 2772 N N . VAL A 1 344 ? -13.906 11.812 19.328 1 93.62 344 VAL A N 1
ATOM 2773 C CA . VAL A 1 344 ? -12.508 11.75 19.734 1 93.62 344 VAL A CA 1
ATOM 2774 C C . VAL A 1 344 ? -12.422 11.445 21.234 1 93.62 344 VAL A C 1
ATOM 2776 O O . VAL A 1 344 ? -13.047 12.125 22.047 1 93.62 344 VAL A O 1
ATOM 2779 N N . GLN A 1 345 ? -11.688 10.438 21.484 1 89.81 345 GLN A N 1
ATOM 2780 C CA . GLN A 1 345 ? -11.555 10.031 22.891 1 89.81 345 GLN A CA 1
ATOM 2781 C C . GLN A 1 345 ? -10.102 9.68 23.219 1 89.81 345 GLN A C 1
ATOM 2783 O O . GLN A 1 345 ? -9.273 9.516 22.312 1 89.81 345 GLN A O 1
ATOM 2788 N N . GLY A 1 346 ? -9.789 9.773 24.516 1 86.25 346 GLY A N 1
ATOM 2789 C CA . GLY A 1 346 ? -8.5 9.242 24.938 1 86.25 346 GLY A CA 1
ATOM 2790 C C . GLY A 1 346 ? -8.453 7.727 24.938 1 86.25 346 GLY A C 1
ATOM 2791 O O . GLY A 1 346 ? -9.492 7.066 24.969 1 86.25 346 GLY A O 1
ATOM 2792 N N . VAL A 1 347 ? -7.25 7.223 24.672 1 84.31 347 VAL A N 1
ATOM 2793 C CA . VAL A 1 347 ? -7.082 5.777 24.766 1 84.31 347 VAL A CA 1
ATOM 2794 C C . VAL A 1 347 ? -7.023 5.348 26.219 1 84.31 347 VAL A C 1
ATOM 2796 O O . VAL A 1 347 ? -6.309 5.953 27.031 1 84.31 347 VAL A O 1
ATOM 2799 N N . PRO A 1 348 ? -7.969 4.465 26.547 1 71.81 348 PRO A N 1
ATOM 2800 C CA . PRO A 1 348 ? -7.957 4.047 27.953 1 71.81 348 PRO A CA 1
ATOM 2801 C C . PRO A 1 348 ? -6.637 3.398 28.359 1 71.81 348 PRO A C 1
ATOM 2803 O O . PRO A 1 348 ? -5.969 2.77 27.531 1 71.81 348 PRO A O 1
ATOM 2806 N N . GLY A 1 349 ? -5.844 3.928 29.312 1 63.12 349 GLY A N 1
ATOM 2807 C CA . GLY A 1 349 ? -4.645 3.291 29.828 1 63.12 349 GLY A CA 1
ATOM 2808 C C . GLY A 1 349 ? -4.777 1.787 29.969 1 63.12 349 GLY A C 1
ATOM 2809 O O . GLY A 1 349 ? -5.711 1.189 29.422 1 63.12 349 GLY A O 1
ATOM 2810 N N . ASP A 1 350 ? -3.748 1.047 30.422 1 59.31 350 ASP A N 1
ATOM 2811 C CA . ASP A 1 350 ? -3.727 -0.373 30.766 1 59.31 350 ASP A CA 1
ATOM 2812 C C . ASP A 1 350 ? -4.863 -0.727 31.719 1 59.31 350 ASP A C 1
ATOM 2814 O O . ASP A 1 350 ? -4.641 -0.888 32.938 1 59.31 350 ASP A O 1
ATOM 2818 N N . GLY A 1 351 ? -6.027 -0.103 31.547 1 54.5 351 GLY A N 1
ATOM 2819 C CA . GLY A 1 351 ? -7.008 -0.138 32.625 1 54.5 351 GLY A CA 1
ATOM 2820 C C . GLY A 1 351 ? -7.324 -1.543 33.094 1 54.5 3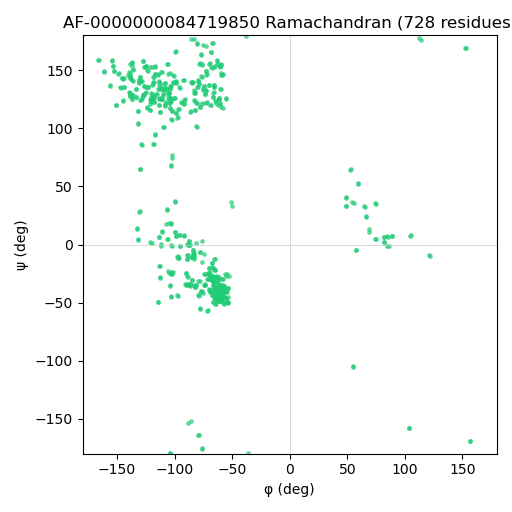51 GLY A C 1
ATOM 2821 O O . GLY A 1 351 ? -7.703 -1.743 34.25 1 54.5 351 GLY A O 1
ATOM 2822 N N . ALA A 1 352 ? -7.551 -2.52 32.281 1 58.41 352 ALA A N 1
ATOM 2823 C CA . ALA A 1 352 ? -7.996 -3.82 32.75 1 58.41 352 ALA A CA 1
ATOM 2824 C C . ALA A 1 352 ? -6.891 -4.863 32.656 1 58.41 352 ALA A C 1
ATOM 2826 O O . ALA A 1 352 ? -7.164 -6.059 32.531 1 58.41 352 ALA A O 1
ATOM 2827 N N . GLY A 1 353 ? -5.676 -4.379 32.531 1 69.5 353 GLY A N 1
ATOM 2828 C CA . GLY A 1 353 ? -4.59 -5.344 32.438 1 69.5 353 GLY A CA 1
ATOM 2829 C C . GLY A 1 353 ? -4.348 -5.859 31.047 1 69.5 353 GLY A C 1
ATOM 2830 O O . GLY A 1 353 ? -3.506 -6.73 30.828 1 69.5 353 GLY A O 1
ATOM 2831 N N . LEU A 1 354 ? -5.164 -5.379 30.109 1 78.38 354 LEU A N 1
ATOM 2832 C CA . LEU A 1 354 ? -4.988 -5.844 28.734 1 78.38 354 LEU A CA 1
ATOM 2833 C C . LEU A 1 354 ? -4.297 -4.781 27.891 1 78.38 354 LEU A C 1
ATOM 2835 O O . LEU A 1 354 ? -4.5 -3.584 28.094 1 78.38 354 LEU A O 1
ATOM 2839 N N . PRO A 1 355 ? -3.529 -5.348 26.953 1 83.25 355 PRO A N 1
ATOM 2840 C CA . PRO A 1 355 ? -2.934 -4.414 26 1 83.25 355 PRO A CA 1
ATOM 2841 C C . PRO A 1 355 ? -3.979 -3.621 25.219 1 83.25 355 PRO A C 1
ATOM 2843 O O . PRO A 1 355 ? -5.074 -4.125 24.969 1 83.25 355 PRO A O 1
ATOM 2846 N N . VAL A 1 356 ? -3.711 -2.354 24.875 1 83.56 356 VAL A N 1
ATOM 2847 C CA . VAL A 1 356 ? -4.625 -1.446 24.188 1 83.56 356 VAL A CA 1
ATOM 2848 C C . VAL A 1 356 ? -5.105 -2.086 22.891 1 83.56 356 VAL A C 1
ATOM 2850 O O . VAL A 1 356 ? -6.281 -1.976 22.531 1 83.56 356 VAL A O 1
ATOM 2853 N N . SER A 1 357 ? -4.223 -2.771 22.188 1 82.62 357 SER A N 1
ATOM 2854 C CA . SER A 1 357 ? -4.582 -3.406 20.938 1 82.62 357 SER A CA 1
ATOM 2855 C C . SER A 1 357 ? -5.688 -4.441 21.125 1 82.62 357 SER A C 1
ATOM 2857 O O . SER A 1 357 ? -6.59 -4.555 20.297 1 82.62 357 SER A O 1
ATOM 2859 N N . GLU A 1 358 ? -5.574 -5.141 22.188 1 79.06 358 GLU A N 1
ATOM 2860 C CA . GLU A 1 358 ? -6.594 -6.145 22.484 1 79.06 358 GLU A CA 1
ATOM 2861 C C . GLU A 1 358 ? -7.922 -5.488 22.859 1 79.06 358 GLU A C 1
ATOM 2863 O O . GLU A 1 358 ? -8.984 -5.977 22.469 1 79.06 358 GLU A O 1
ATOM 2868 N N . LEU A 1 359 ? -7.82 -4.438 23.594 1 77.69 359 LEU A N 1
ATOM 2869 C CA . LEU A 1 359 ? -9.023 -3.697 23.953 1 77.69 359 LEU A CA 1
ATOM 2870 C C . LEU A 1 359 ? -9.742 -3.176 22.719 1 77.69 359 LEU A C 1
ATOM 2872 O O . LEU A 1 359 ? -10.969 -3.258 22.625 1 77.69 359 LEU A O 1
ATOM 2876 N N . LEU A 1 360 ? -9.008 -2.674 21.844 1 76.81 360 LEU A N 1
ATOM 2877 C CA . LEU A 1 360 ? -9.562 -2.166 20.594 1 76.81 360 LEU A CA 1
ATOM 2878 C C . LEU A 1 360 ? -10.211 -3.289 19.781 1 76.81 360 LEU A C 1
ATOM 2880 O O . LEU A 1 360 ? -11.297 -3.117 19.234 1 76.81 360 LEU A O 1
ATOM 2884 N N . ALA A 1 361 ? -9.508 -4.406 19.828 1 72.44 361 ALA A N 1
ATOM 2885 C CA . ALA A 1 361 ? -9.992 -5.559 19.062 1 72.44 361 ALA A CA 1
ATOM 2886 C C . ALA A 1 361 ? -11.312 -6.07 19.625 1 72.44 361 ALA A C 1
ATOM 2888 O O . ALA A 1 361 ? -12.164 -6.562 18.875 1 72.44 361 ALA A O 1
ATOM 2889 N N . ARG A 1 362 ? -11.438 -5.926 20.922 1 68.81 362 ARG A N 1
ATOM 2890 C CA . ARG A 1 362 ? -12.633 -6.434 21.594 1 68.81 362 ARG A CA 1
ATOM 2891 C C . ARG A 1 362 ? -13.75 -5.391 21.594 1 68.81 362 ARG A C 1
ATOM 2893 O O . ARG A 1 362 ? -14.867 -5.672 22.016 1 68.81 362 ARG A O 1
ATOM 2900 N N . GLY A 1 363 ? -13.438 -4.266 20.938 1 65.31 363 GLY A N 1
ATOM 2901 C CA . GLY A 1 363 ? -14.43 -3.203 20.891 1 65.31 363 GLY A CA 1
ATOM 2902 C C . GLY A 1 363 ? -14.664 -2.553 22.234 1 65.31 363 GLY A C 1
ATOM 2903 O O . GLY A 1 363 ? -15.727 -1.977 22.484 1 65.31 363 GLY A O 1
ATOM 2904 N N . TRP A 1 364 ? -13.836 -2.84 23.203 1 52 364 TRP A N 1
ATOM 2905 C CA . TRP A 1 364 ? -14.023 -2.391 24.578 1 52 364 TRP A CA 1
ATOM 2906 C C . TRP A 1 364 ? -13.688 -0.908 24.719 1 52 364 TRP A C 1
ATOM 2908 O O . TRP A 1 364 ? -13.789 -0.343 25.812 1 52 364 TRP A O 1
ATOM 2918 N N . LEU A 1 365 ? -13.18 -0.432 23.719 1 55.59 365 LEU A N 1
ATOM 2919 C CA . LEU A 1 365 ? -12.859 0.97 23.953 1 55.59 365 LEU A CA 1
ATOM 2920 C C . LEU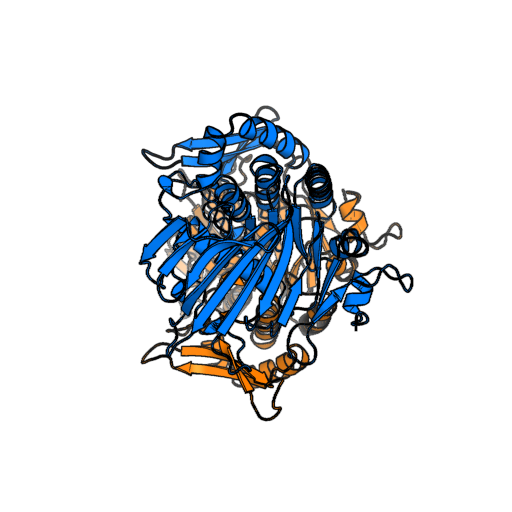 A 1 365 ? -14.109 1.835 23.891 1 55.59 365 LEU A C 1
ATOM 2922 O O . LEU A 1 365 ? -14.023 3.064 23.859 1 55.59 365 LEU A O 1
ATOM 2926 N N . GLU A 1 366 ? -15.336 1.246 23.703 1 47.56 366 GLU A N 1
ATOM 2927 C CA . GLU A 1 366 ? -16.547 2.041 23.875 1 47.56 366 GLU A CA 1
ATOM 2928 C C . GLU A 1 366 ? -16.797 2.324 25.359 1 47.56 366 GLU A C 1
ATOM 2930 O O . GLU A 1 366 ? -16.531 1.482 26.219 1 47.56 366 GLU A O 1
ATOM 2935 N N . MET B 1 1 ? -3.941 -29.062 -7.633 1 90.5 1 MET B N 1
ATOM 2936 C CA . MET B 1 1 ? -3.287 -28.094 -6.762 1 90.5 1 MET B CA 1
ATOM 2937 C C . MET B 1 1 ? -1.786 -28.047 -7.027 1 90.5 1 MET B C 1
ATOM 2939 O O . MET B 1 1 ? -1.187 -29.062 -7.406 1 90.5 1 MET B O 1
ATOM 2943 N N . LEU B 1 2 ? -1.229 -26.844 -6.914 1 96.75 2 LEU B N 1
ATOM 2944 C CA . LEU B 1 2 ? 0.216 -26.688 -7.039 1 96.75 2 LEU B CA 1
ATOM 2945 C C . LEU B 1 2 ? 0.941 -27.406 -5.91 1 96.75 2 LEU B C 1
ATOM 2947 O O . LEU B 1 2 ? 0.672 -27.172 -4.734 1 96.75 2 LEU B O 1
ATOM 2951 N N . THR B 1 3 ? 1.823 -28.297 -6.262 1 97.12 3 THR B N 1
ATOM 2952 C CA . THR B 1 3 ? 2.463 -29.109 -5.246 1 97.12 3 THR B CA 1
ATOM 2953 C C . THR B 1 3 ? 3.949 -28.781 -5.137 1 97.12 3 THR B C 1
ATOM 2955 O O . THR B 1 3 ? 4.594 -29.109 -4.141 1 97.12 3 THR B O 1
ATOM 2958 N N . ARG B 1 4 ? 4.391 -28.172 -6.172 1 97.56 4 ARG B N 1
ATOM 2959 C CA . ARG B 1 4 ? 5.828 -27.922 -6.211 1 97.56 4 ARG B CA 1
ATOM 2960 C C . ARG B 1 4 ? 6.156 -26.734 -7.113 1 97.56 4 ARG B C 1
ATOM 2962 O O . ARG B 1 4 ? 5.566 -26.578 -8.188 1 97.56 4 ARG B O 1
ATOM 2969 N N . LEU B 1 5 ? 7.027 -25.906 -6.672 1 98.06 5 LEU B N 1
ATOM 2970 C CA . LEU B 1 5 ? 7.594 -24.828 -7.469 1 98.06 5 LEU B CA 1
ATOM 2971 C C . LEU B 1 5 ? 9.117 -24.797 -7.344 1 98.06 5 LEU B C 1
ATOM 2973 O O . LEU B 1 5 ? 9.648 -24.594 -6.246 1 98.06 5 LEU B O 1
ATOM 2977 N N . LEU B 1 6 ? 9.758 -25.062 -8.438 1 98.25 6 LEU B N 1
ATOM 2978 C CA . LEU B 1 6 ? 11.211 -24.984 -8.492 1 98.25 6 LEU B CA 1
ATOM 2979 C C . LEU B 1 6 ? 11.664 -23.734 -9.242 1 98.25 6 LEU B C 1
ATOM 2981 O O . LEU B 1 6 ? 11.125 -23.422 -10.312 1 98.25 6 LEU B O 1
ATOM 2985 N N . MET B 1 7 ? 12.531 -23 -8.695 1 97.25 7 MET B N 1
ATOM 2986 C CA . MET B 1 7 ? 13.141 -21.828 -9.328 1 97.25 7 MET B CA 1
ATOM 2987 C C . MET B 1 7 ? 14.656 -21.906 -9.266 1 97.25 7 MET B C 1
ATOM 2989 O O . MET B 1 7 ? 15.234 -22.156 -8.211 1 97.25 7 MET B O 1
ATOM 2993 N N . GLU B 1 8 ? 15.219 -21.734 -10.375 1 97.12 8 GLU B N 1
ATOM 2994 C CA . GLU B 1 8 ? 16.672 -21.719 -10.492 1 97.12 8 GLU B CA 1
ATOM 2995 C C . GLU B 1 8 ? 17.141 -20.453 -11.211 1 97.12 8 GLU B C 1
ATOM 2997 O O . GLU B 1 8 ? 16.672 -20.141 -12.305 1 97.12 8 GLU B O 1
ATOM 3002 N N . ASN B 1 9 ? 18.094 -19.781 -10.547 1 95.5 9 ASN B N 1
ATOM 3003 C CA . ASN B 1 9 ? 18.688 -18.578 -11.102 1 95.5 9 ASN B CA 1
ATOM 3004 C C . ASN B 1 9 ? 17.625 -17.5 -11.344 1 95.5 9 ASN B C 1
ATOM 3006 O O . ASN B 1 9 ? 17.531 -16.969 -12.453 1 95.5 9 ASN B O 1
ATOM 3010 N N . TYR B 1 10 ? 16.906 -17.219 -10.406 1 95.56 10 TYR B N 1
ATOM 3011 C CA . TYR B 1 10 ? 15.859 -16.219 -10.492 1 95.56 10 TYR B CA 1
ATOM 3012 C C . TYR B 1 10 ? 15.922 -15.25 -9.305 1 95.56 10 TYR B C 1
ATOM 3014 O O . TYR B 1 10 ? 15.578 -15.617 -8.18 1 95.56 10 TYR B O 1
ATOM 3022 N N . ARG B 1 11 ? 16.422 -14.07 -9.578 1 90.44 11 ARG B N 1
ATOM 3023 C CA . ARG B 1 11 ? 16.594 -13.016 -8.586 1 90.44 11 ARG B CA 1
ATOM 3024 C C . ARG B 1 11 ? 17.406 -13.508 -7.398 1 90.44 11 ARG B C 1
ATOM 3026 O O . ARG B 1 11 ? 18.594 -13.82 -7.543 1 90.44 11 ARG B O 1
ATOM 3033 N N . CYS B 1 12 ? 16.781 -13.766 -6.246 1 88.81 12 CYS B N 1
ATOM 3034 C CA . CYS B 1 12 ? 17.562 -14.164 -5.074 1 88.81 12 CYS B CA 1
ATOM 3035 C C . CYS B 1 12 ? 17.547 -15.68 -4.895 1 88.81 12 CYS B C 1
ATOM 3037 O O . CYS B 1 12 ? 18.047 -16.188 -3.893 1 88.81 12 CYS B O 1
ATOM 3039 N N . PHE B 1 13 ? 16.984 -16.391 -5.867 1 93.12 13 PHE B N 1
ATOM 3040 C CA . PHE B 1 13 ? 16.922 -17.844 -5.789 1 93.12 13 PHE B CA 1
ATOM 3041 C C . PHE B 1 13 ? 17.984 -18.484 -6.684 1 93.12 13 PHE B C 1
ATOM 3043 O O . PHE B 1 13 ? 17.875 -18.453 -7.91 1 93.12 13 PHE B O 1
ATOM 3050 N N . GLU B 1 14 ? 19.016 -19.031 -6.102 1 93.25 14 GLU B N 1
ATOM 3051 C CA . GLU B 1 14 ? 19.938 -19.844 -6.867 1 93.25 14 GLU B CA 1
ATOM 3052 C C . GLU B 1 14 ? 19.312 -21.172 -7.27 1 93.25 14 GLU B C 1
ATOM 3054 O O . GLU B 1 14 ? 19.297 -21.531 -8.453 1 93.25 14 GLU B O 1
ATOM 3059 N N . GLN B 1 15 ? 18.891 -21.859 -6.406 1 94 15 GLN B N 1
ATOM 3060 C CA . GLN B 1 15 ? 18.047 -23.031 -6.547 1 94 15 GLN B CA 1
ATOM 3061 C C . GLN B 1 15 ? 17.156 -23.219 -5.316 1 94 15 GLN B C 1
ATOM 3063 O O . GLN B 1 15 ? 17.656 -23.281 -4.191 1 94 15 GLN B O 1
ATOM 3068 N N . ALA B 1 16 ? 15.922 -23.188 -5.555 1 95.19 16 ALA B N 1
ATOM 3069 C CA . ALA B 1 16 ? 14.992 -23.344 -4.438 1 95.19 16 ALA B CA 1
ATOM 3070 C C . ALA B 1 16 ? 13.758 -24.125 -4.859 1 95.19 16 ALA B C 1
ATOM 3072 O O . ALA B 1 16 ? 13.312 -24.031 -6.008 1 95.19 16 ALA B O 1
ATOM 3073 N N . VAL B 1 17 ? 13.289 -24.922 -3.949 1 97 17 VAL B N 1
ATOM 3074 C CA . VAL B 1 17 ? 12.062 -25.688 -4.152 1 97 17 VAL B CA 1
ATOM 3075 C C . VAL B 1 17 ? 11.047 -25.328 -3.068 1 97 17 VAL B C 1
ATOM 3077 O O . VAL B 1 17 ? 11.367 -25.359 -1.878 1 97 17 VAL B O 1
ATOM 3080 N N . ILE B 1 18 ? 9.922 -24.922 -3.486 1 96.81 18 ILE B N 1
ATOM 3081 C CA . ILE B 1 18 ? 8.805 -24.641 -2.586 1 96.81 18 ILE B CA 1
ATOM 3082 C C . ILE B 1 18 ? 7.699 -25.656 -2.803 1 96.81 18 ILE B C 1
ATOM 3084 O O . ILE B 1 18 ? 7.273 -25.891 -3.936 1 96.81 18 ILE B O 1
ATOM 3088 N N . GLU B 1 19 ? 7.285 -26.312 -1.774 1 96.62 19 GLU B N 1
ATOM 3089 C CA . GLU B 1 19 ? 6.215 -27.312 -1.82 1 96.62 19 GLU B CA 1
ATOM 3090 C C . GLU B 1 19 ? 5.031 -26.891 -0.959 1 96.62 19 GLU B C 1
ATOM 3092 O O . GLU B 1 19 ? 4.887 -27.344 0.177 1 96.62 19 GLU B O 1
ATOM 3097 N N . PRO B 1 20 ? 4.152 -26.109 -1.599 1 96.06 20 PRO B N 1
ATOM 3098 C CA . PRO B 1 20 ? 3.035 -25.594 -0.812 1 96.06 20 PRO B CA 1
ATOM 3099 C C . PRO B 1 20 ? 1.918 -26.609 -0.62 1 96.06 20 PRO B C 1
ATOM 3101 O O . PRO B 1 20 ? 1.658 -27.422 -1.513 1 96.06 20 PRO B O 1
ATOM 3104 N N . GLY B 1 21 ? 1.309 -26.656 0.571 1 94.62 21 GLY B N 1
ATOM 3105 C CA . GLY B 1 21 ? 0.062 -27.375 0.781 1 94.62 21 GLY B CA 1
ATOM 3106 C C . GLY B 1 21 ? -1.155 -26.609 0.295 1 94.62 21 GLY B C 1
ATOM 3107 O O . GLY B 1 21 ? -1.042 -25.734 -0.558 1 94.62 21 GLY B O 1
ATOM 3108 N N . SER B 1 22 ? -2.322 -27.078 0.77 1 96.19 22 SER B N 1
ATOM 3109 C CA . SER B 1 22 ? -3.547 -26.375 0.392 1 96.19 22 SER B CA 1
ATOM 3110 C C . SER B 1 22 ? -3.547 -24.938 0.902 1 96.19 22 SER B C 1
ATOM 3112 O O . SER B 1 22 ? -4.129 -24.047 0.275 1 96.19 22 SER B O 1
ATOM 3114 N N . LEU B 1 23 ? -2.922 -24.797 2.043 1 96.62 23 LEU B N 1
ATOM 3115 C CA . LEU B 1 23 ? -2.68 -23.469 2.611 1 96.62 23 LEU B CA 1
ATOM 3116 C C . LEU B 1 23 ? -1.212 -23.297 2.986 1 96.62 23 LEU B C 1
ATOM 3118 O O . LEU B 1 23 ? -0.639 -24.156 3.67 1 96.62 23 LEU B O 1
ATOM 3122 N N . ALA B 1 24 ? -0.597 -22.266 2.449 1 96.94 24 ALA B N 1
ATOM 3123 C CA . ALA B 1 24 ? 0.808 -22 2.746 1 96.94 24 ALA B CA 1
ATOM 3124 C C . ALA B 1 24 ? 1.027 -20.531 3.076 1 96.94 24 ALA B C 1
ATOM 3126 O O . ALA B 1 24 ? 0.454 -19.656 2.43 1 96.94 24 ALA B O 1
ATOM 3127 N N . LEU B 1 25 ? 1.748 -20.297 4.109 1 96.56 25 LEU B N 1
ATOM 3128 C CA . LEU B 1 25 ? 2.152 -18.938 4.48 1 96.56 25 LEU B CA 1
ATOM 3129 C C . LEU B 1 25 ? 3.658 -18.766 4.309 1 96.56 25 LEU B C 1
ATOM 3131 O O . LEU B 1 25 ? 4.449 -19.422 4.984 1 96.56 25 LEU B O 1
ATOM 3135 N N . LEU B 1 26 ? 4.023 -17.922 3.375 1 95.25 26 LEU B N 1
ATOM 3136 C CA . LEU B 1 26 ? 5.43 -17.562 3.207 1 95.25 26 LEU B CA 1
ATOM 3137 C C . LEU B 1 26 ? 5.844 -16.5 4.211 1 95.25 26 LEU B C 1
ATOM 3139 O O . LEU B 1 26 ? 5.23 -15.43 4.281 1 95.25 26 LEU B O 1
ATOM 3143 N N . VAL B 1 27 ? 6.84 -16.812 5.02 1 91.19 27 VAL B N 1
ATOM 3144 C CA . VAL B 1 27 ? 7.348 -15.898 6.035 1 91.19 27 VAL B CA 1
ATOM 3145 C C . VAL B 1 27 ? 8.859 -15.742 5.887 1 91.19 27 VAL B C 1
ATOM 3147 O O . VAL B 1 27 ? 9.516 -16.594 5.266 1 91.19 27 VAL B O 1
ATOM 3150 N N . GLY B 1 28 ? 9.367 -14.664 6.398 1 86.75 28 GLY B N 1
ATOM 3151 C CA . GLY B 1 28 ? 10.789 -14.375 6.336 1 86.75 28 GLY B CA 1
ATOM 3152 C C . GLY B 1 28 ? 11.094 -12.891 6.367 1 86.75 28 GLY B C 1
ATOM 3153 O O . GLY B 1 28 ? 10.188 -12.062 6.234 1 86.75 28 GLY B O 1
ATOM 3154 N N . PRO B 1 29 ? 12.336 -12.531 6.543 1 81.75 29 PRO B N 1
ATOM 3155 C CA . PRO B 1 29 ? 12.719 -11.117 6.598 1 81.75 29 PRO B CA 1
ATOM 3156 C C . PRO B 1 29 ? 12.555 -10.414 5.254 1 81.75 29 PRO B C 1
ATOM 3158 O O . PRO B 1 29 ? 12.273 -11.062 4.242 1 81.75 29 PRO B O 1
ATOM 3161 N N . ASN B 1 30 ? 12.594 -9.133 5.328 1 78.69 30 ASN B N 1
ATOM 3162 C CA . ASN B 1 30 ? 12.531 -8.352 4.094 1 78.69 30 ASN B CA 1
ATOM 3163 C C . ASN B 1 30 ? 13.688 -8.695 3.158 1 78.69 30 ASN B C 1
ATOM 3165 O O . ASN B 1 30 ? 14.828 -8.852 3.602 1 78.69 30 ASN B O 1
ATOM 3169 N N . GLY B 1 31 ? 13.336 -8.891 1.922 1 78.81 31 GLY B N 1
ATOM 3170 C CA . GLY B 1 31 ? 14.344 -9.219 0.927 1 78.81 31 GLY B CA 1
ATOM 3171 C C . GLY B 1 31 ? 14.594 -10.703 0.797 1 78.81 31 GLY B C 1
ATOM 3172 O O . GLY B 1 31 ? 15.469 -11.133 0.035 1 78.81 31 GLY B O 1
ATOM 3173 N N . ALA B 1 32 ? 13.797 -11.5 1.457 1 84.38 32 ALA B N 1
ATOM 3174 C CA . ALA B 1 32 ? 14.039 -12.938 1.472 1 84.38 32 ALA B CA 1
ATOM 3175 C C . ALA B 1 32 ? 13.453 -13.609 0.232 1 84.38 32 ALA B C 1
ATOM 3177 O O . ALA B 1 32 ? 13.633 -14.805 0.02 1 84.38 32 ALA B O 1
ATOM 3178 N N . GLY B 1 33 ? 12.711 -12.891 -0.565 1 89.12 33 GLY B N 1
ATOM 3179 C CA . GLY B 1 33 ? 12.258 -13.445 -1.829 1 89.12 33 GLY B CA 1
ATOM 3180 C C . GLY B 1 33 ? 10.789 -13.836 -1.812 1 89.12 33 GLY B C 1
ATOM 3181 O O . GLY B 1 33 ? 10.305 -14.477 -2.744 1 89.12 33 GLY B O 1
ATOM 3182 N N . LYS B 1 34 ? 10.008 -13.523 -0.776 1 91.81 34 LYS B N 1
ATOM 3183 C CA . LYS B 1 34 ? 8.594 -13.875 -0.685 1 91.81 34 LYS B CA 1
ATOM 3184 C C . LYS B 1 34 ? 7.82 -13.375 -1.904 1 91.81 34 LYS B C 1
ATOM 3186 O O . LYS B 1 34 ? 7.125 -14.148 -2.566 1 91.81 34 LYS B O 1
ATOM 3191 N N . SER B 1 35 ? 8.008 -12.141 -2.207 1 90.06 35 SER B N 1
ATOM 3192 C CA . SER B 1 35 ? 7.301 -11.555 -3.34 1 90.06 35 SER B CA 1
ATOM 3193 C C . SER B 1 35 ? 7.809 -12.125 -4.66 1 90.06 35 SER B C 1
ATOM 3195 O O . SER B 1 35 ? 7.059 -12.195 -5.637 1 90.06 35 SER B O 1
ATOM 3197 N N . THR B 1 36 ? 9.055 -12.5 -4.684 1 92.88 36 THR B N 1
ATOM 3198 C CA . THR B 1 36 ? 9.656 -13.07 -5.883 1 92.88 36 THR B CA 1
ATOM 3199 C C . THR B 1 36 ? 8.938 -14.359 -6.281 1 92.88 36 THR B C 1
ATOM 3201 O O . THR B 1 36 ? 8.773 -14.641 -7.473 1 92.88 36 THR B O 1
ATOM 3204 N N . VAL B 1 37 ? 8.539 -15.086 -5.285 1 96.56 37 VAL B N 1
ATOM 3205 C CA . VAL B 1 37 ? 7.801 -16.312 -5.543 1 96.56 37 VAL B CA 1
ATOM 3206 C C . VAL B 1 37 ? 6.512 -16 -6.301 1 96.56 37 VAL B C 1
ATOM 3208 O O . VAL B 1 37 ? 6.203 -16.641 -7.309 1 96.56 37 VAL B O 1
ATOM 3211 N N . PHE B 1 38 ? 5.777 -15.039 -5.863 1 96.06 38 PHE B N 1
ATOM 3212 C CA . PHE B 1 38 ? 4.531 -14.633 -6.496 1 96.06 38 PHE B CA 1
ATOM 3213 C C . PHE B 1 38 ? 4.785 -14.086 -7.895 1 96.06 38 PHE B C 1
ATOM 3215 O O . PHE B 1 38 ? 4.016 -14.344 -8.82 1 96.06 38 PHE B O 1
ATOM 3222 N N . ASP B 1 39 ? 5.863 -13.398 -8.039 1 94.19 39 ASP B N 1
ATOM 3223 C CA . ASP B 1 39 ? 6.23 -12.867 -9.352 1 94.19 39 ASP B CA 1
ATOM 3224 C C . ASP B 1 39 ? 6.461 -13.992 -10.352 1 94.19 39 ASP B C 1
ATOM 3226 O O . ASP B 1 39 ? 6.035 -13.906 -11.508 1 94.19 39 ASP B O 1
ATOM 3230 N N . ALA B 1 40 ? 7.176 -14.961 -9.852 1 97.06 40 ALA B N 1
ATOM 3231 C CA . ALA B 1 40 ? 7.449 -16.094 -10.734 1 97.06 40 ALA B CA 1
ATOM 3232 C C . ALA B 1 40 ? 6.152 -16.75 -11.203 1 97.06 40 ALA B C 1
ATOM 3234 O O . ALA B 1 40 ? 5.98 -17 -12.398 1 97.06 40 ALA B O 1
ATOM 3235 N N . LEU B 1 41 ? 5.262 -17.031 -10.305 1 97.62 41 LEU B N 1
ATOM 3236 C CA . LEU B 1 41 ? 3.984 -17.656 -10.633 1 97.62 41 LEU B CA 1
ATOM 3237 C C . LEU B 1 41 ? 3.191 -16.781 -11.609 1 97.62 41 LEU B C 1
ATOM 3239 O O . LEU B 1 41 ? 2.639 -17.297 -12.586 1 97.62 41 LEU B O 1
ATOM 3243 N N . TRP B 1 42 ? 3.203 -15.523 -11.336 1 96 42 TRP B N 1
ATOM 3244 C CA . TRP B 1 42 ? 2.48 -14.594 -12.203 1 96 42 TRP B CA 1
ATOM 3245 C C . TRP B 1 42 ? 3.084 -14.578 -13.602 1 96 42 TRP B C 1
ATOM 3247 O O . TRP B 1 42 ? 2.361 -14.664 -14.594 1 96 42 TRP B O 1
ATOM 3257 N N . ASN B 1 43 ? 4.363 -14.461 -13.68 1 96.75 43 ASN B N 1
ATOM 3258 C CA . ASN B 1 43 ? 5.039 -14.375 -14.969 1 96.75 43 ASN B CA 1
ATOM 3259 C C . ASN B 1 43 ? 4.848 -15.648 -15.789 1 96.75 43 ASN B C 1
ATOM 3261 O O . ASN B 1 43 ? 4.645 -15.586 -17 1 96.75 43 ASN B O 1
ATOM 3265 N N . ILE B 1 44 ? 4.906 -16.766 -15.117 1 97.75 44 ILE B N 1
ATOM 3266 C CA . ILE B 1 44 ? 4.695 -18.031 -15.805 1 97.75 44 ILE B CA 1
ATOM 3267 C C . ILE B 1 44 ? 3.262 -18.109 -16.328 1 97.75 44 ILE B C 1
ATOM 3269 O O . ILE B 1 44 ? 3.025 -18.5 -17.469 1 97.75 44 ILE B O 1
ATOM 3273 N N . ARG B 1 45 ? 2.336 -17.75 -15.484 1 96.25 45 ARG B N 1
ATOM 3274 C CA . ARG B 1 45 ? 0.94 -17.734 -15.906 1 96.25 45 ARG B CA 1
ATOM 3275 C C . ARG B 1 45 ? 0.756 -16.859 -17.141 1 96.25 45 ARG B C 1
ATOM 3277 O O . ARG B 1 45 ? 0.1 -17.25 -18.094 1 96.25 45 ARG B O 1
ATOM 3284 N N . GLN B 1 46 ? 1.304 -15.633 -17.078 1 94.88 46 GLN B N 1
ATOM 3285 C CA . GLN B 1 46 ? 1.186 -14.703 -18.188 1 94.88 46 GLN B CA 1
ATOM 3286 C C . GLN B 1 46 ? 1.814 -15.273 -19.453 1 94.88 46 GLN B C 1
ATOM 3288 O O . GLN B 1 46 ? 1.28 -15.109 -20.562 1 94.88 46 GLN B O 1
ATOM 3293 N N . LEU B 1 47 ? 2.891 -15.906 -19.297 1 96.38 47 LEU B N 1
ATOM 3294 C CA . LEU B 1 47 ? 3.588 -16.516 -20.422 1 96.38 47 LEU B CA 1
ATOM 3295 C C . LEU B 1 47 ? 2.723 -17.578 -21.094 1 96.38 47 LEU B C 1
ATOM 3297 O O . LEU B 1 47 ? 2.527 -17.562 -22.297 1 96.38 47 LEU B O 1
ATOM 3301 N N . VAL B 1 48 ? 2.152 -18.453 -20.297 1 96.06 48 VAL B N 1
ATOM 3302 C CA . VAL B 1 48 ? 1.474 -19.656 -20.781 1 96.06 48 VAL B CA 1
ATOM 3303 C C . VAL B 1 48 ? 0.06 -19.297 -21.234 1 96.06 48 VAL B C 1
ATOM 3305 O O . VAL B 1 48 ? -0.437 -19.844 -22.219 1 96.06 48 VAL B O 1
ATOM 3308 N N . ILE B 1 49 ? -0.597 -18.375 -20.594 1 93.12 49 ILE B N 1
ATOM 3309 C CA . ILE B 1 49 ? -2.029 -18.172 -20.781 1 93.12 49 ILE B CA 1
ATOM 3310 C C . ILE B 1 49 ? -2.266 -16.953 -21.672 1 93.12 49 ILE B C 1
ATOM 3312 O O . ILE B 1 49 ? -3.027 -17.031 -22.641 1 93.12 49 ILE B O 1
ATOM 3316 N N . THR B 1 50 ? -1.57 -15.891 -21.406 1 89.75 50 THR B N 1
ATOM 3317 C CA . THR B 1 50 ? -1.856 -14.656 -22.125 1 89.75 50 THR B CA 1
ATOM 3318 C C . THR B 1 50 ? -0.892 -14.469 -23.281 1 89.75 50 THR B C 1
ATOM 3320 O O . THR B 1 50 ? -1.113 -13.617 -24.156 1 89.75 50 THR B O 1
ATOM 3323 N N . GLY B 1 51 ? 0.127 -15.266 -23.312 1 91.75 51 GLY B N 1
ATOM 3324 C CA . GLY B 1 51 ? 1.099 -15.125 -24.391 1 91.75 51 GLY B CA 1
ATOM 3325 C C . GLY B 1 51 ? 2.006 -13.922 -24.219 1 91.75 51 GLY B C 1
ATOM 3326 O O . GLY B 1 51 ? 2.312 -13.234 -25.188 1 91.75 51 GLY B O 1
ATOM 3327 N N . GLY B 1 52 ? 2.305 -13.664 -23.047 1 93.25 52 GLY B N 1
ATOM 3328 C CA . GLY B 1 52 ? 3.281 -12.609 -22.812 1 93.25 52 GLY B CA 1
ATOM 3329 C C . GLY B 1 52 ? 4.66 -12.953 -23.344 1 93.25 52 GLY B C 1
ATOM 3330 O O . GLY B 1 52 ? 5.047 -14.117 -23.391 1 93.25 52 GLY B O 1
ATOM 3331 N N . SER B 1 53 ? 5.461 -11.922 -23.688 1 95.38 53 SER B N 1
ATOM 3332 C CA . SER B 1 53 ? 6.809 -12.117 -24.203 1 95.38 53 SER B CA 1
ATOM 3333 C C . SER B 1 53 ? 7.773 -12.531 -23.094 1 95.38 53 SER B C 1
ATOM 3335 O O . SER B 1 53 ? 7.762 -11.953 -22.016 1 95.38 53 SER B O 1
ATOM 3337 N N . ALA B 1 54 ? 8.609 -13.555 -23.484 1 95.69 54 ALA B N 1
ATOM 3338 C CA . ALA B 1 54 ? 9.602 -14.016 -22.516 1 95.69 54 ALA B CA 1
ATOM 3339 C C . ALA B 1 54 ? 10.547 -12.891 -22.125 1 95.69 54 ALA B C 1
ATOM 3341 O O . ALA B 1 54 ? 10.938 -12.781 -20.953 1 95.69 54 ALA B O 1
ATOM 3342 N N . SER B 1 55 ? 10.836 -12.047 -23.062 1 95.25 55 SER B N 1
ATOM 3343 C CA . SER B 1 55 ? 11.781 -10.969 -22.797 1 95.25 55 SER B CA 1
ATOM 3344 C C . SER B 1 55 ? 11.188 -9.93 -21.844 1 95.25 55 SER B C 1
ATOM 3346 O O . SER B 1 55 ? 11.914 -9.297 -21.078 1 95.25 55 SER B O 1
ATOM 3348 N N . GLU B 1 56 ? 9.891 -9.805 -21.906 1 93.94 56 GLU B N 1
ATOM 3349 C CA . GLU B 1 56 ? 9.219 -8.844 -21.047 1 93.94 56 GLU B CA 1
ATOM 3350 C C . GLU B 1 56 ? 8.984 -9.422 -19.641 1 93.94 56 GLU B C 1
ATOM 3352 O O . GLU B 1 56 ? 9.117 -8.719 -18.641 1 93.94 56 GLU B O 1
ATOM 3357 N N . LEU B 1 57 ? 8.703 -10.625 -19.594 1 95.56 57 LEU B N 1
ATOM 3358 C CA . LEU B 1 57 ? 8.336 -11.273 -18.344 1 95.56 57 LEU B CA 1
ATOM 3359 C C . LEU B 1 57 ? 9.578 -11.711 -17.562 1 95.56 57 LEU B C 1
ATOM 3361 O O . LEU B 1 57 ? 9.57 -11.75 -16.344 1 95.56 57 LEU B O 1
ATOM 3365 N N . PHE B 1 58 ? 10.602 -12.031 -18.328 1 95.69 58 PHE B N 1
ATOM 3366 C CA . PHE B 1 58 ? 11.844 -12.5 -17.734 1 95.69 58 PHE B CA 1
ATOM 3367 C C . PHE B 1 58 ? 13.031 -11.719 -18.297 1 95.69 58 PHE B C 1
ATOM 3369 O O . PHE B 1 58 ? 13.938 -12.305 -18.891 1 95.69 58 PHE B O 1
ATOM 3376 N N . PRO B 1 59 ? 13.07 -10.43 -18.016 1 92.44 59 PRO B N 1
ATOM 3377 C CA . PRO B 1 59 ? 14.234 -9.656 -18.438 1 92.44 59 PRO B CA 1
ATOM 3378 C C . PRO B 1 59 ? 15.508 -10.055 -17.688 1 92.44 59 PRO B C 1
ATOM 3380 O O . PRO B 1 59 ? 15.453 -10.836 -16.734 1 92.44 59 PRO B O 1
ATOM 3383 N N . ASP B 1 60 ? 16.594 -9.484 -18.125 1 89.62 60 ASP B N 1
ATOM 3384 C CA . ASP B 1 60 ? 17.891 -9.812 -17.547 1 89.62 60 ASP B CA 1
ATOM 3385 C C . ASP B 1 60 ? 17.922 -9.539 -16.047 1 89.62 60 ASP B C 1
ATOM 3387 O O . ASP B 1 60 ? 18.578 -10.266 -15.297 1 89.62 60 ASP B O 1
ATOM 3391 N N . ALA B 1 61 ? 17.188 -8.609 -15.625 1 84.88 61 ALA B N 1
ATOM 3392 C CA . ALA B 1 61 ? 17.156 -8.18 -14.227 1 84.88 61 ALA B CA 1
ATOM 3393 C C . ALA B 1 61 ? 16.547 -9.266 -13.336 1 84.88 61 ALA B C 1
ATOM 3395 O O . ALA B 1 61 ? 16.688 -9.219 -12.109 1 84.88 61 ALA B O 1
ATOM 3396 N N . THR B 1 62 ? 15.875 -10.211 -13.961 1 91.5 62 THR B N 1
ATOM 3397 C CA . THR B 1 62 ? 15.266 -11.273 -13.164 1 91.5 62 THR B CA 1
ATOM 3398 C C . THR B 1 62 ? 16.281 -12.375 -12.859 1 91.5 62 THR B C 1
ATOM 3400 O O . THR B 1 62 ? 16.016 -13.25 -12.031 1 91.5 62 THR B O 1
ATOM 3403 N N . ARG B 1 63 ? 17.422 -12.312 -13.469 1 91.06 63 ARG B N 1
ATOM 3404 C CA . ARG B 1 63 ? 18.484 -13.273 -13.164 1 91.06 63 ARG B CA 1
ATOM 3405 C C . ARG B 1 63 ? 19.156 -12.93 -11.836 1 91.06 63 ARG B C 1
ATOM 3407 O O . ARG B 1 63 ? 19.078 -11.797 -11.359 1 91.06 63 ARG B O 1
ATOM 3414 N N . MET B 1 64 ? 19.703 -13.977 -11.289 1 86.81 64 MET B N 1
ATOM 3415 C CA . MET B 1 64 ? 20.5 -13.75 -10.094 1 86.81 64 MET B CA 1
ATOM 3416 C C . MET B 1 64 ? 21.688 -12.844 -10.391 1 86.81 64 MET B C 1
ATOM 3418 O O . MET B 1 64 ? 22.469 -13.117 -11.305 1 86.81 64 MET B O 1
ATOM 3422 N N . ARG B 1 65 ? 21.812 -11.797 -9.656 1 78.31 65 ARG B N 1
ATOM 3423 C CA . ARG B 1 65 ? 22.797 -10.758 -9.953 1 78.31 65 ARG B CA 1
ATOM 3424 C C . ARG B 1 65 ? 24.203 -11.234 -9.664 1 78.31 65 ARG B C 1
ATOM 3426 O O . ARG B 1 65 ? 25.172 -10.766 -10.273 1 78.31 65 ARG B O 1
ATOM 3433 N 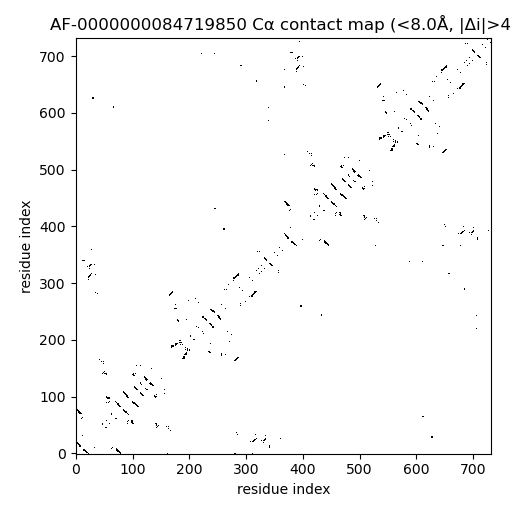N . TRP B 1 66 ? 24.344 -12.07 -8.781 1 76 66 TRP B N 1
ATOM 3434 C CA . TRP B 1 66 ? 25.688 -12.508 -8.438 1 76 66 TRP B CA 1
ATOM 3435 C C . TRP B 1 66 ? 26 -13.844 -9.102 1 76 66 TRP B C 1
ATOM 3437 O O . TRP B 1 66 ? 26.969 -14.516 -8.734 1 76 66 TRP B O 1
ATOM 3447 N N . GLY B 1 67 ? 25.047 -14.211 -10.047 1 75.69 67 GLY B N 1
ATOM 3448 C CA . GLY B 1 67 ? 25.281 -15.43 -10.805 1 75.69 67 GLY B CA 1
ATOM 3449 C C . GLY B 1 67 ? 25.688 -15.164 -12.242 1 75.69 67 GLY B C 1
ATOM 3450 O O . GLY B 1 67 ? 25.484 -14.07 -12.766 1 75.69 67 GLY B O 1
ATOM 3451 N N . ARG B 1 68 ? 26.375 -16.125 -12.797 1 77.56 68 ARG B N 1
ATOM 3452 C CA . ARG B 1 68 ? 26.828 -15.992 -14.18 1 77.56 68 ARG B CA 1
ATOM 3453 C C . ARG B 1 68 ? 26 -16.891 -15.109 1 77.56 68 ARG B C 1
ATOM 3455 O O . ARG B 1 68 ? 26.203 -16.875 -16.328 1 77.56 68 ARG B O 1
ATOM 3462 N N . GLN B 1 69 ? 25.078 -17.453 -14.539 1 87.5 69 GLN B N 1
ATOM 3463 C CA . GLN B 1 69 ? 24.297 -18.375 -15.359 1 87.5 69 GLN B CA 1
ATOM 3464 C C . GLN B 1 69 ? 23.312 -17.609 -16.25 1 87.5 69 GLN B C 1
ATOM 3466 O O . GLN B 1 69 ? 22.703 -16.625 -15.82 1 87.5 69 GLN B O 1
ATOM 3471 N N . SER B 1 70 ? 23.203 -18.047 -17.469 1 92.25 70 SER B N 1
ATOM 3472 C CA . SER B 1 70 ? 22.328 -17.375 -18.422 1 92.25 70 SER B CA 1
ATOM 3473 C C . SER B 1 70 ? 20.969 -18.062 -18.516 1 92.25 70 SER B C 1
ATOM 3475 O O . SER B 1 70 ? 20.062 -17.547 -19.156 1 92.25 70 SER B O 1
ATOM 3477 N N . ARG B 1 71 ? 20.938 -19.234 -17.891 1 95.5 71 ARG B N 1
ATOM 3478 C CA . ARG B 1 71 ? 19.688 -20 -17.953 1 95.5 71 ARG B CA 1
ATOM 3479 C C . ARG B 1 71 ? 18.922 -19.906 -16.641 1 95.5 71 ARG B C 1
ATOM 3481 O O . ARG B 1 71 ? 19.516 -19.969 -15.562 1 95.5 71 ARG B O 1
ATOM 3488 N N . GLN B 1 72 ? 17.688 -19.672 -16.797 1 97.06 72 GLN B N 1
ATOM 3489 C CA . GLN B 1 72 ? 16.766 -19.797 -15.68 1 97.06 72 GLN B CA 1
ATOM 3490 C C . GLN B 1 72 ? 15.867 -21.016 -15.844 1 97.06 72 GLN B C 1
ATOM 3492 O O . GLN B 1 72 ? 15.43 -21.328 -16.953 1 97.06 72 GLN B O 1
ATOM 3497 N N . ARG B 1 73 ? 15.641 -21.688 -14.82 1 98 73 ARG B N 1
ATOM 3498 C CA . ARG B 1 73 ? 14.789 -22.875 -14.859 1 98 73 ARG B CA 1
ATOM 3499 C C . ARG B 1 73 ? 13.648 -22.766 -13.852 1 98 73 ARG B C 1
ATOM 3501 O O . ARG B 1 73 ? 13.852 -22.312 -12.727 1 98 73 ARG B O 1
ATOM 3508 N N . PHE B 1 74 ? 12.5 -23.125 -14.32 1 98.5 74 PHE B N 1
ATOM 3509 C CA . PHE B 1 74 ? 11.312 -23.188 -13.469 1 98.5 74 PHE B CA 1
ATOM 3510 C C . PHE B 1 74 ? 10.602 -24.531 -13.625 1 98.5 74 PHE B C 1
ATOM 3512 O O . PHE B 1 74 ? 10.586 -25.109 -14.719 1 98.5 74 PHE B O 1
ATOM 3519 N N . GLU B 1 75 ? 10.07 -25.031 -12.602 1 98.56 75 GLU B N 1
ATOM 3520 C CA . GLU B 1 75 ? 9.242 -26.234 -12.625 1 98.56 75 GLU B CA 1
ATOM 3521 C C . GLU B 1 75 ? 8.023 -26.094 -11.719 1 98.56 75 GLU B C 1
ATOM 3523 O O . GLU B 1 75 ? 8.148 -25.641 -10.578 1 98.56 75 GLU B O 1
ATOM 3528 N N . LEU B 1 76 ? 6.883 -26.344 -12.234 1 98.5 76 LEU B N 1
ATOM 3529 C CA . LEU B 1 76 ? 5.652 -26.375 -11.453 1 98.5 76 LEU B CA 1
ATOM 3530 C C . LEU B 1 76 ? 5.074 -27.797 -11.414 1 98.5 76 LEU B C 1
ATOM 3532 O O . LEU B 1 76 ? 4.926 -28.438 -12.461 1 98.5 76 LEU B O 1
ATOM 3536 N N . GLY B 1 77 ? 4.828 -28.312 -10.25 1 98.25 77 GLY B N 1
ATOM 3537 C CA . GLY B 1 77 ? 4.145 -29.594 -10.086 1 98.25 77 GLY B CA 1
ATOM 3538 C C . GLY B 1 77 ? 2.697 -29.438 -9.656 1 98.25 77 GLY B C 1
ATOM 3539 O O . GLY B 1 77 ? 2.373 -28.578 -8.844 1 98.25 77 GLY B O 1
ATOM 3540 N N . PHE B 1 78 ? 1.844 -30.219 -10.289 1 97.25 78 PHE B N 1
ATOM 3541 C CA . PHE B 1 78 ? 0.427 -30.219 -9.945 1 97.25 78 PHE B CA 1
ATOM 3542 C C . PHE B 1 78 ? -0.079 -31.625 -9.695 1 97.25 78 PHE B C 1
ATOM 3544 O O . PHE B 1 78 ? 0.321 -32.562 -10.383 1 97.25 78 PHE B O 1
ATOM 3551 N N . ARG B 1 79 ? -0.878 -31.719 -8.742 1 93.81 79 ARG B N 1
ATOM 3552 C CA . ARG B 1 79 ? -1.601 -32.969 -8.539 1 93.81 79 ARG B CA 1
ATOM 3553 C C . ARG B 1 79 ? -2.988 -32.906 -9.172 1 93.81 79 ARG B C 1
ATOM 3555 O O . ARG B 1 79 ? -3.811 -32.062 -8.797 1 93.81 79 ARG B O 1
ATOM 3562 N N . GLY B 1 80 ? -3.189 -33.75 -10.141 1 90.5 80 GLY B N 1
ATOM 3563 C CA . GLY B 1 80 ? -4.484 -33.812 -10.797 1 90.5 80 GLY B CA 1
ATOM 3564 C C . GLY B 1 80 ? -5.305 -35 -10.375 1 90.5 80 GLY B C 1
ATOM 3565 O O . GLY B 1 80 ? -4.895 -35.781 -9.492 1 90.5 80 GLY B O 1
ATOM 3566 N N . PRO B 1 81 ? -6.492 -35.094 -10.969 1 87.62 81 PRO B N 1
ATOM 3567 C CA . PRO B 1 81 ? -7.379 -36.219 -10.625 1 87.62 81 PRO B CA 1
ATOM 3568 C C . PRO B 1 81 ? -6.832 -37.562 -11.078 1 87.62 81 PRO B C 1
ATOM 3570 O O . PRO B 1 81 ? -7.113 -38.594 -10.453 1 87.62 81 PRO B O 1
ATOM 3573 N N . ASP B 1 82 ? -6.078 -37.594 -12.117 1 91.75 82 ASP B N 1
ATOM 3574 C CA . ASP B 1 82 ? -5.645 -38.844 -12.695 1 91.75 82 ASP B CA 1
ATOM 3575 C C . ASP B 1 82 ? -4.141 -39.062 -12.523 1 91.75 82 ASP B C 1
ATOM 3577 O O . ASP B 1 82 ? -3.57 -40.031 -13.031 1 91.75 82 ASP B O 1
ATOM 3581 N N . GLY B 1 83 ? -3.57 -38.094 -11.93 1 93.5 83 GLY B N 1
ATOM 3582 C CA . GLY B 1 83 ? -2.137 -38.25 -11.734 1 93.5 83 GLY B CA 1
ATOM 3583 C C . GLY B 1 83 ? -1.409 -36.938 -11.555 1 93.5 83 GLY B C 1
ATOM 3584 O O . GLY B 1 83 ? -2.039 -35.906 -11.391 1 93.5 83 GLY B O 1
ATOM 3585 N N . ASP B 1 84 ? -0.071 -37.094 -11.609 1 96.38 84 ASP B N 1
ATOM 3586 C CA . ASP B 1 84 ? 0.779 -35.938 -11.352 1 96.38 84 ASP B CA 1
ATOM 3587 C C . ASP B 1 84 ? 1.199 -35.25 -12.656 1 96.38 84 ASP B C 1
ATOM 3589 O O . ASP B 1 84 ? 1.521 -35.938 -13.633 1 96.38 84 ASP B O 1
ATOM 3593 N N . TYR B 1 85 ? 1.115 -34 -12.664 1 97.44 85 TYR B N 1
ATOM 3594 C CA . TYR B 1 85 ? 1.537 -33.219 -13.805 1 97.44 85 TYR B CA 1
ATOM 3595 C C . TYR B 1 85 ? 2.736 -32.344 -13.453 1 97.44 85 TYR B C 1
ATOM 3597 O O . TYR B 1 85 ? 2.852 -31.859 -12.328 1 97.44 85 TYR B O 1
ATOM 3605 N N . THR B 1 86 ? 3.633 -32.125 -14.422 1 97.94 86 THR B N 1
ATOM 3606 C CA . THR B 1 86 ? 4.785 -31.234 -14.234 1 97.94 86 THR B CA 1
ATOM 3607 C C . THR B 1 86 ? 4.949 -30.297 -15.43 1 97.94 86 THR B C 1
ATOM 3609 O O . THR B 1 86 ? 4.855 -30.734 -16.578 1 97.94 86 THR B O 1
ATOM 3612 N N . TYR B 1 87 ? 5.023 -29.062 -15.203 1 98.31 87 TYR B N 1
ATOM 3613 C CA . TYR B 1 87 ? 5.391 -28.062 -16.203 1 98.31 87 TYR B CA 1
ATOM 3614 C C . TYR B 1 87 ? 6.828 -27.594 -15.992 1 98.31 87 TYR B C 1
ATOM 3616 O O . TYR B 1 87 ? 7.215 -27.219 -14.891 1 98.31 87 TYR B O 1
ATOM 3624 N N . ARG B 1 88 ? 7.676 -27.656 -17.031 1 98.38 88 ARG B N 1
ATOM 3625 C CA . ARG B 1 88 ? 9.062 -27.203 -16.984 1 98.38 88 ARG B CA 1
ATOM 3626 C C . ARG B 1 88 ? 9.312 -26.078 -17.984 1 98.38 88 ARG B C 1
ATOM 3628 O O . ARG B 1 88 ? 8.828 -26.125 -19.109 1 98.38 88 ARG B O 1
ATOM 3635 N N . LEU B 1 89 ? 10.031 -25.125 -17.531 1 98.31 89 LEU B N 1
ATOM 3636 C CA . LEU B 1 89 ? 10.344 -23.953 -18.344 1 98.31 89 LEU B CA 1
ATOM 3637 C C . LEU B 1 89 ? 11.812 -23.562 -18.203 1 98.31 89 LEU B C 1
ATOM 3639 O O . LEU B 1 89 ? 12.328 -23.516 -17.078 1 98.31 89 LEU B O 1
ATOM 3643 N N . VAL B 1 90 ? 12.477 -23.406 -19.281 1 98.19 90 VAL B N 1
ATOM 3644 C CA . VAL B 1 90 ? 13.844 -22.891 -19.281 1 98.19 90 VAL B CA 1
ATOM 3645 C C . VAL B 1 90 ? 13.914 -21.609 -20.141 1 98.19 90 VAL B C 1
ATOM 3647 O O . VAL B 1 90 ? 13.531 -21.625 -21.297 1 98.19 90 VAL B O 1
ATOM 3650 N N . ILE B 1 91 ? 14.312 -20.578 -19.547 1 97.44 91 ILE B N 1
ATOM 3651 C CA . ILE B 1 91 ? 14.516 -19.297 -20.219 1 97.44 91 ILE B CA 1
ATOM 3652 C C . ILE B 1 91 ? 16 -19.031 -20.406 1 97.44 91 ILE B C 1
ATOM 3654 O O . ILE B 1 91 ? 16.781 -19.141 -19.453 1 97.44 91 ILE B O 1
ATOM 3658 N N . ARG B 1 92 ? 16.375 -18.688 -21.547 1 96.12 92 ARG B N 1
ATOM 3659 C CA . ARG B 1 92 ? 17.766 -18.344 -21.828 1 96.12 92 ARG B CA 1
ATOM 3660 C C . ARG B 1 92 ? 17.922 -16.844 -22.078 1 96.12 92 ARG B C 1
ATOM 3662 O O . ARG B 1 92 ? 17.094 -16.234 -22.75 1 96.12 92 ARG B O 1
ATOM 3669 N N . HIS B 1 93 ? 18.953 -16.359 -21.438 1 93.88 93 HIS B N 1
ATOM 3670 C CA . HIS B 1 93 ? 19.203 -14.93 -21.594 1 93.88 93 HIS B CA 1
ATOM 3671 C C . HIS B 1 93 ? 20.422 -14.68 -22.484 1 93.88 93 HIS B C 1
ATOM 3673 O O . HIS B 1 93 ? 21.5 -15.234 -22.234 1 93.88 93 HIS B O 1
ATOM 3679 N N . GLY B 1 94 ? 20.156 -13.938 -23.5 1 86.31 94 GLY B N 1
ATOM 3680 C CA . GLY B 1 94 ? 21.25 -13.477 -24.344 1 86.31 94 GLY B CA 1
ATOM 3681 C C . GLY B 1 94 ? 21.859 -12.172 -23.859 1 86.31 94 GLY B C 1
ATOM 3682 O O . GLY B 1 94 ? 21.875 -11.898 -22.656 1 86.31 94 GLY B O 1
ATOM 3683 N N . LYS B 1 95 ? 22.422 -11.461 -24.844 1 77.75 95 LYS B N 1
ATOM 3684 C CA . LYS B 1 95 ? 23.031 -10.172 -24.516 1 77.75 95 LYS B CA 1
ATOM 3685 C C . LYS B 1 95 ? 21.969 -9.07 -24.453 1 77.75 95 LYS B C 1
ATOM 3687 O O . LYS B 1 95 ? 21.047 -9.047 -25.25 1 77.75 95 LYS B O 1
ATOM 3692 N N . GLY B 1 96 ? 22 -8.367 -23.484 1 75.75 96 GLY B N 1
ATOM 3693 C CA . GLY B 1 96 ? 21.141 -7.203 -23.391 1 75.75 96 GLY B CA 1
ATOM 3694 C C . GLY B 1 96 ? 20.094 -7.32 -22.297 1 75.75 96 GLY B C 1
ATOM 3695 O O . GLY B 1 96 ? 19.938 -8.383 -21.688 1 75.75 96 GLY B O 1
ATOM 3696 N N . ALA B 1 97 ? 19.344 -6.246 -22.125 1 72.12 97 ALA B N 1
ATOM 3697 C CA . ALA B 1 97 ? 18.375 -6.141 -21.047 1 72.12 97 ALA B CA 1
ATOM 3698 C C . ALA B 1 97 ? 17.125 -6.965 -21.328 1 72.12 97 ALA B C 1
ATOM 3700 O O . ALA B 1 97 ? 16.547 -7.555 -20.422 1 72.12 97 ALA B O 1
ATOM 3701 N N . GLN B 1 98 ? 16.688 -6.898 -22.562 1 74.69 98 GLN B N 1
ATOM 3702 C CA . GLN B 1 98 ? 15.516 -7.676 -22.969 1 74.69 98 GLN B CA 1
ATOM 3703 C C . GLN B 1 98 ? 15.93 -8.922 -23.75 1 74.69 98 GLN B C 1
ATOM 3705 O O . GLN B 1 98 ? 15.586 -9.07 -24.922 1 74.69 98 GLN B O 1
ATOM 3710 N N . SER B 1 99 ? 16.438 -9.852 -22.984 1 81.81 99 SER B N 1
ATOM 3711 C CA . SER B 1 99 ? 17.141 -10.922 -23.672 1 81.81 99 SER B CA 1
ATOM 3712 C C . SER B 1 99 ? 16.5 -12.281 -23.391 1 81.81 99 SER B C 1
ATOM 3714 O O . SER B 1 99 ? 16.906 -13.297 -23.953 1 81.81 99 SER B O 1
ATOM 3716 N N . GLY B 1 100 ? 15.477 -12.266 -22.656 1 91.38 100 GLY B N 1
ATOM 3717 C CA . GLY B 1 100 ? 14.914 -13.562 -22.312 1 91.38 100 GLY B CA 1
ATOM 3718 C C . GLY B 1 100 ? 14.188 -14.227 -23.453 1 91.38 100 GLY B C 1
ATOM 3719 O O . GLY B 1 100 ? 13.344 -13.609 -24.109 1 91.38 100 GLY B O 1
ATOM 3720 N N . GLN B 1 101 ? 14.57 -15.555 -23.703 1 95 101 GLN B N 1
ATOM 3721 C CA . GLN B 1 101 ? 13.93 -16.375 -24.719 1 95 101 GLN B CA 1
ATOM 3722 C C . GLN B 1 101 ? 13.656 -17.781 -24.203 1 95 101 GLN B C 1
ATOM 3724 O O . GLN B 1 101 ? 14.391 -18.281 -23.344 1 95 101 GLN B O 1
ATOM 3729 N N . LEU B 1 102 ? 12.602 -18.344 -24.766 1 96.12 102 LEU B N 1
ATOM 3730 C CA . LEU B 1 102 ? 12.289 -19.719 -24.375 1 96.12 102 LEU B CA 1
ATOM 3731 C C . LEU B 1 102 ? 13.297 -20.703 -24.969 1 96.12 102 LEU B C 1
ATOM 3733 O O . LEU B 1 102 ? 13.5 -20.719 -26.188 1 96.12 102 LEU B O 1
ATOM 3737 N N . GLU B 1 103 ? 13.898 -21.391 -24.141 1 96.94 103 GLU B N 1
ATOM 3738 C CA . GLU B 1 103 ? 14.781 -22.438 -24.625 1 96.94 103 GLU B CA 1
ATOM 3739 C C . GLU B 1 103 ? 14.078 -23.797 -24.609 1 96.94 103 GLU B C 1
ATOM 3741 O O . GLU B 1 103 ? 14.258 -24.609 -25.516 1 96.94 103 GLU B O 1
ATOM 3746 N N . ARG B 1 104 ? 13.398 -24.016 -23.547 1 97.56 104 ARG B N 1
ATOM 3747 C CA . ARG B 1 104 ? 12.68 -25.266 -23.391 1 97.56 104 ARG B CA 1
ATOM 3748 C C . ARG B 1 104 ? 11.375 -25.062 -22.625 1 97.56 104 ARG B C 1
ATOM 3750 O O . ARG B 1 104 ? 11.312 -24.25 -21.703 1 97.56 104 ARG B O 1
ATOM 3757 N N . GLU B 1 105 ? 10.391 -25.75 -23 1 97.69 105 GLU B N 1
ATOM 3758 C CA . GLU B 1 105 ? 9.078 -25.812 -22.344 1 97.69 105 GLU B CA 1
ATOM 3759 C C . GLU B 1 105 ? 8.477 -27.219 -22.453 1 97.69 105 GLU B C 1
ATOM 3761 O O . GLU B 1 105 ? 8.375 -27.781 -23.547 1 97.69 105 GLU B O 1
ATOM 3766 N N . GLU B 1 106 ? 8.156 -27.766 -21.297 1 97.31 106 GLU B N 1
ATOM 3767 C CA . GLU B 1 106 ? 7.68 -29.141 -21.328 1 97.31 106 GLU B CA 1
ATOM 3768 C C . GLU B 1 106 ? 6.527 -29.344 -20.344 1 97.31 106 GLU B C 1
ATOM 3770 O O . GLU B 1 106 ? 6.477 -28.703 -19.297 1 97.31 106 GLU B O 1
ATOM 3775 N N . ILE B 1 107 ? 5.617 -30.203 -20.75 1 96.75 107 ILE B N 1
ATOM 3776 C CA . ILE B 1 107 ? 4.574 -30.703 -19.859 1 96.75 107 ILE B CA 1
ATOM 3777 C C . ILE B 1 107 ? 4.684 -32.219 -19.75 1 96.75 107 ILE B C 1
ATOM 3779 O O . ILE B 1 107 ? 4.723 -32.938 -20.766 1 96.75 107 ILE B O 1
ATOM 3783 N N . LEU B 1 108 ? 4.746 -32.656 -18.531 1 96.25 108 LEU B N 1
ATOM 3784 C CA . LEU B 1 108 ? 4.852 -34.094 -18.266 1 96.25 108 LEU B CA 1
ATOM 3785 C C . LEU B 1 108 ? 3.637 -34.594 -17.484 1 96.25 108 LEU B C 1
ATOM 3787 O O . LEU B 1 108 ? 3.113 -33.875 -16.625 1 96.25 108 LEU B O 1
ATOM 3791 N N . TYR B 1 109 ? 3.164 -35.75 -17.844 1 94.94 109 TYR B N 1
ATOM 3792 C CA . TYR B 1 109 ? 2.199 -36.531 -17.062 1 94.94 109 TYR B CA 1
ATOM 3793 C C . TYR B 1 109 ? 2.82 -37.812 -16.562 1 94.94 109 TYR B C 1
ATOM 3795 O O . TYR B 1 109 ? 3.279 -38.656 -17.359 1 94.94 109 TYR B O 1
ATOM 3803 N N . GLU B 1 110 ? 2.867 -38 -15.305 1 93.94 110 GLU B N 1
ATOM 3804 C CA . GLU B 1 110 ? 3.525 -39.156 -14.703 1 93.94 110 GLU B CA 1
ATOM 3805 C C . GLU B 1 110 ? 4.918 -39.344 -15.289 1 93.94 110 GLU B C 1
ATOM 3807 O O . GLU B 1 110 ? 5.25 -40.438 -15.742 1 93.94 110 GLU B O 1
ATOM 3812 N N . GLN B 1 111 ? 5.621 -38.25 -15.477 1 91.44 111 GLN B N 1
ATOM 3813 C CA . GLN B 1 111 ? 7.02 -38.188 -15.891 1 91.44 111 GLN B CA 1
ATOM 3814 C C . GLN B 1 111 ? 7.16 -38.531 -17.375 1 91.44 111 GLN B C 1
ATOM 3816 O O . GLN B 1 111 ? 8.273 -38.656 -17.891 1 91.44 111 GLN B O 1
ATOM 3821 N N . GLN B 1 112 ? 6.004 -38.719 -18.031 1 92 112 GLN B N 1
ATOM 3822 C CA . GLN B 1 112 ? 6.016 -38.906 -19.469 1 92 112 GLN B CA 1
ATOM 3823 C C . GLN B 1 112 ? 5.676 -37.625 -20.203 1 92 112 GLN B C 1
ATOM 3825 O O . GLN B 1 112 ? 4.727 -36.906 -19.844 1 92 112 GLN B O 1
ATOM 3830 N N . PRO B 1 113 ? 6.297 -37.344 -21.25 1 93.19 113 PRO B N 1
ATOM 3831 C CA . PRO B 1 113 ? 6.082 -36.062 -21.938 1 93.19 113 PRO B CA 1
ATOM 3832 C C . PRO B 1 113 ? 4.758 -36.031 -22.703 1 93.19 113 PRO B C 1
ATOM 3834 O O . PRO B 1 113 ? 4.41 -36.969 -23.391 1 93.19 113 PRO B O 1
ATOM 3837 N N . LEU B 1 114 ? 4.027 -34.969 -22.531 1 93.56 114 LEU B N 1
ATOM 3838 C CA . LEU B 1 114 ? 2.82 -34.688 -23.312 1 93.56 114 LEU B CA 1
ATOM 3839 C C . LEU B 1 114 ? 3.094 -33.625 -24.359 1 93.56 114 LEU B C 1
ATOM 3841 O O . LEU B 1 114 ? 2.459 -33.594 -25.422 1 93.56 114 LEU B O 1
ATOM 3845 N N . TYR B 1 115 ? 3.904 -32.75 -23.969 1 95.25 115 TYR B N 1
ATOM 3846 C CA . TYR B 1 115 ? 4.246 -31.562 -24.781 1 95.25 115 TYR B CA 1
ATOM 3847 C C . TYR B 1 115 ? 5.699 -31.156 -24.562 1 95.25 115 TYR B C 1
ATOM 3849 O O . TYR B 1 115 ? 6.199 -31.203 -23.438 1 95.25 115 TYR B O 1
ATOM 3857 N N . SER B 1 116 ? 6.402 -30.859 -25.672 1 95.44 116 SER B N 1
ATOM 3858 C CA . SER B 1 116 ? 7.762 -30.344 -25.531 1 95.44 116 SER B CA 1
ATOM 3859 C C . SER B 1 116 ? 8.062 -29.297 -26.609 1 95.44 116 SER B C 1
ATOM 3861 O O . SER B 1 116 ? 7.629 -29.422 -27.75 1 95.44 116 SER B O 1
ATOM 3863 N N . PHE B 1 117 ? 8.633 -28.297 -26.156 1 96.88 117 PHE B N 1
ATOM 3864 C CA . PHE B 1 117 ? 9.18 -27.281 -27.047 1 96.88 117 PHE B CA 1
ATOM 3865 C C . PHE B 1 117 ? 10.688 -27.141 -26.859 1 96.88 117 PHE B C 1
ATOM 3867 O O . PHE B 1 117 ? 11.156 -26.938 -25.734 1 96.88 117 PHE B O 1
ATOM 3874 N N . SER B 1 118 ? 11.445 -27.266 -27.922 1 95.56 118 SER B N 1
ATOM 3875 C CA . SER B 1 118 ? 12.891 -27.047 -27.969 1 95.56 118 SER B CA 1
ATOM 3876 C C . SER B 1 118 ? 13.367 -26.828 -29.406 1 95.56 118 SER B C 1
ATOM 3878 O O . SER B 1 118 ? 12.742 -27.312 -30.344 1 95.56 118 SER B O 1
ATOM 3880 N N . ARG B 1 119 ? 14.344 -26.078 -29.562 1 91.69 119 ARG B N 1
ATOM 3881 C CA . ARG B 1 119 ? 14.945 -25.828 -30.875 1 91.69 119 ARG B CA 1
ATOM 3882 C C . ARG B 1 119 ? 13.898 -25.312 -31.859 1 91.69 119 ARG B C 1
ATOM 3884 O O . ARG B 1 119 ? 13.789 -25.828 -32.969 1 91.69 119 ARG B O 1
ATOM 3891 N N . GLU B 1 120 ? 13.031 -24.547 -31.328 1 93.31 120 GLU B N 1
ATOM 3892 C CA . GLU B 1 120 ? 12.031 -23.859 -32.125 1 93.31 120 GLU B CA 1
ATOM 3893 C C . GLU B 1 120 ? 11.078 -24.844 -32.812 1 93.31 120 GLU B C 1
ATOM 3895 O O . GLU B 1 120 ? 10.695 -24.672 -33.969 1 93.31 120 GLU B O 1
ATOM 3900 N N . GLU B 1 121 ? 10.906 -25.891 -32.031 1 95.31 121 GLU B N 1
ATOM 3901 C CA . GLU B 1 121 ? 9.969 -26.922 -32.469 1 95.31 121 GLU B CA 1
ATOM 3902 C C . GLU B 1 121 ? 9.094 -27.422 -31.328 1 95.31 121 GLU B C 1
ATOM 3904 O O . GLU B 1 121 ? 9.578 -27.594 -30.203 1 95.31 121 GLU B O 1
ATOM 3909 N N . VAL B 1 122 ? 7.836 -27.672 -31.719 1 95.38 122 VAL B N 1
ATOM 3910 C CA . VAL B 1 122 ? 6.895 -28.219 -30.75 1 95.38 122 VAL B CA 1
ATOM 3911 C C . VAL B 1 122 ? 6.629 -29.688 -31.078 1 95.38 122 VAL B C 1
ATOM 3913 O O . VAL B 1 122 ? 6.441 -30.047 -32.25 1 95.38 122 VAL B O 1
ATOM 3916 N N . LEU B 1 123 ? 6.672 -30.469 -30.078 1 94.5 123 LEU B N 1
ATOM 3917 C CA . LEU B 1 123 ? 6.312 -31.891 -30.188 1 94.5 123 LEU B CA 1
ATOM 3918 C C . LEU B 1 123 ? 5.148 -32.219 -29.266 1 94.5 123 LEU B C 1
ATOM 3920 O O . LEU B 1 123 ? 5.188 -31.906 -28.078 1 94.5 123 LEU B O 1
ATOM 3924 N N . ILE B 1 124 ? 4.125 -32.781 -29.875 1 93.62 124 ILE B N 1
ATOM 3925 C CA . ILE B 1 124 ? 3.006 -33.312 -29.094 1 93.62 124 ILE B CA 1
ATOM 3926 C C . ILE B 1 124 ? 3.074 -34.812 -29.062 1 93.62 124 ILE B C 1
ATOM 3928 O O . ILE B 1 124 ? 3.082 -35.469 -30.109 1 93.62 124 ILE B O 1
ATOM 3932 N N . HIS B 1 125 ? 3.055 -35.25 -27.844 1 89.81 125 HIS B N 1
ATOM 3933 C CA . HIS B 1 125 ? 3.273 -36.688 -27.703 1 89.81 125 HIS B CA 1
ATOM 3934 C C . HIS B 1 125 ? 1.954 -37.438 -27.531 1 89.81 125 HIS B C 1
ATOM 3936 O O . HIS B 1 125 ? 1.037 -36.938 -26.875 1 89.81 125 HIS B O 1
ATOM 3942 N N . ALA B 1 126 ? 1.87 -38.594 -28.172 1 78.25 126 ALA B N 1
ATOM 3943 C CA . ALA B 1 126 ? 0.726 -39.469 -28.016 1 78.25 126 ALA B CA 1
ATOM 3944 C C . ALA B 1 126 ? 0.891 -40.375 -26.797 1 78.25 126 ALA B C 1
ATOM 3946 O O . ALA B 1 126 ? 1.887 -40.281 -26.078 1 78.25 126 ALA B O 1
ATOM 3947 N N . HIS B 1 127 ? -0.041 -41.156 -26.469 1 66.69 127 HIS B N 1
ATOM 3948 C CA . HIS B 1 127 ? -0.049 -42.031 -25.312 1 66.69 127 HIS B CA 1
ATOM 3949 C C . HIS B 1 127 ? 1.205 -42.906 -25.281 1 66.69 127 HIS B C 1
ATOM 3951 O O . HIS B 1 127 ? 1.678 -43.281 -24.203 1 66.69 127 HIS B O 1
ATOM 3957 N N . ASP B 1 128 ? 1.785 -43.188 -26.484 1 62.47 128 ASP B N 1
ATOM 3958 C CA . ASP B 1 128 ? 2.922 -44.094 -26.547 1 62.47 128 ASP B CA 1
ATOM 3959 C C . ASP B 1 128 ? 4.238 -43.344 -26.641 1 62.47 128 ASP B C 1
ATOM 3961 O O . ASP B 1 128 ? 5.215 -43.844 -27.203 1 62.47 128 ASP B O 1
ATOM 3965 N N . LYS B 1 129 ? 4.504 -42.219 -26.031 1 68.62 129 LYS B N 1
ATOM 3966 C CA . LYS B 1 129 ? 5.711 -41.406 -25.953 1 68.62 129 LYS B CA 1
ATOM 3967 C C . LYS B 1 129 ? 6.18 -41 -27.344 1 68.62 129 LYS B C 1
ATOM 3969 O O . LYS B 1 129 ? 7.133 -40.219 -27.484 1 68.62 129 LYS B O 1
ATOM 3974 N N . SER B 1 130 ? 5.477 -41.531 -28.328 1 74.62 130 SER B N 1
ATOM 3975 C CA . SER B 1 130 ? 5.895 -41.125 -29.672 1 74.62 130 SER B CA 1
ATOM 3976 C C . SER B 1 130 ? 5.238 -39.812 -30.078 1 74.62 130 SER B C 1
ATOM 3978 O O . SER B 1 130 ? 4.086 -39.531 -29.734 1 74.62 130 SER B O 1
ATOM 3980 N N . PRO B 1 131 ? 6.117 -38.969 -30.75 1 77 131 PRO B N 1
ATOM 3981 C CA . PRO B 1 131 ? 5.531 -37.688 -31.203 1 77 131 PRO B CA 1
ATOM 3982 C C . PRO B 1 131 ? 4.422 -37.906 -32.25 1 77 131 PRO B C 1
ATOM 3984 O O . PRO B 1 131 ? 4.621 -38.594 -33.219 1 77 131 PRO B O 1
ATOM 3987 N N . ALA B 1 132 ? 3.285 -37.406 -31.875 1 82.38 132 ALA B N 1
ATOM 3988 C CA . ALA B 1 132 ? 2.127 -37.5 -32.75 1 82.38 132 ALA B CA 1
ATOM 3989 C C . ALA B 1 132 ? 2.074 -36.312 -33.719 1 82.38 132 ALA B C 1
ATOM 3991 O O . ALA B 1 132 ? 1.652 -36.469 -34.875 1 82.38 132 ALA B O 1
ATOM 3992 N N . HIS B 1 133 ? 2.529 -35.188 -33.219 1 89.69 133 HIS B N 1
ATOM 3993 C CA . HIS B 1 133 ? 2.52 -33.969 -34 1 89.69 133 HIS B CA 1
ATOM 3994 C C . HIS B 1 133 ? 3.797 -33.156 -33.812 1 89.69 133 HIS B C 1
ATOM 3996 O O . HIS B 1 133 ? 4.355 -33.156 -32.688 1 89.69 133 HIS B O 1
ATOM 4002 N N . ARG B 1 134 ? 4.215 -32.531 -34.938 1 91.56 134 ARG B N 1
ATOM 4003 C CA . ARG B 1 134 ? 5.402 -31.688 -34.938 1 91.56 134 ARG B CA 1
ATOM 4004 C C . ARG B 1 134 ? 5.188 -30.422 -35.75 1 91.56 134 ARG B C 1
ATOM 4006 O O . ARG B 1 134 ? 4.637 -30.484 -36.844 1 91.56 134 ARG B O 1
ATOM 4013 N N . PHE B 1 135 ? 5.5 -29.266 -35.188 1 91.5 135 PHE B N 1
ATOM 4014 C CA . PHE B 1 135 ? 5.418 -28.031 -35.969 1 91.5 135 PHE B CA 1
ATOM 4015 C C . PHE B 1 135 ? 6.375 -26.984 -35.438 1 91.5 135 PHE B C 1
ATOM 4017 O O . PHE B 1 135 ? 6.734 -27.016 -34.25 1 91.5 135 PHE B O 1
ATOM 4024 N N . PRO B 1 136 ? 6.797 -26.078 -36.281 1 94.06 136 PRO B N 1
ATOM 4025 C CA . PRO B 1 136 ? 7.715 -25.016 -35.875 1 94.06 136 PRO B CA 1
ATOM 4026 C C . PRO B 1 136 ? 7.039 -23.969 -35 1 94.06 136 PRO B C 1
ATOM 4028 O O . PRO B 1 136 ? 5.832 -23.75 -35.094 1 94.06 136 PRO B O 1
ATOM 4031 N N . ALA B 1 137 ? 7.793 -23.438 -34.062 1 94.12 137 ALA B N 1
ATOM 4032 C CA . ALA B 1 137 ? 7.332 -22.359 -33.188 1 94.12 137 ALA B CA 1
ATOM 4033 C C . ALA B 1 137 ? 8.484 -21.438 -32.781 1 94.12 137 ALA B C 1
ATOM 4035 O O . ALA B 1 137 ? 9.633 -21.891 -32.688 1 94.12 137 ALA B O 1
ATOM 4036 N N . GLY B 1 138 ? 8.18 -20.156 -32.594 1 92.25 138 GLY B N 1
ATOM 4037 C CA . GLY B 1 138 ? 9.188 -19.219 -32.156 1 92.25 138 GLY B CA 1
ATOM 4038 C C . GLY B 1 138 ? 9.523 -19.359 -30.672 1 92.25 138 GLY B C 1
ATOM 4039 O O . GLY B 1 138 ? 8.859 -20.109 -29.953 1 92.25 138 GLY B O 1
ATOM 4040 N N . ASN B 1 139 ? 10.547 -18.641 -30.281 1 93.81 139 ASN B N 1
ATOM 4041 C CA . ASN B 1 139 ? 11.016 -18.781 -28.906 1 93.81 139 ASN B CA 1
ATOM 4042 C C . ASN B 1 139 ? 10.734 -17.531 -28.094 1 93.81 139 ASN B C 1
ATOM 4044 O O . ASN B 1 139 ? 11.195 -17.406 -26.953 1 93.81 139 ASN B O 1
ATOM 4048 N N . LYS B 1 140 ? 9.93 -16.609 -28.656 1 93.94 140 LYS B N 1
ATOM 4049 C CA . LYS B 1 140 ? 9.625 -15.375 -27.953 1 93.94 140 LYS B CA 1
ATOM 4050 C C . LYS B 1 140 ? 8.391 -15.531 -27.062 1 93.94 140 LYS B C 1
ATOM 4052 O O . LYS B 1 140 ? 8.289 -14.898 -26.016 1 93.94 140 LYS B O 1
ATOM 4057 N N . LEU B 1 141 ? 7.496 -16.328 -27.578 1 95.19 141 LEU B N 1
ATOM 4058 C CA . LEU B 1 141 ? 6.25 -16.609 -26.875 1 95.19 141 LEU B CA 1
ATOM 4059 C C . LEU B 1 141 ? 6.094 -18.094 -26.578 1 95.19 141 LEU B C 1
ATOM 4061 O O . LEU B 1 141 ? 6.723 -18.922 -27.25 1 95.19 141 LEU B O 1
ATOM 4065 N N . SER B 1 142 ? 5.375 -18.375 -25.531 1 95.5 142 SER B N 1
ATOM 4066 C CA . SER B 1 1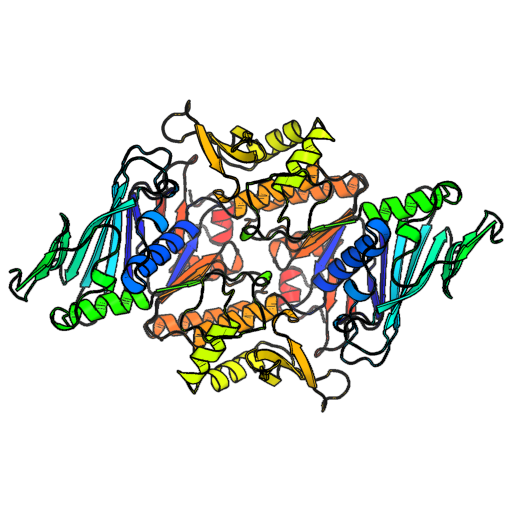42 ? 5.07 -19.781 -25.297 1 95.5 142 SER B CA 1
ATOM 4067 C C . SER B 1 142 ? 4.156 -20.344 -26.375 1 95.5 142 SER B C 1
ATOM 4069 O O . SER B 1 142 ? 3.072 -19.812 -26.625 1 95.5 142 SER B O 1
ATOM 4071 N N . PRO B 1 143 ? 4.559 -21.406 -26.953 1 94.31 143 PRO B N 1
ATOM 4072 C CA . PRO B 1 143 ? 3.664 -22.016 -27.953 1 94.31 143 PRO B CA 1
ATOM 4073 C C . PRO B 1 143 ? 2.375 -22.547 -27.328 1 94.31 143 PRO B C 1
ATOM 4075 O O . PRO B 1 143 ? 1.38 -22.734 -28.031 1 94.31 143 PRO B O 1
ATOM 4078 N N . LEU B 1 144 ? 2.424 -22.781 -26.047 1 93.5 144 LEU B N 1
ATOM 4079 C CA . LEU B 1 144 ? 1.252 -23.312 -25.359 1 93.5 144 LEU B CA 1
ATOM 4080 C C . LEU B 1 144 ? 0.087 -22.328 -25.438 1 93.5 144 LEU B C 1
ATOM 4082 O O . LEU B 1 144 ? -1.076 -22.734 -25.422 1 93.5 144 LEU B O 1
ATOM 4086 N N . SER B 1 145 ? 0.412 -21.047 -25.5 1 90.31 145 SER B N 1
ATOM 4087 C CA . SER B 1 145 ? -0.62 -20.016 -25.5 1 90.31 145 SER B CA 1
ATOM 4088 C C . SER B 1 145 ? -1.41 -20.016 -26.797 1 90.31 145 SER B C 1
ATOM 4090 O O . SER B 1 145 ? -2.545 -19.531 -26.844 1 90.31 145 SER B O 1
ATOM 4092 N N . ASN B 1 146 ? -0.866 -20.578 -27.844 1 88.06 146 ASN B N 1
ATOM 4093 C CA . ASN B 1 146 ? -1.512 -20.562 -29.141 1 88.06 146 ASN B CA 1
ATOM 4094 C C . ASN B 1 146 ? -1.56 -21.953 -29.766 1 88.06 146 ASN B C 1
ATOM 4096 O O . ASN B 1 146 ? -1.534 -22.094 -31 1 88.06 146 ASN B O 1
ATOM 4100 N N . LEU B 1 147 ? -1.59 -22.906 -28.984 1 90.25 147 LEU B N 1
ATOM 4101 C CA . LEU B 1 147 ? -1.629 -24.266 -29.5 1 90.25 147 LEU B CA 1
ATOM 4102 C C . LEU B 1 147 ? -2.941 -24.531 -30.219 1 90.25 147 LEU B C 1
ATOM 4104 O O . LEU B 1 147 ? -4.02 -24.25 -29.688 1 90.25 147 LEU B O 1
ATOM 4108 N N . PRO B 1 148 ? -2.877 -25.047 -31.375 1 87.62 148 PRO B N 1
ATOM 4109 C CA . PRO B 1 148 ? -4.102 -25.391 -32.125 1 87.62 148 PRO B CA 1
ATOM 4110 C C . PRO B 1 148 ? -4.988 -26.375 -31.359 1 87.62 148 PRO B C 1
ATOM 4112 O O . PRO B 1 148 ? -4.48 -27.281 -30.688 1 87.62 148 PRO B O 1
ATOM 4115 N N . LEU B 1 149 ? -6.23 -26.25 -31.531 1 87 149 LEU B N 1
ATOM 4116 C CA . LEU B 1 149 ? -7.211 -27.062 -30.812 1 87 149 LEU B CA 1
ATOM 4117 C C . LEU B 1 149 ? -7.062 -28.547 -31.188 1 87 149 LEU B C 1
ATOM 4119 O O . LEU B 1 149 ? -7.285 -29.422 -30.359 1 87 149 LEU B O 1
ATOM 4123 N N . GLN B 1 150 ? -6.59 -28.797 -32.375 1 87.12 150 GLN B N 1
ATOM 4124 C CA . GLN B 1 150 ? -6.539 -30.156 -32.906 1 87.12 150 GLN B CA 1
ATOM 4125 C C . GLN B 1 150 ? -5.473 -30.984 -32.188 1 87.12 150 GLN B C 1
ATOM 4127 O O . GLN B 1 150 ? -5.562 -32.219 -32.156 1 87.12 150 GLN B O 1
ATOM 4132 N N . VAL B 1 151 ? -4.535 -30.328 -31.656 1 87.69 151 VAL B N 1
ATOM 4133 C CA . VAL B 1 151 ? -3.426 -31.078 -31.094 1 87.69 151 VAL B CA 1
ATOM 4134 C C . VAL B 1 151 ? -3.553 -31.109 -29.562 1 87.69 151 VAL B C 1
ATOM 4136 O O . VAL B 1 151 ? -2.725 -31.719 -28.891 1 87.69 151 VAL B O 1
ATOM 4139 N N . ARG B 1 152 ? -4.547 -30.5 -29.062 1 88.56 152 ARG B N 1
ATOM 4140 C CA . ARG B 1 152 ? -4.715 -30.422 -27.609 1 88.56 152 ARG B CA 1
ATOM 4141 C C . ARG B 1 152 ? -5.383 -31.688 -27.078 1 88.56 152 ARG B C 1
ATOM 4143 O O . ARG B 1 152 ? -6.316 -32.219 -27.688 1 88.56 152 ARG B O 1
ATOM 4150 N N . SER B 1 153 ? -4.82 -32.219 -26.109 1 89.81 153 SER B N 1
ATOM 4151 C CA . SER B 1 153 ? -5.41 -33.344 -25.375 1 89.81 153 SER B CA 1
ATOM 4152 C C . SER B 1 153 ? -6.086 -32.875 -24.094 1 89.81 153 SER B C 1
ATOM 4154 O O . SER B 1 153 ? -5.887 -31.734 -23.656 1 89.81 153 SER B O 1
ATOM 4156 N N . LYS B 1 154 ? -6.879 -33.688 -23.5 1 91.81 154 LYS B N 1
ATOM 4157 C CA . LYS B 1 154 ? -7.559 -33.406 -22.25 1 91.81 154 LYS B CA 1
ATOM 4158 C C . LYS B 1 154 ? -6.555 -33.125 -21.141 1 91.81 154 LYS B C 1
ATOM 4160 O O . LYS B 1 154 ? -6.777 -32.25 -20.297 1 91.81 154 LYS B O 1
ATOM 4165 N N . ARG B 1 155 ? -5.492 -33.844 -21.125 1 93.12 155 ARG B N 1
ATOM 4166 C CA . ARG B 1 155 ? -4.469 -33.688 -20.109 1 93.12 155 ARG B CA 1
ATOM 4167 C C . ARG B 1 155 ? -3.732 -32.375 -20.266 1 93.12 155 ARG B C 1
ATOM 4169 O O . ARG B 1 155 ? -3.449 -31.672 -19.297 1 93.12 155 ARG B O 1
ATOM 4176 N N . LEU B 1 156 ? -3.467 -32 -21.516 1 92.81 156 LEU B N 1
ATOM 4177 C CA . LEU B 1 156 ? -2.828 -30.719 -21.781 1 92.81 156 LEU B CA 1
ATOM 4178 C C . LEU B 1 156 ? -3.736 -29.562 -21.375 1 92.81 156 LEU B C 1
ATOM 4180 O O . LEU B 1 156 ? -3.279 -28.594 -20.766 1 92.81 156 LEU B O 1
ATOM 4184 N N . ASP B 1 157 ? -4.969 -29.734 -21.688 1 93.31 157 ASP B N 1
ATOM 4185 C CA . ASP B 1 157 ? -5.945 -28.703 -21.344 1 93.31 157 ASP B CA 1
ATOM 4186 C C . ASP B 1 157 ? -6.086 -28.578 -19.828 1 93.31 157 ASP B C 1
ATOM 4188 O O . ASP B 1 157 ? -6.211 -27.469 -19.297 1 93.31 157 ASP B O 1
ATOM 4192 N N . TRP B 1 158 ? -6.043 -29.672 -19.203 1 94.38 158 TRP B N 1
ATOM 4193 C CA . TRP B 1 158 ? -6.168 -29.641 -17.75 1 94.38 158 TRP B CA 1
ATOM 4194 C C . TRP B 1 158 ? -5.039 -28.844 -17.125 1 94.38 158 TRP B C 1
ATOM 4196 O O . TRP B 1 158 ? -5.281 -27.969 -16.266 1 94.38 158 TRP B O 1
ATOM 4206 N N . LEU B 1 159 ? -3.85 -29.094 -17.516 1 94.94 159 LEU B N 1
ATOM 4207 C CA . LEU B 1 159 ? -2.707 -28.406 -16.922 1 94.94 159 LEU B CA 1
ATOM 4208 C C . LEU B 1 159 ? -2.734 -26.922 -17.234 1 94.94 159 LEU B C 1
ATOM 4210 O O . LEU B 1 159 ? -2.461 -26.094 -16.375 1 94.94 159 LEU B O 1
ATOM 4214 N N . THR B 1 160 ? -3.043 -26.578 -18.516 1 94.5 160 THR B N 1
ATOM 4215 C CA . THR B 1 160 ? -3.117 -25.172 -18.875 1 94.5 160 THR B CA 1
ATOM 4216 C C . THR B 1 160 ? -4.211 -24.453 -18.094 1 94.5 160 THR B C 1
ATOM 4218 O O . THR B 1 160 ? -4.039 -23.312 -17.672 1 94.5 160 THR B O 1
ATOM 4221 N N . ASP B 1 161 ? -5.262 -25.188 -17.891 1 93.94 161 ASP B N 1
ATOM 4222 C CA . ASP B 1 161 ? -6.355 -24.641 -17.094 1 93.94 161 ASP B CA 1
ATOM 4223 C C . ASP B 1 161 ? -5.926 -24.422 -15.648 1 93.94 161 ASP B C 1
ATOM 4225 O O . ASP B 1 161 ? -6.281 -23.422 -15.039 1 93.94 161 ASP B O 1
ATOM 4229 N N . ARG B 1 162 ? -5.137 -25.344 -15.148 1 94.69 162 ARG B N 1
ATOM 4230 C CA . ARG B 1 162 ? -4.645 -25.203 -13.781 1 94.69 162 ARG B CA 1
ATOM 4231 C C . ARG B 1 162 ? -3.75 -23.984 -13.641 1 94.69 162 ARG B C 1
ATOM 4233 O O . ARG B 1 162 ? -3.838 -23.25 -12.656 1 94.69 162 ARG B O 1
ATOM 4240 N N . ILE B 1 163 ? -2.938 -23.766 -14.586 1 96.38 163 ILE B N 1
ATOM 4241 C CA . ILE B 1 163 ? -2.053 -22.609 -14.562 1 96.38 163 ILE B CA 1
ATOM 4242 C C . ILE B 1 163 ? -2.877 -21.328 -14.68 1 96.38 163 ILE B C 1
ATOM 4244 O O . ILE B 1 163 ? -2.57 -20.312 -14.031 1 96.38 163 ILE B O 1
ATOM 4248 N N . SER B 1 164 ? -3.973 -21.391 -15.461 1 94.12 164 SER B N 1
ATOM 4249 C CA . SER B 1 164 ? -4.832 -20.219 -15.648 1 94.12 164 SER B CA 1
ATOM 4250 C C . SER B 1 164 ? -5.543 -19.844 -14.352 1 94.12 164 SER B C 1
ATOM 4252 O O . SER B 1 164 ? -5.984 -18.719 -14.188 1 94.12 164 SER B O 1
ATOM 4254 N N . ARG B 1 165 ? -5.621 -20.781 -13.438 1 93.56 165 ARG B N 1
ATOM 4255 C CA . ARG B 1 165 ? -6.379 -20.578 -12.211 1 93.56 165 ARG B CA 1
ATOM 4256 C C . ARG B 1 165 ? -5.465 -20.125 -11.078 1 93.56 165 ARG B C 1
ATOM 4258 O O . ARG B 1 165 ? -5.898 -20.016 -9.93 1 93.56 165 ARG B O 1
ATOM 4265 N N . ILE B 1 166 ? -4.25 -19.844 -11.422 1 95.06 166 ILE B N 1
ATOM 4266 C CA . ILE B 1 166 ? -3.365 -19.188 -10.461 1 95.06 166 ILE B CA 1
ATOM 4267 C C . ILE B 1 166 ? -3.629 -17.688 -10.461 1 95.06 166 ILE B C 1
ATOM 4269 O O . ILE B 1 166 ? -3.434 -17.016 -11.469 1 95.06 166 ILE B O 1
ATOM 4273 N N . TRP B 1 167 ? -4.094 -17.234 -9.336 1 93.19 167 TRP B N 1
ATOM 4274 C CA . TRP B 1 167 ? -4.383 -15.82 -9.164 1 93.19 167 TRP B CA 1
ATOM 4275 C C . TRP B 1 167 ? -3.4 -15.18 -8.188 1 93.19 167 TRP B C 1
ATOM 4277 O O . TRP B 1 167 ? -3.209 -15.672 -7.078 1 93.19 167 TRP B O 1
ATOM 4287 N N . VAL B 1 168 ? -2.742 -14.125 -8.641 1 93.94 168 VAL B N 1
ATOM 4288 C CA . VAL B 1 168 ? -1.775 -13.43 -7.801 1 93.94 168 VAL B CA 1
ATOM 4289 C C . VAL B 1 168 ? -2.234 -11.992 -7.562 1 93.94 168 VAL B C 1
ATOM 4291 O O . VAL B 1 168 ? -2.455 -11.234 -8.516 1 93.94 168 VAL B O 1
ATOM 4294 N N . PHE B 1 169 ? -2.371 -11.703 -6.266 1 90.81 169 PHE B N 1
ATOM 4295 C CA . PHE B 1 169 ? -2.877 -10.367 -5.965 1 90.81 169 PHE B CA 1
ATOM 4296 C C . PHE B 1 169 ? -2.008 -9.68 -4.918 1 90.81 169 PHE B C 1
ATOM 4298 O O . PHE B 1 169 ? -1.535 -10.328 -3.977 1 90.81 169 PHE B O 1
ATOM 4305 N N . ARG B 1 170 ? -1.787 -8.406 -5.148 1 84.75 170 ARG B N 1
ATOM 4306 C CA . ARG B 1 170 ? -1.181 -7.473 -4.203 1 84.75 170 ARG B CA 1
ATOM 4307 C C . ARG B 1 170 ? -2.037 -6.223 -4.047 1 84.75 170 ARG B C 1
ATOM 4309 O O . ARG B 1 170 ? -1.795 -5.211 -4.711 1 84.75 170 ARG B O 1
ATOM 4316 N N . PRO B 1 171 ? -2.971 -6.34 -3.164 1 76.88 171 PRO B N 1
ATOM 4317 C CA . PRO B 1 171 ? -3.902 -5.215 -3.059 1 76.88 171 PRO B CA 1
ATOM 4318 C C . PRO B 1 171 ? -3.207 -3.906 -2.684 1 76.88 171 PRO B C 1
ATOM 4320 O O . PRO B 1 171 ? -2.434 -3.867 -1.724 1 76.88 171 PRO B O 1
ATOM 4323 N N . VAL B 1 172 ? -3.361 -2.926 -3.541 1 75.56 172 VAL B N 1
ATOM 4324 C CA . VAL B 1 172 ? -2.936 -1.553 -3.283 1 75.56 172 VAL B CA 1
ATOM 4325 C C . VAL B 1 172 ? -4.152 -0.628 -3.279 1 75.56 172 VAL B C 1
ATOM 4327 O O . VAL B 1 172 ? -4.551 -0.115 -4.328 1 75.56 172 VAL B O 1
ATOM 4330 N N . PRO B 1 173 ? -4.684 -0.355 -2.154 1 72.31 173 PRO B N 1
ATOM 4331 C CA . PRO B 1 173 ? -5.977 0.331 -2.066 1 72.31 173 PRO B CA 1
ATOM 4332 C C . PRO B 1 173 ? -5.973 1.681 -2.781 1 72.31 173 PRO B C 1
ATOM 4334 O O . PRO B 1 173 ? -6.93 2.01 -3.49 1 72.31 173 PRO B O 1
ATOM 4337 N N . PRO B 1 174 ? -4.863 2.439 -2.734 1 68.75 174 PRO B N 1
ATOM 4338 C CA . PRO B 1 174 ? -4.91 3.734 -3.418 1 68.75 174 PRO B CA 1
ATOM 4339 C C . PRO B 1 174 ? -5.062 3.6 -4.93 1 68.75 174 PRO B C 1
ATOM 4341 O O . PRO B 1 174 ? -5.406 4.57 -5.609 1 68.75 174 PRO B O 1
ATOM 4344 N N . LYS B 1 175 ? -4.887 2.432 -5.492 1 73.25 175 LYS B N 1
ATOM 4345 C CA . LYS B 1 175 ? -4.992 2.219 -6.934 1 73.25 175 LYS B CA 1
ATOM 4346 C C . LYS B 1 175 ? -6.387 1.727 -7.312 1 73.25 175 LYS B C 1
ATOM 4348 O O . LYS B 1 175 ? -6.695 1.573 -8.5 1 73.25 175 LYS B O 1
ATOM 4353 N N . LEU B 1 176 ? -7.242 1.536 -6.406 1 79.06 176 LEU B N 1
ATOM 4354 C CA . LEU B 1 176 ? -8.586 1.034 -6.668 1 79.06 176 LEU B CA 1
ATOM 4355 C C . LEU B 1 176 ? -9.5 2.154 -7.152 1 79.06 176 LEU B C 1
ATOM 4357 O O . LEU B 1 176 ? -9.992 2.947 -6.348 1 79.06 176 LEU B O 1
ATOM 4361 N N . GLU B 1 177 ? -9.703 2.17 -8.477 1 81.5 177 GLU B N 1
ATOM 4362 C CA . GLU B 1 177 ? -10.531 3.201 -9.102 1 81.5 177 GLU B CA 1
ATOM 4363 C C . GLU B 1 177 ? -11.984 2.75 -9.219 1 81.5 177 GLU B C 1
ATOM 4365 O O . GLU B 1 177 ? -12.258 1.581 -9.5 1 81.5 177 GLU B O 1
ATOM 4370 N N . PRO B 1 178 ? -12.844 3.701 -8.992 1 87.44 178 PRO B N 1
ATOM 4371 C CA . PRO B 1 178 ? -14.266 3.332 -9.008 1 87.44 178 PRO B CA 1
ATOM 4372 C C . PRO B 1 178 ? -14.844 3.297 -10.422 1 87.44 178 PRO B C 1
ATOM 4374 O O . PRO B 1 178 ? -15.961 2.799 -10.625 1 87.44 178 PRO B O 1
ATOM 4377 N N . PHE B 1 179 ? -14.156 3.803 -11.414 1 85.19 179 PHE B N 1
ATOM 4378 C CA . PHE B 1 179 ? -14.742 4.016 -12.734 1 85.19 179 PHE B CA 1
ATOM 4379 C C . PHE B 1 179 ? -14.328 2.908 -13.695 1 85.19 179 PHE B C 1
ATOM 4381 O O . PHE B 1 179 ? -13.203 2.408 -13.633 1 85.19 179 PHE B O 1
ATOM 4388 N N . THR B 1 180 ? -15.219 2.514 -14.445 1 85.94 180 THR B N 1
ATOM 4389 C CA . THR B 1 180 ? -14.938 1.479 -15.438 1 85.94 180 THR B CA 1
ATOM 4390 C C . THR B 1 180 ? -15.625 1.796 -16.766 1 85.94 180 THR B C 1
ATOM 4392 O O . THR B 1 180 ? -16.766 2.254 -16.781 1 85.94 180 THR B O 1
ATOM 4395 N N . ASP B 1 181 ? -14.914 1.733 -17.828 1 77.94 181 ASP B N 1
ATOM 4396 C CA . ASP B 1 181 ? -15.484 1.936 -19.156 1 77.94 181 ASP B CA 1
ATOM 4397 C C . ASP B 1 181 ? -15.609 0.611 -19.906 1 77.94 181 ASP B C 1
ATOM 4399 O O . ASP B 1 181 ? -16.375 0.501 -20.859 1 77.94 181 ASP B O 1
ATOM 4403 N N . ARG B 1 182 ? -14.812 -0.343 -19.484 1 76.31 182 ARG B N 1
ATOM 4404 C CA . ARG B 1 182 ? -14.852 -1.622 -20.188 1 76.31 182 ARG B CA 1
ATOM 4405 C C . ARG B 1 182 ? -14.797 -2.787 -19.203 1 76.31 182 ARG B C 1
ATOM 4407 O O . ARG B 1 182 ? -14.328 -2.633 -18.078 1 76.31 182 ARG B O 1
ATOM 4414 N N . ARG B 1 183 ? -15.336 -3.84 -19.719 1 77.38 183 ARG B N 1
ATOM 4415 C CA . ARG B 1 183 ? -15.258 -5.082 -18.953 1 77.38 183 ARG B CA 1
ATOM 4416 C C . ARG B 1 183 ? -13.891 -5.738 -19.125 1 77.38 183 ARG B C 1
ATOM 4418 O O . ARG B 1 183 ? -13.289 -5.664 -20.188 1 77.38 183 ARG B O 1
ATOM 4425 N N . SER B 1 184 ? -13.477 -6.137 -17.906 1 84 184 SER B N 1
ATOM 4426 C CA . SER B 1 184 ? -12.211 -6.867 -17.938 1 84 184 SER B CA 1
ATOM 4427 C C . SER B 1 184 ? -12.391 -8.297 -17.438 1 84 184 SER B C 1
ATOM 4429 O O . SER B 1 184 ? -12.906 -8.516 -16.344 1 84 184 SER B O 1
ATOM 4431 N N . ASP B 1 185 ? -11.953 -9.289 -18.188 1 80.31 185 ASP B N 1
ATOM 4432 C CA . ASP B 1 185 ? -12.086 -10.688 -17.812 1 80.31 185 ASP B CA 1
ATOM 4433 C C . ASP B 1 185 ? -10.906 -11.141 -16.953 1 80.31 185 ASP B C 1
ATOM 4435 O O . ASP B 1 185 ? -10.852 -12.297 -16.516 1 80.31 185 ASP B O 1
ATOM 4439 N N . PHE B 1 186 ? -10.125 -10.148 -16.812 1 82.69 186 PHE B N 1
ATOM 4440 C CA . PHE B 1 186 ? -8.914 -10.461 -16.047 1 82.69 186 PHE B CA 1
ATOM 4441 C C . PHE B 1 186 ? -8.688 -9.422 -14.953 1 82.69 186 PHE B C 1
ATOM 4443 O O . PHE B 1 186 ? -9.031 -8.25 -15.117 1 82.69 186 PHE B O 1
ATOM 4450 N N . LEU B 1 187 ? -8.234 -9.883 -13.812 1 88.06 187 LEU B N 1
ATOM 4451 C CA . LEU B 1 187 ? -7.941 -8.984 -12.703 1 88.06 187 LEU B CA 1
ATOM 4452 C C . LEU B 1 187 ? -6.438 -8.773 -12.562 1 88.06 187 LEU B C 1
ATOM 4454 O O . LEU B 1 187 ? -5.684 -9.734 -12.398 1 88.06 187 LEU B O 1
ATOM 4458 N N . GLU B 1 188 ? -6.047 -7.578 -12.641 1 88.38 188 GLU B N 1
ATOM 4459 C CA . GLU B 1 188 ? -4.637 -7.23 -12.5 1 88.38 188 GLU B CA 1
ATOM 4460 C C . GLU B 1 188 ? -4.152 -7.473 -11.07 1 88.38 188 GLU B C 1
ATOM 4462 O O . GLU B 1 188 ? -4.918 -7.32 -10.117 1 88.38 188 GLU B O 1
ATOM 4467 N N . PRO B 1 189 ? -2.855 -7.742 -10.953 1 87.25 189 PRO B N 1
ATOM 4468 C CA . PRO B 1 189 ? -2.318 -8.016 -9.617 1 87.25 189 PRO B CA 1
ATOM 4469 C C . PRO B 1 189 ? -2.502 -6.844 -8.656 1 87.25 189 PRO B C 1
ATOM 4471 O O . PRO B 1 189 ? -2.773 -7.047 -7.473 1 87.25 189 PRO B O 1
ATOM 4474 N N . ASP B 1 190 ? -2.412 -5.645 -9.125 1 84.31 190 ASP B N 1
ATOM 4475 C CA . ASP B 1 190 ? -2.537 -4.477 -8.266 1 84.31 190 ASP B CA 1
ATOM 4476 C C . ASP B 1 190 ? -3.996 -4.039 -8.133 1 84.31 190 ASP B C 1
ATOM 4478 O O . ASP B 1 190 ? -4.293 -3.021 -7.508 1 84.31 190 ASP B O 1
ATOM 4482 N N . LEU B 1 191 ? -4.879 -4.738 -8.781 1 88.88 191 LEU B N 1
ATOM 4483 C CA . LEU B 1 191 ? -6.324 -4.586 -8.672 1 88.88 191 LEU B CA 1
ATOM 4484 C C . LEU B 1 191 ? -6.77 -3.232 -9.227 1 88.88 191 LEU B C 1
ATOM 4486 O O . LEU B 1 191 ? -7.836 -2.73 -8.859 1 88.88 191 LEU B O 1
ATOM 4490 N N . SER B 1 192 ? -5.984 -2.619 -10.117 1 85.31 192 SER B N 1
ATOM 4491 C CA . SER B 1 192 ? -6.312 -1.321 -10.695 1 85.31 192 SER B CA 1
ATOM 4492 C C . SER B 1 192 ? -7.598 -1.39 -11.516 1 85.31 192 SER B C 1
ATOM 4494 O O . SER B 1 192 ? -8.297 -0.387 -11.664 1 85.31 192 SER B O 1
ATOM 4496 N N . ASN B 1 193 ? -7.883 -2.545 -12.023 1 90.44 193 ASN B N 1
ATOM 4497 C CA . ASN B 1 193 ? -9.078 -2.717 -12.844 1 90.44 193 ASN B CA 1
ATOM 4498 C C . ASN B 1 193 ? -10.164 -3.49 -12.102 1 90.44 193 ASN B C 1
ATOM 4500 O O . ASN B 1 193 ? -10.945 -4.223 -12.711 1 90.44 193 ASN B O 1
ATOM 4504 N N . PHE B 1 194 ? -10.164 -3.352 -10.844 1 94 194 PHE B N 1
ATOM 4505 C CA . PHE B 1 194 ? -11.078 -4.109 -10 1 94 194 PHE B CA 1
ATOM 4506 C C . PHE B 1 194 ? -12.531 -3.863 -10.414 1 94 194 PHE B C 1
ATOM 4508 O O . PHE B 1 194 ? -13.297 -4.809 -10.586 1 94 194 PHE B O 1
ATOM 4515 N N . ALA B 1 195 ? -12.938 -2.609 -10.539 1 93.81 195 ALA B N 1
ATOM 4516 C CA . ALA B 1 195 ? -14.312 -2.281 -10.891 1 93.81 195 ALA B CA 1
ATOM 4517 C C . ALA B 1 195 ? -14.703 -2.918 -12.219 1 93.81 195 ALA B C 1
ATOM 4519 O O . ALA B 1 195 ? -15.789 -3.49 -12.344 1 93.81 195 ALA B O 1
ATOM 4520 N N . SER B 1 196 ? -13.812 -2.85 -13.172 1 93.12 196 SER B N 1
ATOM 4521 C CA . SER B 1 196 ? -14.07 -3.436 -14.484 1 93.12 196 SER B CA 1
ATOM 4522 C C . SER B 1 196 ? -14.203 -4.949 -14.398 1 93.12 196 SER B C 1
ATOM 4524 O O . SER B 1 196 ? -15.07 -5.539 -15.047 1 93.12 196 SER B O 1
ATOM 4526 N N . TRP B 1 197 ? -13.352 -5.508 -13.688 1 93.19 197 TRP B N 1
ATOM 4527 C CA . TRP B 1 197 ? -13.367 -6.957 -13.516 1 93.19 197 TRP B CA 1
ATOM 4528 C C . TRP B 1 197 ? -14.617 -7.406 -12.766 1 93.19 197 TRP B C 1
ATOM 4530 O O . TRP B 1 197 ? -15.25 -8.391 -13.141 1 93.19 197 TRP B O 1
ATOM 4540 N N . LEU B 1 198 ? -14.977 -6.707 -11.672 1 94.44 198 LEU B N 1
ATOM 4541 C CA . LEU B 1 198 ? -16.172 -7.055 -10.898 1 94.44 198 LEU B CA 1
ATOM 4542 C C . LEU B 1 198 ? -17.422 -6.988 -11.773 1 94.44 198 LEU B C 1
ATOM 4544 O O . LEU B 1 198 ? -18.281 -7.867 -11.703 1 94.44 198 LEU B O 1
ATOM 4548 N N . LEU B 1 199 ? -17.469 -5.973 -12.562 1 92.5 199 LEU B N 1
ATOM 4549 C CA . LEU B 1 199 ? -18.594 -5.82 -13.477 1 92.5 199 LEU B CA 1
ATOM 4550 C C . LEU B 1 199 ? -18.703 -7.02 -14.414 1 92.5 199 LEU B C 1
ATOM 4552 O O . LEU B 1 199 ? -19.797 -7.559 -14.625 1 92.5 199 LEU B O 1
ATOM 4556 N N . ALA B 1 200 ? -17.625 -7.422 -14.914 1 91.62 200 ALA B N 1
ATOM 4557 C CA . ALA B 1 200 ? -17.594 -8.57 -15.82 1 91.62 200 ALA B CA 1
ATOM 4558 C C . ALA B 1 200 ? -17.953 -9.859 -15.078 1 91.62 200 ALA B C 1
ATOM 4560 O O . ALA B 1 200 ? -18.734 -10.664 -15.586 1 91.62 200 ALA B O 1
ATOM 4561 N N . MET B 1 201 ? -17.422 -10.023 -13.945 1 91.94 201 MET B N 1
ATOM 4562 C CA . MET B 1 201 ? -17.609 -11.258 -13.18 1 91.94 201 MET B CA 1
ATOM 4563 C C . MET B 1 201 ? -19.062 -11.422 -12.773 1 91.94 201 MET B C 1
ATOM 4565 O O . MET B 1 201 ? -19.562 -12.547 -12.688 1 91.94 201 MET B O 1
ATOM 4569 N N . GLN B 1 202 ? -19.672 -10.352 -12.484 1 91.94 202 GLN B N 1
ATOM 4570 C CA . GLN B 1 202 ? -21.062 -10.414 -12.07 1 91.94 202 GLN B CA 1
ATOM 4571 C C . GLN B 1 202 ? -21.953 -10.938 -13.195 1 91.94 202 GLN B C 1
ATOM 4573 O O . GLN B 1 202 ? -23 -11.531 -12.938 1 91.94 202 GLN B O 1
ATOM 4578 N N . LYS B 1 203 ? -21.594 -10.672 -14.359 1 88.19 203 LYS B N 1
ATOM 4579 C CA . LYS B 1 203 ? -22.344 -11.172 -15.508 1 88.19 203 LYS B CA 1
ATOM 4580 C C . LYS B 1 203 ? -22.109 -12.672 -15.711 1 88.19 203 LYS B C 1
ATOM 4582 O O . LYS B 1 203 ? -23.031 -13.391 -16.109 1 88.19 203 LYS B O 1
ATOM 4587 N N . VAL B 1 204 ? -20.984 -13.055 -15.438 1 88.19 204 VAL B N 1
ATOM 4588 C CA . VAL B 1 204 ? -20.609 -14.453 -15.641 1 88.19 204 VAL B CA 1
ATOM 4589 C C . VAL B 1 204 ? -21.141 -15.305 -14.5 1 88.19 204 VAL B C 1
ATOM 4591 O O . VAL B 1 204 ? -21.672 -16.391 -14.727 1 88.19 204 VAL B O 1
ATOM 4594 N N . ARG B 1 205 ? -20.984 -14.812 -13.359 1 90.25 205 ARG B N 1
ATOM 4595 C CA . ARG B 1 205 ? -21.453 -15.516 -12.172 1 90.25 205 ARG B CA 1
ATOM 4596 C C . ARG B 1 205 ? -22.656 -14.805 -11.555 1 90.25 205 ARG B C 1
ATOM 4598 O O . ARG B 1 205 ? -22.5 -13.922 -10.711 1 90.25 205 ARG B O 1
ATOM 4605 N N . ARG B 1 206 ? -23.781 -15.227 -11.758 1 87.75 206 ARG B N 1
ATOM 4606 C CA . ARG B 1 206 ? -25.016 -14.531 -11.422 1 87.75 206 ARG B CA 1
ATOM 4607 C C . ARG B 1 206 ? -25.219 -14.469 -9.906 1 87.75 206 ARG B C 1
ATOM 4609 O O . ARG B 1 206 ? -25.844 -13.539 -9.398 1 87.75 206 ARG B O 1
ATOM 4616 N N . SER B 1 207 ? -24.594 -15.406 -9.203 1 92.81 207 SER B N 1
ATOM 4617 C CA . SER B 1 207 ? -24.812 -15.438 -7.762 1 92.81 207 SER B CA 1
ATOM 4618 C C . SER B 1 207 ? -23.812 -14.555 -7.027 1 92.81 207 SER B C 1
ATOM 4620 O O . SER B 1 207 ? -23.969 -14.305 -5.828 1 92.81 207 SER B O 1
ATOM 4622 N N . LEU B 1 208 ? -22.859 -14.086 -7.719 1 94.19 208 LEU B N 1
ATOM 4623 C CA . LEU B 1 208 ? -21.75 -13.375 -7.09 1 94.19 208 LEU B CA 1
ATOM 4624 C C . LEU B 1 208 ? -22.25 -12.133 -6.359 1 94.19 208 LEU B C 1
ATOM 4626 O O . LEU B 1 208 ? -21.906 -11.914 -5.195 1 94.19 208 LEU B O 1
ATOM 4630 N N . SER B 1 209 ? -23.078 -11.344 -7.059 1 94.94 209 SER B N 1
ATOM 4631 C CA . SER B 1 209 ? -23.578 -10.102 -6.477 1 94.94 209 SER B CA 1
ATOM 4632 C C . SER B 1 209 ? -24.312 -10.359 -5.176 1 94.94 209 SER B C 1
ATOM 4634 O O . SER B 1 209 ? -24.062 -9.703 -4.164 1 94.94 209 SER B O 1
ATOM 4636 N N . ARG B 1 210 ? -25.125 -11.328 -5.191 1 95.38 210 ARG B N 1
ATOM 4637 C CA . ARG B 1 210 ? -25.938 -11.641 -4.02 1 95.38 210 ARG B CA 1
ATOM 4638 C C . ARG B 1 210 ? -25.062 -12.125 -2.863 1 95.38 210 ARG B C 1
ATOM 4640 O O . ARG B 1 210 ? -25.203 -11.641 -1.736 1 95.38 210 ARG B O 1
ATOM 4647 N N . THR B 1 211 ? -24.203 -13.055 -3.143 1 95.25 211 THR B N 1
ATOM 4648 C CA . THR B 1 211 ? -23.359 -13.633 -2.098 1 95.25 211 THR B CA 1
ATOM 4649 C C . THR B 1 211 ? -22.422 -12.578 -1.534 1 95.25 211 THR B C 1
ATOM 4651 O O . THR B 1 211 ? -22.172 -12.531 -0.326 1 95.25 211 THR B O 1
ATOM 4654 N N . LEU B 1 212 ? -21.859 -11.789 -2.418 1 96.5 212 LEU B N 1
ATOM 4655 C CA . LEU B 1 212 ? -20.953 -10.727 -1.978 1 96.5 212 LEU B CA 1
ATOM 4656 C C . LEU B 1 212 ? -21.688 -9.742 -1.075 1 96.5 212 LEU B C 1
ATOM 4658 O O . LEU B 1 212 ? -21.188 -9.375 -0.009 1 96.5 212 LEU B O 1
ATOM 4662 N N . LYS B 1 213 ? -22.906 -9.312 -1.484 1 96.94 213 LYS B N 1
ATOM 4663 C CA . LYS B 1 213 ? -23.688 -8.383 -0.677 1 96.94 213 LYS B CA 1
ATOM 4664 C C . LYS B 1 213 ? -23.984 -8.961 0.704 1 96.94 213 LYS B C 1
ATOM 4666 O O . LYS B 1 213 ? -23.906 -8.25 1.709 1 96.94 213 LYS B O 1
ATOM 4671 N N . GLN B 1 214 ? -24.234 -10.188 0.77 1 96.38 214 GLN B N 1
ATOM 4672 C CA . GLN B 1 214 ? -24.516 -10.852 2.039 1 96.38 214 GLN B CA 1
ATOM 4673 C C . GLN B 1 214 ? -23.281 -10.828 2.951 1 96.38 214 GLN B C 1
ATOM 4675 O O . GLN B 1 214 ? -23.406 -10.516 4.141 1 96.38 214 GLN B O 1
ATOM 4680 N N . SER B 1 215 ? -22.156 -11.133 2.406 1 95.56 215 SER B N 1
ATOM 4681 C CA . SER B 1 215 ? -20.938 -11.117 3.191 1 95.56 215 SER B CA 1
ATOM 4682 C C . SER B 1 215 ? -20.594 -9.703 3.65 1 95.56 215 SER B C 1
ATOM 4684 O O . SER B 1 215 ? -20.188 -9.5 4.797 1 95.56 215 SER B O 1
ATOM 4686 N N . LEU B 1 216 ? -20.75 -8.734 2.738 1 95.56 216 LEU B N 1
ATOM 4687 C CA . LEU B 1 216 ? -20.375 -7.355 3.049 1 95.56 216 LEU B CA 1
ATOM 4688 C C . LEU B 1 216 ? -21.281 -6.77 4.125 1 95.56 216 LEU B C 1
ATOM 4690 O O . LEU B 1 216 ? -20.859 -5.926 4.91 1 95.56 216 LEU B O 1
ATOM 4694 N N . ARG B 1 217 ? -22.516 -7.172 4.195 1 94.12 217 ARG B N 1
ATOM 4695 C CA . ARG B 1 217 ? -23.453 -6.703 5.215 1 94.12 217 ARG B CA 1
ATOM 4696 C C . ARG B 1 217 ? -22.953 -7.07 6.609 1 94.12 217 ARG B C 1
ATOM 4698 O O . ARG B 1 217 ? -23.219 -6.348 7.574 1 94.12 217 ARG B O 1
ATOM 4705 N N . VAL B 1 218 ? -22.25 -8.109 6.68 1 92 218 VAL B N 1
ATOM 4706 C CA . VAL B 1 218 ? -21.766 -8.594 7.969 1 92 218 VAL B CA 1
ATOM 4707 C C . VAL B 1 218 ? -20.5 -7.836 8.367 1 92 218 VAL B C 1
ATOM 4709 O O . VAL B 1 218 ? -20.312 -7.5 9.539 1 92 218 VAL B O 1
ATOM 4712 N N . VAL B 1 219 ? -19.688 -7.516 7.406 1 90.38 219 VAL B N 1
ATOM 4713 C CA . VAL B 1 219 ? -18.344 -7.066 7.762 1 90.38 219 VAL B CA 1
ATOM 4714 C C . VAL B 1 219 ? -18.266 -5.547 7.645 1 90.38 219 VAL B C 1
ATOM 4716 O O . VAL B 1 219 ? -17.359 -4.926 8.211 1 90.38 219 VAL B O 1
ATOM 4719 N N . LEU B 1 220 ? -19.109 -4.93 6.816 1 89.19 220 LEU B N 1
ATOM 4720 C CA . LEU B 1 220 ? -19.125 -3.477 6.695 1 89.19 220 LEU B CA 1
ATOM 4721 C C . LEU B 1 220 ? -20.297 -2.877 7.461 1 89.19 220 LEU B C 1
ATOM 4723 O O . LEU B 1 220 ? -21.453 -3.066 7.082 1 89.19 220 LEU B O 1
ATOM 4727 N N . ASP B 1 221 ? -19.922 -2.146 8.438 1 83.81 221 ASP B N 1
ATOM 4728 C CA . ASP B 1 221 ? -20.953 -1.533 9.258 1 83.81 221 ASP B CA 1
ATOM 4729 C C . ASP B 1 221 ? -21.828 -0.593 8.438 1 83.81 221 ASP B C 1
ATOM 4731 O O . ASP B 1 221 ? -21.312 0.282 7.734 1 83.81 221 ASP B O 1
ATOM 4735 N N . GLY B 1 222 ? -23.156 -0.827 8.492 1 85.75 222 GLY B N 1
ATOM 4736 C CA . GLY B 1 222 ? -24.109 0.061 7.855 1 85.75 222 GLY B CA 1
ATOM 4737 C C . GLY B 1 222 ? -24.266 -0.191 6.367 1 85.75 222 GLY B C 1
ATOM 4738 O O . GLY B 1 222 ? -25.062 0.471 5.699 1 85.75 222 GLY B O 1
ATOM 4739 N N . PHE B 1 223 ? -23.562 -1.196 5.852 1 92.12 223 PHE B N 1
ATOM 4740 C CA . PHE B 1 223 ? -23.625 -1.475 4.418 1 92.12 223 PHE B CA 1
ATOM 4741 C C . PHE B 1 223 ? -25.016 -1.943 4.008 1 92.12 223 PHE B C 1
ATOM 4743 O O . PHE B 1 223 ? -25.594 -2.803 4.668 1 92.12 223 PHE B O 1
ATOM 4750 N N . LEU B 1 224 ? -25.484 -1.388 2.898 1 93.12 224 LEU B N 1
ATOM 4751 C CA . LEU B 1 224 ? -26.812 -1.764 2.395 1 93.12 224 LEU B CA 1
ATOM 4752 C C . LEU B 1 224 ? -26.688 -2.49 1.059 1 93.12 224 LEU B C 1
ATOM 4754 O O . LEU B 1 224 ? -27.281 -3.551 0.87 1 93.12 224 LEU B O 1
ATOM 4758 N N . ASN B 1 225 ? -25.922 -1.839 0.237 1 95.19 225 ASN B N 1
ATOM 4759 C CA . ASN B 1 225 ? -25.844 -2.34 -1.131 1 95.19 225 ASN B CA 1
ATOM 4760 C C . ASN B 1 225 ? -24.688 -1.717 -1.896 1 95.19 225 ASN B C 1
ATOM 4762 O O . ASN B 1 225 ? -24.078 -0.75 -1.431 1 95.19 225 ASN B O 1
ATOM 4766 N N . TYR B 1 226 ? -24.281 -2.414 -2.959 1 96.25 226 TYR B N 1
ATOM 4767 C CA . TYR B 1 226 ? -23.406 -1.771 -3.943 1 96.25 226 TYR B CA 1
ATOM 4768 C C . TYR B 1 226 ? -24 -1.881 -5.344 1 96.25 226 TYR B C 1
ATOM 4770 O O . TYR B 1 226 ? -24.812 -2.779 -5.617 1 96.25 226 TYR B O 1
ATOM 4778 N N . GLN B 1 227 ? -23.656 -0.913 -6.199 1 94.88 227 GLN B N 1
ATOM 4779 C CA . GLN B 1 227 ? -24.188 -0.93 -7.559 1 94.88 227 GLN B CA 1
ATOM 4780 C C . GLN B 1 227 ? -23.266 -0.187 -8.523 1 94.88 227 GLN B C 1
ATOM 4782 O O . GLN B 1 227 ? -22.391 0.563 -8.094 1 94.88 227 GLN B O 1
ATOM 4787 N N . PHE B 1 228 ? -23.406 -0.518 -9.742 1 93.38 228 PHE B N 1
ATOM 4788 C CA . PHE B 1 228 ? -22.766 0.247 -10.812 1 93.38 228 PHE B CA 1
ATOM 4789 C C . PHE B 1 228 ? -23.734 1.296 -11.367 1 93.38 228 PHE B C 1
ATOM 4791 O O . PHE B 1 228 ? -24.844 0.97 -11.773 1 93.38 228 PHE B O 1
ATOM 4798 N N . VAL B 1 229 ? -23.281 2.549 -11.297 1 92.94 229 VAL B N 1
ATOM 4799 C CA . VAL B 1 229 ? -24.109 3.648 -11.773 1 92.94 229 VAL B CA 1
ATOM 4800 C C . VAL B 1 229 ? -23.5 4.234 -13.047 1 92.94 229 VAL B C 1
ATOM 4802 O O . VAL B 1 229 ? -22.312 4.57 -13.078 1 92.94 229 VAL B O 1
ATOM 4805 N N . PRO B 1 230 ? -24.266 4.367 -14.047 1 89.62 230 PRO B N 1
ATOM 4806 C CA . PRO B 1 230 ? -23.75 4.953 -15.297 1 89.62 230 PRO B CA 1
ATOM 4807 C C . PRO B 1 230 ? -23.438 6.438 -15.156 1 89.62 230 PRO B C 1
ATOM 4809 O O . PRO B 1 230 ? -24.234 7.199 -14.602 1 89.62 230 PRO B O 1
ATOM 4812 N N . LEU B 1 231 ? -22.109 6.684 -15.422 1 85.75 231 LEU B N 1
ATOM 4813 C CA . LEU B 1 231 ? -21.672 8.078 -15.516 1 85.75 231 LEU B CA 1
ATOM 4814 C C . LEU B 1 231 ? -21.484 8.484 -16.969 1 85.75 231 LEU B C 1
ATOM 4816 O O . LEU B 1 231 ? -20.359 8.414 -17.5 1 85.75 231 LEU B O 1
ATOM 4820 N N . GLY B 1 232 ? -22.469 8.594 -17.734 1 80 232 GLY B N 1
ATOM 4821 C CA . GLY B 1 232 ? -22.391 8.906 -19.141 1 80 232 GLY B CA 1
ATOM 4822 C C . GLY B 1 232 ? -22.609 7.691 -20.031 1 80 232 GLY B C 1
ATOM 4823 O O . GLY B 1 232 ? -23.25 6.719 -19.625 1 80 232 GLY B O 1
ATOM 4824 N N . ARG B 1 233 ? -22.125 7.762 -21.281 1 75.62 233 ARG B N 1
ATOM 4825 C CA . ARG B 1 233 ? -22.469 6.754 -22.281 1 75.62 233 ARG B CA 1
ATOM 4826 C C . ARG B 1 233 ? -21.625 5.492 -22.094 1 75.62 233 ARG B C 1
ATOM 4828 O O . ARG B 1 233 ? -22.125 4.379 -22.281 1 75.62 233 ARG B O 1
ATOM 4835 N N . GLU B 1 234 ? -20.469 5.578 -21.641 1 83.94 234 GLU B N 1
ATOM 4836 C CA . GLU B 1 234 ? -19.625 4.387 -21.672 1 83.94 234 GLU B CA 1
ATOM 4837 C C . GLU B 1 234 ? -18.953 4.148 -20.312 1 83.94 234 GLU B C 1
ATOM 4839 O O . GLU B 1 234 ? -18.156 3.223 -20.156 1 83.94 234 GLU B O 1
ATOM 4844 N N . THR B 1 235 ? -19.297 4.957 -19.344 1 88.81 235 THR B N 1
ATOM 4845 C CA . THR B 1 235 ? -18.594 4.852 -18.062 1 88.81 235 THR B CA 1
ATOM 4846 C C . THR B 1 235 ? -19.578 4.531 -16.938 1 88.81 235 THR B C 1
ATOM 4848 O O . THR B 1 235 ? -20.688 5.074 -16.906 1 88.81 235 THR B O 1
ATOM 4851 N N . ASN B 1 236 ? -19.25 3.527 -16.156 1 91.62 236 ASN B N 1
ATOM 4852 C CA . ASN B 1 236 ? -19.969 3.195 -14.938 1 91.62 236 ASN B CA 1
ATOM 4853 C C . ASN B 1 236 ? -19.125 3.471 -13.695 1 91.62 236 ASN B C 1
ATOM 4855 O O . ASN B 1 236 ? -17.891 3.426 -13.75 1 91.62 236 ASN B O 1
ATOM 4859 N N . ALA B 1 237 ? -19.812 3.807 -12.68 1 93.25 237 ALA B N 1
ATOM 4860 C CA . ALA B 1 237 ? -19.141 4.02 -11.398 1 93.25 237 ALA B CA 1
ATOM 4861 C C . ALA B 1 237 ? -19.609 3.004 -10.359 1 93.25 237 ALA B C 1
ATOM 4863 O O . ALA B 1 237 ? -20.812 2.766 -10.203 1 93.25 237 ALA B O 1
ATOM 4864 N N . LEU B 1 238 ? -18.656 2.396 -9.734 1 95.19 238 LEU B N 1
ATOM 4865 C CA . LEU B 1 238 ? -18.953 1.492 -8.625 1 95.19 238 LEU B CA 1
ATOM 4866 C C . LEU B 1 238 ? -19.266 2.271 -7.355 1 95.19 238 LEU B C 1
ATOM 4868 O O . LEU B 1 238 ? -18.406 2.996 -6.844 1 95.19 238 LEU B O 1
ATOM 4872 N N . MET B 1 239 ? -20.484 2.104 -6.852 1 95.25 239 MET B N 1
ATOM 4873 C CA . MET B 1 239 ? -20.938 2.861 -5.688 1 95.25 239 MET B CA 1
ATOM 4874 C C . MET B 1 239 ? -21.391 1.927 -4.574 1 95.25 239 MET B C 1
ATOM 4876 O O . MET B 1 239 ? -21.891 0.835 -4.84 1 95.25 239 MET B O 1
ATOM 4880 N N . PHE B 1 240 ? -21.219 2.395 -3.387 1 94.25 240 PHE B N 1
ATOM 4881 C CA . PHE B 1 240 ? -21.656 1.677 -2.189 1 94.25 240 PHE B CA 1
ATOM 4882 C C . PHE B 1 240 ? -22.609 2.521 -1.363 1 94.25 240 PHE B C 1
ATOM 4884 O O . PHE B 1 240 ? -22.406 3.725 -1.197 1 94.25 240 PHE B O 1
ATOM 4891 N N . MET B 1 241 ? -23.656 1.883 -0.924 1 92.88 241 MET B N 1
ATOM 4892 C CA . MET B 1 241 ? -24.688 2.557 -0.137 1 92.88 241 MET B CA 1
ATOM 4893 C C . MET B 1 241 ? -24.641 2.096 1.315 1 92.88 241 MET B C 1
ATOM 4895 O O . MET B 1 241 ? -24.562 0.897 1.589 1 92.88 241 MET B O 1
ATOM 4899 N N . PHE B 1 242 ? -24.688 3.051 2.189 1 89.62 242 PHE B N 1
ATOM 4900 C CA . PHE B 1 242 ? -24.703 2.795 3.625 1 89.62 242 PHE B CA 1
ATOM 4901 C C . PHE B 1 242 ? -25.906 3.467 4.277 1 89.62 242 PHE B C 1
ATOM 4903 O O . PHE B 1 242 ? -26.438 4.449 3.756 1 89.62 242 PHE B O 1
ATOM 4910 N N . SER B 1 243 ? -26.312 2.875 5.406 1 87.69 243 SER B N 1
ATOM 4911 C CA . SER B 1 243 ? -27.391 3.498 6.172 1 87.69 243 SER B CA 1
ATOM 4912 C C . SER B 1 243 ? -26.953 4.84 6.746 1 87.69 243 SER B C 1
ATOM 4914 O O . SER B 1 243 ? -25.812 5 7.164 1 87.69 243 SER B O 1
ATOM 4916 N N . SER B 1 244 ? -27.859 5.816 6.648 1 80.62 244 SER B N 1
ATOM 4917 C CA . SER B 1 244 ? -27.594 7.133 7.211 1 80.62 244 SER B CA 1
ATOM 4918 C C . SER B 1 244 ? -27.656 7.109 8.734 1 80.62 244 SER B C 1
ATOM 4920 O O . SER B 1 244 ? -28.547 6.477 9.312 1 80.62 244 SER B O 1
ATOM 4922 N N . PRO B 1 245 ? -26.656 7.68 9.367 1 73.62 245 PRO B N 1
ATOM 4923 C CA . PRO B 1 245 ? -26.719 7.723 10.828 1 73.62 245 PRO B CA 1
ATOM 4924 C C . PRO B 1 245 ? -27.844 8.633 11.352 1 73.62 245 PRO B C 1
ATOM 4926 O O . PRO B 1 245 ? -28.25 8.508 12.508 1 73.62 245 PRO B O 1
ATOM 4929 N N . ARG B 1 246 ? -28.25 9.648 10.656 1 71.44 246 ARG B N 1
ATOM 4930 C CA . ARG B 1 246 ? -29.219 10.625 11.125 1 71.44 246 ARG B CA 1
ATOM 4931 C C . ARG B 1 246 ? -30.641 10.062 11.023 1 71.44 246 ARG B C 1
ATOM 4933 O O . ARG B 1 246 ? -31.406 10.117 11.992 1 71.44 246 ARG B O 1
ATOM 4940 N N . ARG B 1 247 ? -30.922 9.648 9.766 1 68.56 247 ARG B N 1
ATOM 4941 C CA . ARG B 1 247 ? -32.25 9.055 9.539 1 68.56 247 ARG B CA 1
ATOM 4942 C C . ARG B 1 247 ? -32.125 7.656 8.953 1 68.56 247 ARG B C 1
ATOM 4944 O O . ARG B 1 247 ? -31.562 7.477 7.867 1 68.56 247 ARG B O 1
ATOM 4951 N N . ARG B 1 248 ? -32.594 6.816 9.664 1 63.44 248 ARG B N 1
ATOM 4952 C CA . ARG B 1 248 ? -32.5 5.402 9.312 1 63.44 248 ARG B CA 1
ATOM 4953 C C . ARG B 1 248 ? -33.062 5.133 7.93 1 63.44 248 ARG B C 1
ATOM 4955 O O . ARG B 1 248 ? -32.625 4.215 7.234 1 63.44 248 ARG B O 1
ATOM 4962 N N . SER B 1 249 ? -33.844 5.871 7.562 1 70.44 249 SER B N 1
ATOM 4963 C CA . SER B 1 249 ? -34.531 5.602 6.293 1 70.44 249 SER B CA 1
ATOM 4964 C C . SER B 1 249 ? -33.719 6.133 5.117 1 70.44 249 SER B C 1
ATOM 4966 O O . SER B 1 249 ? -33.938 5.766 3.967 1 70.44 249 SER B O 1
ATOM 4968 N N . ASP B 1 250 ? -32.75 6.883 5.48 1 82.75 250 ASP B N 1
ATOM 4969 C CA . ASP B 1 250 ? -31.938 7.484 4.426 1 82.75 250 ASP B CA 1
ATOM 4970 C C . ASP B 1 250 ? -30.641 6.723 4.234 1 82.75 250 ASP B C 1
ATOM 4972 O O . ASP B 1 250 ? -30.25 5.922 5.09 1 82.75 250 ASP B O 1
ATOM 4976 N N . PHE B 1 251 ? -30.219 6.672 2.99 1 84.06 251 PHE B N 1
ATOM 4977 C CA . PHE B 1 251 ? -28.922 6.055 2.736 1 84.06 251 PHE B CA 1
ATOM 4978 C C . PHE B 1 251 ? -27.953 7.074 2.164 1 84.06 251 PHE B C 1
ATOM 4980 O O . PHE B 1 251 ? -28.359 8.125 1.663 1 84.06 251 PHE B O 1
ATOM 4987 N N . ILE B 1 252 ? -26.812 6.801 2.414 1 85.69 252 ILE B N 1
ATOM 4988 C CA . ILE B 1 252 ? -25.734 7.605 1.856 1 85.69 252 ILE B CA 1
ATOM 4989 C C . ILE B 1 252 ? -24.922 6.773 0.866 1 85.69 252 ILE B C 1
ATOM 4991 O O . ILE B 1 252 ? -24.672 5.586 1.102 1 85.69 252 ILE B O 1
ATOM 4995 N N . ALA B 1 253 ? -24.562 7.441 -0.226 1 89 253 ALA B N 1
ATOM 4996 C CA . ALA B 1 253 ? -23.828 6.738 -1.276 1 89 253 ALA B CA 1
ATOM 4997 C C . ALA B 1 253 ? -22.391 7.246 -1.383 1 89 253 ALA B C 1
ATOM 4999 O O . ALA B 1 253 ? -22.141 8.453 -1.266 1 89 253 ALA B O 1
ATOM 5000 N N . PHE B 1 254 ? -21.484 6.262 -1.548 1 89.56 254 PHE B N 1
ATOM 5001 C CA . PHE B 1 254 ? -20.078 6.574 -1.723 1 89.56 254 PHE B CA 1
ATOM 5002 C C . PHE B 1 254 ? -19.531 5.914 -2.98 1 89.56 254 PHE B C 1
ATOM 5004 O O . PHE B 1 254 ? -19.859 4.77 -3.283 1 89.56 254 PHE B O 1
ATOM 5011 N N . PHE B 1 255 ? -18.734 6.715 -3.717 1 89.62 255 PHE B N 1
ATOM 5012 C CA . PHE B 1 255 ? -17.906 6.035 -4.707 1 89.62 255 PHE B CA 1
ATOM 5013 C C . PHE B 1 255 ? -16.922 5.082 -4.031 1 89.62 255 PHE B C 1
ATOM 5015 O O . PHE B 1 255 ? -16.578 5.262 -2.861 1 89.62 255 PHE B O 1
ATOM 5022 N N . PHE B 1 256 ? -16.484 4.059 -4.797 1 92.56 256 PHE B N 1
ATOM 5023 C CA . PHE B 1 256 ? -15.602 3.035 -4.258 1 92.56 256 PHE B CA 1
ATOM 5024 C C . PHE B 1 256 ? -14.352 3.662 -3.652 1 92.56 256 PHE B C 1
ATOM 5026 O O . PHE B 1 256 ? -13.922 3.281 -2.561 1 92.56 256 PHE B O 1
ATOM 5033 N N . ASN B 1 257 ? -13.789 4.656 -4.266 1 86.12 257 ASN B N 1
ATOM 5034 C CA . ASN B 1 257 ? -12.531 5.254 -3.842 1 86.12 257 ASN B CA 1
ATOM 5035 C C . ASN B 1 257 ? -12.719 6.184 -2.645 1 86.12 257 ASN B C 1
ATOM 5037 O O . ASN B 1 257 ? -11.75 6.676 -2.072 1 86.12 257 ASN B O 1
ATOM 5041 N N . GLU B 1 258 ? -13.992 6.434 -2.248 1 84.62 258 GLU B N 1
ATOM 5042 C CA . GLU B 1 258 ? -14.289 7.277 -1.094 1 84.62 258 GLU B CA 1
ATOM 5043 C C . GLU B 1 258 ? -14.352 6.453 0.189 1 84.62 258 GLU B C 1
ATOM 5045 O O . GLU B 1 258 ? -14.375 7.008 1.289 1 84.62 258 GLU B O 1
ATOM 5050 N N . LEU B 1 259 ? -14.383 5.148 -0.007 1 86.38 259 LEU B N 1
ATOM 5051 C CA . LEU B 1 259 ? -14.328 4.27 1.158 1 86.38 259 LEU B CA 1
ATOM 5052 C C . LEU B 1 259 ? -12.945 4.312 1.808 1 86.38 259 LEU B C 1
ATOM 5054 O O . LEU B 1 259 ? -11.961 4.691 1.165 1 86.38 259 LEU B O 1
ATOM 5058 N N . SER B 1 260 ? -12.945 3.984 3.088 1 81.56 260 SER B N 1
ATOM 5059 C CA . SER B 1 260 ? -11.641 3.859 3.736 1 81.56 260 SER B CA 1
ATOM 5060 C C . SER B 1 260 ? -10.82 2.74 3.109 1 81.56 260 SER B C 1
ATOM 5062 O O . SER B 1 260 ? -11.359 1.867 2.428 1 81.56 260 SER B O 1
ATOM 5064 N N . GLU B 1 261 ? -9.531 2.76 3.262 1 83.38 261 GLU B N 1
ATOM 5065 C CA . GLU B 1 261 ? -8.648 1.73 2.715 1 83.38 261 GLU B CA 1
ATOM 5066 C C . GLU B 1 261 ? -9.016 0.35 3.248 1 83.38 261 GLU B C 1
ATOM 5068 O O . GLU B 1 261 ? -9 -0.635 2.506 1 83.38 261 GLU B O 1
ATOM 5073 N N . GLY B 1 262 ? -9.305 0.319 4.531 1 86.38 262 GLY B N 1
ATOM 5074 C CA . GLY B 1 262 ? -9.727 -0.946 5.109 1 86.38 262 GLY B CA 1
ATOM 5075 C C . GLY B 1 262 ? -11.016 -1.471 4.512 1 86.38 262 GLY B C 1
ATOM 5076 O O . GLY B 1 262 ? -11.156 -2.672 4.266 1 86.38 262 GLY B O 1
ATOM 5077 N N . GLN B 1 263 ? -11.961 -0.588 4.305 1 88.5 263 GLN B N 1
ATOM 5078 C CA . GLN B 1 263 ? -13.219 -0.994 3.684 1 88.5 263 GLN B CA 1
ATOM 5079 C C . GLN B 1 263 ? -12.992 -1.512 2.268 1 88.5 263 GLN B C 1
ATOM 5081 O O . GLN B 1 263 ? -13.555 -2.535 1.875 1 88.5 263 GLN B O 1
ATOM 5086 N N . ARG B 1 264 ? -12.203 -0.797 1.571 1 92.5 264 ARG B N 1
ATOM 5087 C CA . ARG B 1 264 ? -11.883 -1.235 0.217 1 92.5 264 ARG B CA 1
ATOM 5088 C C . ARG B 1 264 ? -11.203 -2.6 0.23 1 92.5 264 ARG B C 1
ATOM 5090 O O . ARG B 1 264 ? -11.508 -3.461 -0.597 1 92.5 264 ARG B O 1
ATOM 5097 N N . ALA B 1 265 ? -10.281 -2.771 1.141 1 91.38 265 ALA B N 1
ATOM 5098 C CA . ALA B 1 265 ? -9.594 -4.051 1.271 1 91.38 265 ALA B CA 1
ATOM 5099 C C . ALA B 1 265 ? -10.578 -5.184 1.538 1 91.38 265 ALA B C 1
ATOM 5101 O O . ALA B 1 265 ? -10.484 -6.254 0.93 1 91.38 265 ALA B O 1
ATOM 5102 N N . LEU B 1 266 ? -11.516 -4.953 2.393 1 92.75 266 LEU B N 1
ATOM 5103 C CA . LEU B 1 266 ? -12.508 -5.965 2.719 1 92.75 266 LEU B CA 1
ATOM 5104 C C . LEU B 1 266 ? -13.352 -6.312 1.496 1 92.75 266 LEU B C 1
ATOM 5106 O O . LEU B 1 266 ? -13.602 -7.488 1.224 1 92.75 266 LEU B O 1
ATOM 5110 N N . VAL B 1 267 ? -13.797 -5.27 0.808 1 95.12 267 VAL B N 1
ATOM 5111 C CA . VAL B 1 267 ? -14.586 -5.492 -0.399 1 95.12 267 VAL B CA 1
ATOM 5112 C C . VAL B 1 267 ? -13.812 -6.379 -1.369 1 95.12 267 VAL B C 1
ATOM 5114 O O . VAL B 1 267 ? -14.344 -7.363 -1.885 1 95.12 267 VAL B O 1
ATOM 5117 N N . VAL B 1 268 ? -12.594 -6.078 -1.552 1 94.88 268 VAL B N 1
ATOM 5118 C CA . VAL B 1 268 ? -11.742 -6.801 -2.494 1 94.88 268 VAL B CA 1
ATOM 5119 C C . VAL B 1 268 ? -11.57 -8.242 -2.029 1 94.88 268 VAL B C 1
ATOM 5121 O O . VAL B 1 268 ? -11.781 -9.18 -2.803 1 94.88 268 VAL B O 1
ATOM 5124 N N . LEU B 1 269 ? -11.203 -8.43 -0.81 1 95.06 269 LEU B N 1
ATOM 5125 C CA . LEU B 1 269 ? -10.906 -9.758 -0.281 1 95.06 269 LEU B CA 1
ATOM 5126 C C . LEU B 1 269 ? -12.133 -10.664 -0.372 1 95.06 269 LEU B C 1
ATOM 5128 O O . LEU B 1 269 ? -12.031 -11.805 -0.827 1 95.06 269 LEU B O 1
ATOM 5132 N N . TYR B 1 270 ? -13.273 -10.148 -0.016 1 96.12 270 TYR B N 1
ATOM 5133 C CA . TYR B 1 270 ? -14.477 -10.977 -0.05 1 96.12 270 TYR B CA 1
ATOM 5134 C C . TYR B 1 270 ? -14.938 -11.211 -1.484 1 96.12 270 TYR B C 1
ATOM 5136 O O . TYR B 1 270 ? -15.484 -12.266 -1.803 1 96.12 270 TYR B O 1
ATOM 5144 N N . THR B 1 271 ? -14.734 -10.188 -2.332 1 95.44 271 THR B N 1
ATOM 5145 C CA . THR B 1 271 ? -15.023 -10.406 -3.742 1 95.44 271 THR B CA 1
ATOM 5146 C C . THR B 1 271 ? -14.195 -11.562 -4.293 1 95.44 271 THR B C 1
ATOM 5148 O O . THR B 1 271 ? -14.727 -12.445 -4.973 1 95.44 271 THR B O 1
ATOM 5151 N N . LEU B 1 272 ? -12.914 -11.602 -3.988 1 93 272 LEU B N 1
ATOM 5152 C CA . LEU B 1 272 ? -12.023 -12.656 -4.473 1 93 272 LEU B CA 1
ATOM 5153 C C . LEU B 1 272 ? -12.477 -14.016 -3.969 1 93 272 LEU B C 1
ATOM 5155 O O . LEU B 1 272 ? -12.484 -14.992 -4.727 1 93 272 LEU B O 1
ATOM 5159 N N . LEU B 1 273 ? -12.859 -14.062 -2.76 1 92.5 273 LEU B N 1
ATOM 5160 C CA . LEU B 1 273 ? -13.305 -15.312 -2.158 1 92.5 273 LEU B CA 1
ATOM 5161 C C . LEU B 1 273 ? -14.508 -15.883 -2.91 1 92.5 273 LEU B C 1
ATOM 5163 O O . LEU B 1 273 ? -14.578 -17.094 -3.152 1 92.5 273 LEU B O 1
ATOM 5167 N N . HIS B 1 274 ? -15.406 -14.984 -3.316 1 92.69 274 HIS B N 1
ATOM 5168 C CA . HIS B 1 274 ? -16.656 -15.43 -3.918 1 92.69 274 HIS B CA 1
ATOM 5169 C C . HIS B 1 274 ? -16.516 -15.562 -5.43 1 92.69 274 HIS B C 1
ATOM 5171 O O . HIS B 1 274 ? -17.297 -16.281 -6.066 1 92.69 274 HIS B O 1
ATOM 5177 N N . ALA B 1 275 ? -15.617 -14.859 -5.961 1 91.12 275 ALA B N 1
ATOM 5178 C CA . ALA B 1 275 ? -15.523 -14.797 -7.418 1 91.12 275 ALA B CA 1
ATOM 5179 C C . ALA B 1 275 ? -14.594 -15.883 -7.957 1 91.12 275 ALA B C 1
ATOM 5181 O O . ALA B 1 275 ? -14.805 -16.391 -9.055 1 91.12 275 ALA B O 1
ATOM 5182 N N . VAL B 1 276 ? -13.539 -16.266 -7.277 1 86.19 276 VAL B N 1
ATOM 5183 C CA . VAL B 1 276 ? -12.555 -17.203 -7.789 1 86.19 276 VAL B CA 1
ATOM 5184 C C . VAL B 1 276 ? -13.109 -18.625 -7.703 1 86.19 276 VAL B C 1
ATOM 5186 O O . VAL B 1 276 ? -13.836 -18.969 -6.766 1 86.19 276 VAL B O 1
ATOM 5189 N N . PRO B 1 277 ? -12.742 -19.391 -8.664 1 87.38 277 PRO B N 1
ATOM 5190 C CA . PRO B 1 277 ? -13.188 -20.797 -8.617 1 87.38 277 PRO B CA 1
ATOM 5191 C C . PRO B 1 277 ? -12.695 -21.531 -7.375 1 87.38 277 PRO B C 1
ATOM 5193 O O . PRO B 1 277 ? -11.625 -21.203 -6.844 1 87.38 277 PRO B O 1
ATOM 5196 N N . ARG B 1 278 ? -13.391 -22.547 -6.973 1 87.25 278 ARG B N 1
ATOM 5197 C CA . ARG B 1 278 ? -13.133 -23.281 -5.738 1 87.25 278 ARG B CA 1
ATOM 5198 C C . ARG B 1 278 ? -11.797 -24.031 -5.812 1 87.25 278 ARG B C 1
ATOM 5200 O O . ARG B 1 278 ? -11.172 -24.281 -4.785 1 87.25 278 ARG B O 1
ATOM 5207 N N . ASP B 1 279 ? -11.398 -24.359 -6.969 1 90.81 279 ASP B N 1
ATOM 5208 C CA . ASP B 1 279 ? -10.164 -25.125 -7.109 1 90.81 279 ASP B CA 1
ATOM 5209 C C . ASP B 1 279 ? -9.016 -24.234 -7.574 1 90.81 279 ASP B C 1
ATOM 5211 O O . ASP B 1 279 ? -8 -24.719 -8.07 1 90.81 279 ASP B O 1
ATOM 5215 N N . ALA B 1 280 ? -9.164 -22.953 -7.43 1 93.12 280 ALA B N 1
ATOM 5216 C CA . ALA B 1 280 ? -8.133 -22 -7.84 1 93.12 280 ALA B CA 1
ATOM 5217 C C . ALA B 1 280 ? -7 -21.938 -6.82 1 93.12 280 ALA B C 1
ATOM 5219 O O . ALA B 1 280 ? -7.145 -22.438 -5.699 1 93.12 280 ALA B O 1
ATOM 5220 N N . THR B 1 281 ? -5.852 -21.531 -7.281 1 95.75 281 THR B N 1
ATOM 5221 C CA . THR B 1 281 ? -4.742 -21.172 -6.406 1 95.75 281 THR B CA 1
ATOM 5222 C C . THR B 1 281 ? -4.68 -19.672 -6.203 1 95.75 281 THR B C 1
ATOM 5224 O O . THR B 1 281 ? -4.348 -18.922 -7.133 1 95.75 281 THR B O 1
ATOM 5227 N N . LEU B 1 282 ? -5.023 -19.281 -5.016 1 95.69 282 LEU B N 1
ATOM 5228 C CA . LEU B 1 282 ? -5.078 -17.859 -4.699 1 95.69 282 LEU B CA 1
ATOM 5229 C C . LEU B 1 282 ? -3.814 -17.406 -3.973 1 95.69 282 LEU B C 1
ATOM 5231 O O . LEU B 1 282 ? -3.537 -17.875 -2.863 1 95.69 282 LEU B O 1
ATOM 5235 N N . CYS B 1 283 ? -3.027 -16.562 -4.625 1 97.06 283 CYS B N 1
ATOM 5236 C CA . CYS B 1 283 ? -1.84 -15.977 -4.02 1 97.06 283 CYS B CA 1
ATOM 5237 C C . CYS B 1 283 ? -2.094 -14.523 -3.633 1 97.06 283 CYS B C 1
ATOM 5239 O O . CYS B 1 283 ? -2.334 -13.68 -4.496 1 97.06 283 CYS B O 1
ATOM 5241 N N . ILE B 1 284 ? -2.02 -14.234 -2.361 1 96 284 ILE B N 1
ATOM 5242 C CA . ILE B 1 284 ? -2.311 -12.883 -1.913 1 96 284 ILE B CA 1
ATOM 5243 C C . ILE B 1 284 ? -1.167 -12.367 -1.043 1 96 284 ILE B C 1
ATOM 5245 O O . ILE B 1 284 ? -0.771 -13.023 -0.076 1 96 284 ILE B O 1
ATOM 5249 N N . ASP B 1 285 ? -0.678 -11.219 -1.459 1 92.56 285 ASP B N 1
ATOM 5250 C CA . ASP B 1 285 ? 0.38 -10.539 -0.72 1 92.56 285 ASP B CA 1
ATOM 5251 C C . ASP B 1 285 ? -0.202 -9.656 0.382 1 92.56 285 ASP B C 1
ATOM 5253 O O . ASP B 1 285 ? -0.911 -8.688 0.1 1 92.56 285 ASP B O 1
ATOM 5257 N N . GLU B 1 286 ? 0.045 -9.969 1.58 1 88.94 286 GLU B N 1
ATOM 5258 C CA . GLU B 1 286 ? -0.317 -9.203 2.768 1 88.94 286 GLU B CA 1
ATOM 5259 C C . GLU B 1 286 ? -1.807 -8.875 2.779 1 88.94 286 GLU B C 1
ATOM 5261 O O . GLU B 1 286 ? -2.188 -7.703 2.848 1 88.94 286 GLU B O 1
ATOM 5266 N N . PRO B 1 287 ? -2.656 -9.867 2.867 1 91.56 287 PRO B N 1
ATOM 5267 C CA . PRO B 1 287 ? -4.102 -9.633 2.828 1 91.56 287 PRO B CA 1
ATOM 5268 C C . PRO B 1 287 ? -4.605 -8.828 4.023 1 91.56 287 PRO B C 1
ATOM 5270 O O . PRO B 1 287 ? -5.676 -8.227 3.959 1 91.56 287 PRO B O 1
ATOM 5273 N N . GLU B 1 288 ? -3.828 -8.836 5.113 1 88.19 288 GLU B N 1
ATOM 5274 C CA . GLU B 1 288 ? -4.266 -8.18 6.344 1 88.19 288 GLU B CA 1
ATOM 5275 C C . GLU B 1 288 ? -3.949 -6.684 6.316 1 88.19 288 GLU B C 1
ATOM 5277 O O . GLU B 1 288 ? -4.371 -5.938 7.199 1 88.19 288 GLU B O 1
ATOM 5282 N N . GLU B 1 289 ? -3.264 -6.328 5.246 1 82.69 289 GLU B N 1
ATOM 5283 C CA . GLU B 1 289 ? -2.865 -4.926 5.199 1 82.69 289 GLU B CA 1
ATOM 5284 C C . GLU B 1 289 ? -4.074 -4.004 5.352 1 82.69 289 GLU B C 1
ATOM 5286 O O . GLU B 1 289 ? -5.105 -4.215 4.711 1 82.69 289 GLU B O 1
ATOM 5291 N N . PHE B 1 290 ? -4.105 -3.08 6.281 1 78.62 290 PHE B N 1
ATOM 5292 C CA . PHE B 1 290 ? -5.094 -2.049 6.578 1 78.62 290 PHE B CA 1
ATOM 5293 C C . PHE B 1 290 ? -6.242 -2.619 7.398 1 78.62 290 PHE B C 1
ATOM 5295 O O . PHE B 1 290 ? -7.266 -1.957 7.59 1 78.62 290 PHE B O 1
ATOM 5302 N N . LEU B 1 291 ? -6.113 -3.842 7.816 1 83.94 291 LEU B N 1
ATOM 5303 C CA . LEU B 1 291 ? -7.219 -4.473 8.523 1 83.94 291 LEU B CA 1
ATOM 5304 C C . LEU B 1 291 ? -6.809 -4.852 9.945 1 83.94 291 LEU B C 1
ATOM 5306 O O . LEU B 1 291 ? -5.672 -5.273 10.172 1 83.94 291 LEU B O 1
ATOM 5310 N N . SER B 1 292 ? -7.766 -4.711 10.844 1 78.25 292 SER B N 1
ATOM 5311 C CA . SER B 1 292 ? -7.594 -5.211 12.203 1 78.25 292 SER B CA 1
ATOM 5312 C C . SER B 1 292 ? -7.77 -6.727 12.258 1 78.25 292 SER B C 1
ATOM 5314 O O . SER B 1 292 ? -8.312 -7.328 11.328 1 78.25 292 SER B O 1
ATOM 5316 N N . PRO B 1 293 ? -7.301 -7.328 13.383 1 79.75 293 PRO B N 1
ATOM 5317 C CA . PRO B 1 293 ? -7.512 -8.766 13.531 1 79.75 293 PRO B CA 1
ATOM 5318 C C . PRO B 1 293 ? -8.984 -9.156 13.469 1 79.75 293 PRO B C 1
ATOM 5320 O O . PRO B 1 293 ? -9.328 -10.195 12.891 1 79.75 293 PRO B O 1
ATOM 5323 N N . ARG B 1 294 ? -9.844 -8.359 13.969 1 80.88 294 ARG B N 1
ATOM 5324 C CA . ARG B 1 294 ? -11.273 -8.641 13.969 1 80.88 294 ARG B CA 1
ATOM 5325 C C . ARG B 1 294 ? -11.836 -8.648 12.555 1 80.88 294 ARG B C 1
ATOM 5327 O O . ARG B 1 294 ? -12.758 -9.406 12.25 1 80.88 294 ARG B O 1
ATOM 5334 N N . GLU B 1 295 ? -11.258 -7.93 11.766 1 85.44 295 GLU B N 1
ATOM 5335 C CA . GLU B 1 295 ? -11.75 -7.785 10.398 1 85.44 295 GLU B CA 1
ATOM 5336 C C . GLU B 1 295 ? -11.195 -8.883 9.492 1 85.44 295 GLU B C 1
ATOM 5338 O O . GLU B 1 295 ? -11.898 -9.375 8.602 1 85.44 295 GLU B O 1
ATOM 5343 N N . ILE B 1 296 ? -9.961 -9.312 9.711 1 90.12 296 ILE B N 1
ATOM 5344 C CA . ILE B 1 296 ? -9.312 -10.227 8.781 1 90.12 296 ILE B CA 1
ATOM 5345 C C . ILE B 1 296 ? -9.617 -11.672 9.18 1 90.12 296 ILE B C 1
ATOM 5347 O O . ILE B 1 296 ? -9.672 -12.555 8.328 1 90.12 296 ILE B O 1
ATOM 5351 N N . HIS B 1 297 ? -9.875 -11.969 10.445 1 91.12 297 HIS B N 1
ATOM 5352 C CA . HIS B 1 297 ? -9.992 -13.336 10.93 1 91.12 297 HIS B CA 1
ATOM 5353 C C . HIS B 1 297 ? -11.172 -14.055 10.281 1 91.12 297 HIS B C 1
ATOM 5355 O O . HIS B 1 297 ? -11.031 -15.188 9.82 1 91.12 297 HIS B O 1
ATOM 5361 N N . PRO B 1 298 ? -12.336 -13.359 10.227 1 93.31 298 PRO B N 1
ATOM 5362 C CA . PRO B 1 298 ? -13.445 -14.039 9.547 1 93.31 298 PRO B CA 1
ATOM 5363 C C . PRO B 1 298 ? -13.109 -14.398 8.094 1 93.31 298 PRO B C 1
ATOM 5365 O O . PRO B 1 298 ? -13.492 -15.469 7.621 1 93.31 298 PRO B O 1
ATOM 5368 N N . TRP B 1 299 ? -12.469 -13.586 7.449 1 95.25 299 TRP B N 1
ATOM 5369 C CA . TRP B 1 299 ? -12.078 -13.852 6.066 1 95.25 299 TRP B CA 1
ATOM 5370 C C . TRP B 1 299 ? -11.117 -15.039 5.992 1 95.25 299 TRP B C 1
ATOM 5372 O O . TRP B 1 299 ? -11.258 -15.898 5.117 1 95.25 299 TRP B O 1
ATOM 5382 N N . LEU B 1 300 ? -10.188 -15.102 6.906 1 95.38 300 LEU B N 1
ATOM 5383 C CA . LEU B 1 300 ? -9.234 -16.203 6.949 1 95.38 300 LEU B CA 1
ATOM 5384 C C . LEU B 1 300 ? -9.953 -17.531 7.176 1 95.38 300 LEU B C 1
ATOM 5386 O O . LEU B 1 300 ? -9.578 -18.547 6.598 1 95.38 300 LEU B O 1
ATOM 5390 N N . ASN B 1 301 ? -10.945 -17.469 7.98 1 94.94 301 ASN B N 1
ATOM 5391 C CA . ASN B 1 301 ? -11.734 -18.672 8.211 1 94.94 301 ASN B CA 1
ATOM 5392 C C . ASN B 1 301 ? -12.391 -19.156 6.922 1 94.94 301 ASN B C 1
ATOM 5394 O O . ASN B 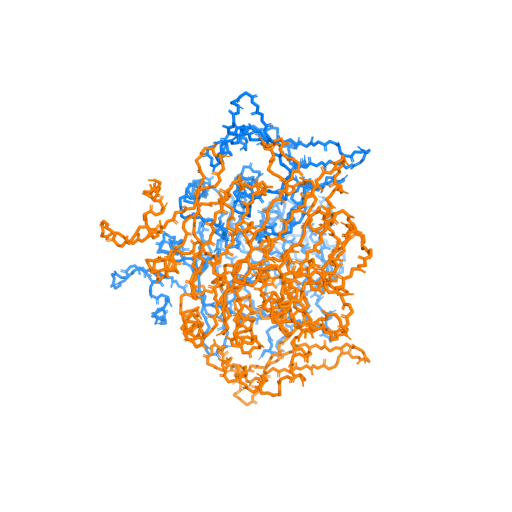1 301 ? -12.375 -20.359 6.633 1 94.94 301 ASN B O 1
ATOM 5398 N N . HIS B 1 302 ? -12.953 -18.234 6.242 1 94.5 302 HIS B N 1
ATOM 5399 C CA . HIS B 1 302 ? -13.555 -18.594 4.965 1 94.5 302 HIS B CA 1
ATOM 5400 C C . HIS B 1 302 ? -12.508 -19.141 4 1 94.5 302 HIS B C 1
ATOM 5402 O O . HIS B 1 302 ? -12.773 -20.109 3.268 1 94.5 302 HIS B O 1
ATOM 5408 N N . LEU B 1 303 ? -11.414 -18.531 3.98 1 95.06 303 LEU B N 1
ATOM 5409 C CA . LEU B 1 303 ? -10.32 -18.984 3.119 1 95.06 303 LEU B CA 1
ATOM 5410 C C . LEU B 1 303 ? -9.891 -20.406 3.471 1 95.06 303 LEU B C 1
ATOM 5412 O O . LEU B 1 303 ? -9.688 -21.234 2.582 1 95.06 303 LEU B O 1
ATOM 5416 N N . MET B 1 304 ? -9.734 -20.672 4.742 1 94.56 304 MET B N 1
ATOM 5417 C CA . MET B 1 304 ? -9.352 -22.016 5.203 1 94.56 304 MET B CA 1
ATOM 5418 C C . MET B 1 304 ? -10.391 -23.047 4.789 1 94.56 304 MET B C 1
ATOM 5420 O O . MET B 1 304 ? -10.047 -24.141 4.363 1 94.56 304 MET B O 1
ATOM 5424 N N . GLU B 1 305 ? -11.602 -22.641 4.898 1 93.75 305 GLU B N 1
ATOM 5425 C CA . GLU B 1 305 ? -12.672 -23.516 4.445 1 93.75 305 GLU B CA 1
ATOM 5426 C C . GLU B 1 305 ? -12.547 -23.812 2.953 1 93.75 305 GLU B C 1
ATOM 5428 O O . GLU B 1 305 ? -12.703 -24.953 2.527 1 93.75 305 GLU B O 1
ATOM 5433 N N . MET B 1 306 ? -12.305 -22.797 2.232 1 92.38 306 MET B N 1
ATOM 5434 C CA . MET B 1 306 ? -12.133 -22.953 0.79 1 92.38 306 MET B CA 1
ATOM 5435 C C . MET B 1 306 ? -11 -23.922 0.476 1 92.38 306 MET B C 1
ATOM 5437 O O . MET B 1 306 ? -11.117 -24.766 -0.422 1 92.38 306 MET B O 1
ATOM 5441 N N . THR B 1 307 ? -9.875 -23.812 1.186 1 94.44 307 THR B N 1
ATOM 5442 C CA . THR B 1 307 ? -8.719 -24.656 0.921 1 94.44 307 THR B CA 1
ATOM 5443 C C . THR B 1 307 ? -8.992 -26.109 1.321 1 94.44 307 THR B C 1
ATOM 5445 O O . THR B 1 307 ? -8.445 -27.031 0.728 1 94.44 307 THR B O 1
ATOM 5448 N N . GLU B 1 308 ? -9.867 -26.266 2.246 1 91.81 308 GLU B N 1
ATOM 5449 C CA . GLU B 1 308 ? -10.266 -27.609 2.65 1 91.81 308 GLU B CA 1
ATOM 5450 C C . GLU B 1 308 ? -11.164 -28.266 1.602 1 91.81 308 GLU B C 1
ATOM 5452 O O . GLU B 1 308 ? -11.227 -29.484 1.503 1 91.81 308 GLU B O 1
ATOM 5457 N N . GLU B 1 309 ? -11.82 -27.453 0.86 1 90 309 GLU B N 1
ATOM 5458 C CA . GLU B 1 309 ? -12.773 -27.938 -0.132 1 90 309 GLU B CA 1
ATOM 5459 C C . GLU B 1 309 ? -12.109 -28.125 -1.491 1 90 309 GLU B C 1
ATOM 5461 O O . GLU B 1 309 ? -12.789 -28.297 -2.504 1 90 309 GLU B O 1
ATOM 5466 N N . GLY B 1 310 ? -10.82 -27.984 -1.534 1 90.38 310 GLY B N 1
ATOM 5467 C CA . GLY B 1 310 ? -10.125 -28.281 -2.773 1 90.38 310 GLY B CA 1
ATOM 5468 C C . GLY B 1 310 ? -9.352 -27.109 -3.328 1 90.38 310 GLY B C 1
ATOM 5469 O O . GLY B 1 310 ? -8.594 -27.25 -4.289 1 90.38 310 GLY B O 1
ATOM 5470 N N . GLY B 1 311 ? -9.523 -25.938 -2.77 1 93.94 311 GLY B N 1
ATOM 5471 C CA . GLY B 1 311 ? -8.773 -24.766 -3.184 1 93.94 311 GLY B CA 1
ATOM 5472 C C . GLY B 1 311 ? -7.379 -24.703 -2.584 1 93.94 311 GLY B C 1
ATOM 5473 O O . GLY B 1 311 ? -6.977 -25.609 -1.851 1 93.94 311 GLY B O 1
ATOM 5474 N N . GLN B 1 312 ? -6.641 -23.797 -3.016 1 96.81 312 GLN B N 1
ATOM 5475 C CA . GLN B 1 312 ? -5.289 -23.547 -2.523 1 96.81 312 GLN B CA 1
ATOM 5476 C C . GLN B 1 312 ? -5.039 -22.062 -2.312 1 96.81 312 GLN B C 1
ATOM 5478 O O . GLN B 1 312 ? -5.527 -21.234 -3.084 1 96.81 312 GLN B O 1
ATOM 5483 N N . ALA B 1 313 ? -4.34 -21.75 -1.259 1 97.19 313 ALA B N 1
ATOM 5484 C CA . ALA B 1 313 ? -4.012 -20.359 -0.978 1 97.19 313 ALA B CA 1
ATOM 5485 C C . ALA B 1 313 ? -2.562 -20.219 -0.521 1 97.19 313 ALA B C 1
ATOM 5487 O O . ALA B 1 313 ? -2.1 -20.969 0.337 1 97.19 313 ALA B O 1
ATOM 5488 N N . LEU B 1 314 ? -1.832 -19.391 -1.19 1 97.75 314 LEU B N 1
ATOM 5489 C CA . LEU B 1 314 ? -0.501 -18.969 -0.771 1 97.75 314 LEU B CA 1
ATOM 5490 C C . LEU B 1 314 ? -0.521 -17.516 -0.288 1 97.75 314 LEU B C 1
ATOM 5492 O O . LEU B 1 314 ? -0.865 -16.609 -1.049 1 97.75 314 LEU B O 1
ATOM 5496 N N . LEU B 1 315 ? -0.157 -17.328 0.954 1 97.06 315 LEU B N 1
ATOM 5497 C CA . LEU B 1 315 ? -0.185 -15.984 1.543 1 97.06 315 LEU B CA 1
ATOM 5498 C C . LEU B 1 315 ? 1.219 -15.539 1.936 1 97.06 315 LEU B C 1
ATOM 5500 O O . LEU B 1 315 ? 2.084 -16.375 2.221 1 97.06 315 LEU B O 1
ATOM 5504 N N . ILE B 1 316 ? 1.448 -14.266 1.827 1 93.62 316 ILE B N 1
ATOM 5505 C CA . ILE B 1 316 ? 2.621 -13.609 2.398 1 93.62 316 ILE B CA 1
ATOM 5506 C C . ILE B 1 316 ? 2.188 -12.648 3.502 1 93.62 316 ILE B C 1
ATOM 5508 O O . ILE B 1 316 ? 1.201 -11.922 3.352 1 93.62 316 ILE B O 1
ATOM 5512 N N . SER B 1 317 ? 2.836 -12.656 4.633 1 89.44 317 SER B N 1
ATOM 5513 C CA . SER B 1 317 ? 2.488 -11.719 5.699 1 89.44 317 SER B CA 1
ATOM 5514 C C . SER B 1 317 ? 3.693 -11.414 6.582 1 89.44 317 SER B C 1
ATOM 5516 O O . SER B 1 317 ? 4.562 -12.266 6.773 1 89.44 317 SER B O 1
ATOM 5518 N N . HIS B 1 318 ? 3.701 -10.219 7.102 1 81.81 318 HIS B N 1
ATOM 5519 C CA . HIS B 1 318 ? 4.652 -9.812 8.133 1 81.81 318 HIS B CA 1
ATOM 5520 C C . HIS B 1 318 ? 3.951 -9.547 9.453 1 81.81 318 HIS B C 1
ATOM 5522 O O . HIS B 1 318 ? 4.586 -9.141 10.43 1 81.81 318 HIS B O 1
ATOM 5528 N N . ASN B 1 319 ? 2.699 -9.836 9.492 1 81.81 319 ASN B N 1
ATOM 5529 C CA . ASN B 1 319 ? 1.899 -9.562 10.68 1 81.81 319 ASN B CA 1
ATOM 5530 C C . ASN B 1 319 ? 2.047 -10.656 11.727 1 81.81 319 ASN B C 1
ATOM 5532 O O . ASN B 1 319 ? 1.739 -11.82 11.453 1 81.81 319 ASN B O 1
ATOM 5536 N N . PRO B 1 320 ? 2.447 -10.297 12.906 1 81.75 320 PRO B N 1
ATOM 5537 C CA . PRO B 1 320 ? 2.686 -11.32 13.93 1 81.75 320 PRO B CA 1
ATOM 5538 C C . PRO B 1 320 ? 1.443 -12.164 14.227 1 81.75 320 PRO B C 1
ATOM 5540 O O . PRO B 1 320 ? 1.547 -13.375 14.438 1 81.75 320 PRO B O 1
ATOM 5543 N N . GLY B 1 321 ? 0.304 -11.523 14.297 1 83.31 321 GLY B N 1
ATOM 5544 C CA . GLY B 1 321 ? -0.922 -12.266 14.562 1 83.31 321 GLY B CA 1
ATOM 5545 C C . GLY B 1 321 ? -1.209 -13.336 13.523 1 83.31 321 GLY B C 1
ATOM 5546 O O . GLY B 1 321 ? -1.525 -14.477 13.867 1 83.31 321 GLY B O 1
ATOM 5547 N N . LEU B 1 322 ? -1.079 -12.953 12.289 1 87.38 322 LEU B N 1
ATOM 5548 C CA . LEU B 1 322 ? -1.333 -13.891 11.203 1 87.38 322 LEU B CA 1
ATOM 5549 C C . LEU B 1 322 ? -0.264 -14.977 11.164 1 87.38 322 LEU B C 1
ATOM 5551 O O . LEU B 1 322 ? -0.567 -16.141 10.898 1 87.38 322 LEU B O 1
ATOM 5555 N N . ILE B 1 323 ? 0.94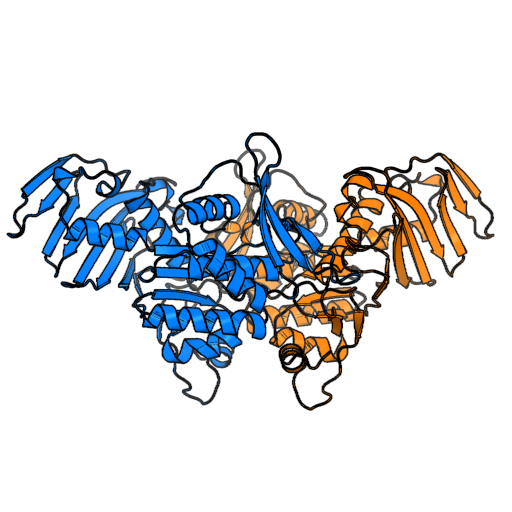2 -14.594 11.375 1 89.56 323 ILE B N 1
ATOM 5556 C CA . ILE B 1 323 ? 2.051 -15.539 11.391 1 89.56 323 ILE B CA 1
ATOM 5557 C C . ILE B 1 323 ? 1.823 -16.578 12.484 1 89.56 323 ILE B C 1
ATOM 5559 O O . ILE B 1 323 ? 1.928 -17.781 12.234 1 89.56 323 ILE B O 1
ATOM 5563 N N . ASP B 1 324 ? 1.469 -16.141 13.633 1 89.31 324 ASP B N 1
ATOM 5564 C CA . ASP B 1 324 ? 1.273 -17.062 14.742 1 89.31 324 ASP B CA 1
ATOM 5565 C C . ASP B 1 324 ? 0.081 -17.984 14.492 1 89.31 324 ASP B C 1
ATOM 5567 O O . ASP B 1 324 ? 0.073 -19.141 14.93 1 89.31 324 ASP B O 1
ATOM 5571 N N . LEU B 1 325 ? -0.823 -17.5 13.766 1 88.5 325 LEU B N 1
ATOM 5572 C CA . LEU B 1 325 ? -2.037 -18.266 13.484 1 88.5 325 LEU B CA 1
ATOM 5573 C C . LEU B 1 325 ? -1.775 -19.328 12.438 1 88.5 325 LEU B C 1
ATOM 5575 O O . LEU B 1 325 ? -2.215 -20.469 12.586 1 88.5 325 LEU B O 1
ATOM 5579 N N . LEU B 1 326 ? -1.004 -19.062 11.398 1 92.44 326 LEU B N 1
ATOM 5580 C CA . LEU B 1 326 ? -0.973 -19.922 10.227 1 92.44 326 LEU B CA 1
ATOM 5581 C C . LEU B 1 326 ? 0.38 -20.609 10.094 1 92.44 326 LEU B C 1
ATOM 5583 O O . LEU B 1 326 ? 0.47 -21.703 9.531 1 92.44 326 LEU B O 1
ATOM 5587 N N . ALA B 1 327 ? 1.376 -20.031 10.555 1 91.19 327 ALA B N 1
ATOM 5588 C CA . ALA B 1 327 ? 2.734 -20.469 10.242 1 91.19 327 ALA B CA 1
ATOM 5589 C C . ALA B 1 327 ? 3.037 -21.828 10.883 1 91.19 327 ALA B C 1
ATOM 5591 O O . ALA B 1 327 ? 3.709 -22.672 10.289 1 91.19 327 ALA B O 1
ATOM 5592 N N . PRO B 1 328 ? 2.607 -22.062 12.102 1 89.25 328 PRO B N 1
ATOM 5593 C CA . PRO B 1 328 ? 2.969 -23.328 12.734 1 89.25 328 PRO B CA 1
ATOM 5594 C C . PRO B 1 328 ? 2.604 -24.547 11.891 1 89.25 328 PRO B C 1
ATOM 5596 O O . PRO B 1 328 ? 3.363 -25.516 11.836 1 89.25 328 PRO B O 1
ATOM 5599 N N . SER B 1 329 ? 1.493 -24.531 11.203 1 89.94 329 SER B N 1
ATOM 5600 C CA . SER B 1 329 ? 1.036 -25.672 10.422 1 89.94 329 SER B CA 1
ATOM 5601 C C . SER B 1 329 ? 1.316 -25.484 8.938 1 89.94 329 SER B C 1
ATOM 5603 O O . SER B 1 329 ? 1.469 -26.453 8.195 1 89.94 329 SER B O 1
ATOM 5605 N N . ASN B 1 330 ? 1.433 -24.25 8.539 1 93.75 330 ASN B N 1
ATOM 5606 C CA . ASN B 1 330 ? 1.4 -24 7.098 1 93.75 330 ASN B CA 1
ATOM 5607 C C . ASN B 1 330 ? 2.537 -23.078 6.668 1 93.75 330 ASN B C 1
ATOM 5609 O O . ASN B 1 330 ? 2.543 -22.578 5.543 1 93.75 330 ASN B O 1
ATOM 5613 N N . GLY B 1 331 ? 3.449 -22.906 7.508 1 94.12 331 GLY B N 1
ATOM 5614 C CA . GLY B 1 331 ? 4.48 -21.906 7.254 1 94.12 331 GLY B CA 1
ATOM 5615 C C . GLY B 1 331 ? 5.617 -22.438 6.398 1 94.12 331 GLY B C 1
ATOM 5616 O O . GLY B 1 331 ? 6.023 -23.594 6.535 1 94.12 331 GLY B O 1
ATOM 5617 N N . ILE B 1 332 ? 6.086 -21.641 5.492 1 95.12 332 ILE B N 1
ATOM 5618 C CA . ILE B 1 332 ? 7.316 -21.828 4.73 1 95.12 332 ILE B CA 1
ATOM 5619 C C . ILE B 1 332 ? 8.25 -20.641 4.957 1 95.12 332 ILE B C 1
ATOM 5621 O O . ILE B 1 332 ? 7.922 -19.5 4.605 1 95.12 332 ILE B O 1
ATOM 5625 N N . LEU B 1 333 ? 9.359 -20.906 5.547 1 93.19 333 LEU B N 1
ATOM 5626 C CA . LEU B 1 333 ? 10.312 -19.859 5.891 1 93.19 333 LEU B CA 1
ATOM 5627 C C . LEU B 1 333 ? 11.328 -19.656 4.77 1 93.19 333 LEU B C 1
ATOM 5629 O O . LEU B 1 333 ? 11.984 -20.609 4.336 1 93.19 333 LEU B O 1
ATOM 5633 N N . LEU B 1 334 ? 11.352 -18.453 4.285 1 91.88 334 LEU B N 1
ATOM 5634 C CA . LEU B 1 334 ? 12.391 -18.031 3.357 1 91.88 334 LEU B CA 1
ATOM 5635 C C . LEU B 1 334 ? 13.422 -17.156 4.062 1 91.88 334 LEU B C 1
ATOM 5637 O O . LEU B 1 334 ? 13.07 -16.141 4.672 1 91.88 334 LEU B O 1
ATOM 5641 N N . ALA B 1 335 ? 14.617 -17.547 4.008 1 88.12 335 ALA B N 1
ATOM 5642 C CA . ALA B 1 335 ? 15.672 -16.812 4.695 1 88.12 335 ALA B CA 1
ATOM 5643 C C . ALA B 1 335 ? 16.922 -16.719 3.834 1 88.12 335 ALA B C 1
ATOM 5645 O O . ALA B 1 335 ? 17.156 -17.562 2.961 1 88.12 335 ALA B O 1
ATOM 5646 N N . ARG B 1 336 ? 17.594 -15.602 4.035 1 83.5 336 ARG B N 1
ATOM 5647 C CA . ARG B 1 336 ? 18.859 -15.375 3.355 1 83.5 336 ARG B CA 1
ATOM 5648 C C . ARG B 1 336 ? 19.969 -15.055 4.359 1 83.5 336 ARG B C 1
ATOM 5650 O O . ARG B 1 336 ? 19.75 -14.297 5.301 1 83.5 336 ARG B O 1
ATOM 5657 N N . GLN B 1 337 ? 21 -15.766 4.164 1 73.44 337 GLN B N 1
ATOM 5658 C CA . GLN B 1 337 ? 22.156 -15.43 4.98 1 73.44 337 GLN B CA 1
ATOM 5659 C C . GLN B 1 337 ? 23.062 -14.422 4.277 1 73.44 337 GLN B C 1
ATOM 5661 O O . GLN B 1 337 ? 23.562 -14.688 3.182 1 73.44 337 GLN B O 1
ATOM 5666 N N . GLU B 1 338 ? 23.312 -13.32 4.949 1 66.56 338 GLU B N 1
ATOM 5667 C CA . GLU B 1 338 ? 24.281 -12.32 4.508 1 66.56 338 GLU B CA 1
ATOM 5668 C C . GLU B 1 338 ? 24.062 -11.953 3.043 1 66.56 338 GLU B C 1
ATOM 5670 O O . GLU B 1 338 ? 25.031 -11.883 2.268 1 66.56 338 GLU B O 1
ATOM 5675 N N . GLY B 1 339 ? 22.906 -11.969 2.637 1 68.19 339 GLY B N 1
ATOM 5676 C CA . GLY B 1 339 ? 22.625 -11.555 1.271 1 68.19 339 GLY B CA 1
ATOM 5677 C C . GLY B 1 339 ? 22.797 -12.68 0.262 1 68.19 339 GLY B C 1
ATOM 5678 O O . GLY B 1 339 ? 22.734 -12.445 -0.947 1 68.19 339 GLY B O 1
ATOM 5679 N N . GLY B 1 340 ? 23.016 -13.781 0.741 1 77 340 GLY B N 1
ATOM 5680 C CA . GLY B 1 340 ? 23.188 -14.938 -0.131 1 77 340 GLY B CA 1
ATOM 5681 C C . GLY B 1 340 ? 21.875 -15.445 -0.697 1 77 340 GLY B C 1
ATOM 5682 O O . GLY B 1 340 ? 20.844 -14.758 -0.64 1 77 340 GLY B O 1
ATOM 5683 N N . PRO B 1 341 ? 22.031 -16.578 -1.429 1 85.38 341 PRO B N 1
ATOM 5684 C CA . PRO B 1 341 ? 20.828 -17.156 -2.014 1 85.38 341 PRO B CA 1
ATOM 5685 C C . PRO B 1 341 ? 19.797 -17.562 -0.959 1 85.38 341 PRO B C 1
ATOM 5687 O O . PRO B 1 341 ? 20.156 -17.891 0.171 1 85.38 341 PRO B O 1
ATOM 5690 N N . VAL B 1 342 ? 18.594 -17.562 -1.33 1 89.75 342 VAL B N 1
ATOM 5691 C CA . VAL B 1 342 ? 17.469 -17.859 -0.434 1 89.75 342 VAL B CA 1
ATOM 5692 C C . VAL B 1 342 ? 17.484 -19.344 -0.073 1 89.75 342 VAL B C 1
ATOM 5694 O O . VAL B 1 342 ? 17.719 -20.203 -0.933 1 89.75 342 VAL B O 1
ATOM 5697 N N . GLN B 1 343 ? 17.25 -19.562 1.134 1 91.12 343 GLN B N 1
ATOM 5698 C CA . GLN B 1 343 ? 17.031 -20.906 1.632 1 91.12 343 GLN B CA 1
ATOM 5699 C C . GLN B 1 343 ? 15.586 -21.094 2.086 1 91.12 343 GLN B C 1
ATOM 5701 O O . GLN B 1 343 ? 15.008 -20.219 2.727 1 91.12 343 GLN B O 1
ATOM 5706 N N . VAL B 1 344 ? 15.055 -22.219 1.657 1 93.69 344 VAL B N 1
ATOM 5707 C CA . VAL B 1 344 ? 13.68 -22.531 2.037 1 93.69 344 VAL B CA 1
ATOM 5708 C C . VAL B 1 344 ? 13.688 -23.531 3.195 1 93.69 344 VAL B C 1
ATOM 5710 O O . VAL B 1 344 ? 14.344 -24.578 3.121 1 93.69 344 VAL B O 1
ATOM 5713 N N . GLN B 1 345 ? 13 -23.125 4.195 1 90 345 GLN B N 1
ATOM 5714 C CA . GLN B 1 345 ? 12.953 -23.984 5.379 1 90 345 GLN B CA 1
ATOM 5715 C C . GLN B 1 345 ? 11.539 -24.062 5.941 1 90 345 GLN B C 1
ATOM 5717 O O . GLN B 1 345 ? 10.672 -23.266 5.578 1 90 345 GLN B O 1
ATOM 5722 N N . GLY B 1 346 ? 11.281 -25.156 6.676 1 86.38 346 GLY B N 1
ATOM 5723 C CA . GLY B 1 346 ? 10.039 -25.203 7.434 1 86.38 346 GLY B CA 1
ATOM 5724 C C . GLY B 1 346 ? 10.047 -24.281 8.641 1 86.38 346 GLY B C 1
ATOM 5725 O O . GLY B 1 346 ? 11.109 -23.875 9.117 1 86.38 346 GLY B O 1
ATOM 5726 N N . VAL B 1 347 ? 8.844 -23.797 8.961 1 84.56 347 VAL B N 1
ATOM 5727 C CA . VAL B 1 347 ? 8.727 -22.984 10.18 1 84.56 347 VAL B CA 1
ATOM 5728 C C . VAL B 1 347 ? 8.742 -23.906 11.398 1 84.56 347 VAL B C 1
ATOM 5730 O O . VAL B 1 347 ? 8.047 -24.922 11.438 1 84.56 347 VAL B O 1
ATOM 5733 N N . PRO B 1 348 ? 9.742 -23.641 12.25 1 71.19 348 PRO B N 1
ATOM 5734 C CA . PRO B 1 348 ? 9.797 -24.5 13.43 1 71.19 348 PRO B CA 1
ATOM 5735 C C . PRO B 1 348 ? 8.523 -24.453 14.266 1 71.19 348 PRO B C 1
ATOM 5737 O O . PRO B 1 348 ? 7.863 -23.406 14.32 1 71.19 348 PRO B O 1
ATOM 5740 N N . GLY B 1 349 ? 7.734 -25.516 14.469 1 62.72 349 GLY B N 1
ATOM 5741 C CA . GLY B 1 349 ? 6.582 -25.562 15.352 1 62.72 349 GLY B CA 1
ATOM 5742 C C . GLY B 1 349 ? 6.777 -24.75 16.625 1 62.72 349 GLY B C 1
ATOM 5743 O O . GLY B 1 349 ? 7.723 -23.969 16.719 1 62.72 349 GLY B O 1
ATOM 5744 N N . ASP B 1 350 ? 5.785 -24.703 17.578 1 58.41 350 ASP B N 1
ATOM 5745 C CA . ASP B 1 350 ? 5.801 -24.109 18.906 1 58.41 350 ASP B CA 1
ATOM 5746 C C . ASP B 1 350 ? 7.031 -24.562 19.703 1 58.41 350 ASP B C 1
ATOM 5748 O O . ASP B 1 350 ? 6.949 -25.484 20.516 1 58.41 350 ASP B O 1
ATOM 5752 N N . GLY B 1 351 ? 8.141 -24.781 19.016 1 54.34 351 GLY B N 1
ATOM 5753 C CA . GLY B 1 351 ? 9.164 -25.578 19.672 1 54.34 351 GLY B CA 1
ATOM 5754 C C . GLY B 1 351 ? 9.547 -25.047 21.031 1 54.34 351 GLY B C 1
ATOM 5755 O O . GLY B 1 351 ? 10.023 -25.781 21.891 1 54.34 351 GLY B O 1
ATOM 5756 N N . ALA B 1 352 ? 9.859 -23.766 21.25 1 58.41 352 ALA B N 1
ATOM 5757 C CA . ALA B 1 352 ? 10.43 -23.328 22.516 1 58.41 352 ALA B CA 1
ATOM 5758 C C . ALA B 1 352 ? 9.398 -22.594 23.375 1 58.41 352 ALA B C 1
ATOM 5760 O O . ALA B 1 352 ? 9.75 -21.75 24.188 1 58.41 352 ALA B O 1
ATOM 5761 N N . GLY B 1 353 ? 8.125 -22.797 23.062 1 69.06 353 GLY B N 1
ATOM 5762 C CA . GLY B 1 353 ? 7.113 -22.156 23.875 1 69.06 353 GLY B CA 1
ATOM 5763 C C . GLY B 1 353 ? 6.801 -20.734 23.422 1 69.06 353 GLY B C 1
ATOM 5764 O O . GLY B 1 353 ? 5.977 -20.047 24.031 1 69.06 353 GLY B O 1
ATOM 5765 N N . LEU B 1 354 ? 7.527 -20.297 22.375 1 78.31 354 LEU B N 1
ATOM 5766 C CA . LEU B 1 354 ? 7.277 -18.938 21.906 1 78.31 354 LEU B CA 1
ATOM 5767 C C . LEU B 1 354 ? 6.504 -18.953 20.594 1 78.31 354 LEU B C 1
ATOM 5769 O O . LEU B 1 354 ? 6.68 -19.859 19.781 1 78.31 354 LEU B O 1
ATOM 5773 N N . PRO B 1 355 ? 5.691 -17.906 20.516 1 83.38 355 PRO B N 1
ATOM 5774 C CA . PRO B 1 355 ? 5.008 -17.75 19.219 1 83.38 355 PRO B CA 1
ATOM 5775 C C . PRO B 1 355 ? 5.977 -17.609 18.062 1 83.38 355 PRO B C 1
ATOM 5777 O O . PRO B 1 355 ? 7.07 -17.062 18.219 1 83.38 355 PRO B O 1
ATOM 5780 N N . VAL B 1 356 ? 5.648 -18.141 16.859 1 83.69 356 VAL B N 1
ATOM 5781 C CA . VAL B 1 356 ? 6.488 -18.141 15.664 1 83.69 356 VAL B CA 1
ATOM 5782 C C . VAL B 1 356 ? 6.906 -16.703 15.328 1 83.69 356 VAL B C 1
ATOM 5784 O O . VAL B 1 356 ? 8.055 -16.469 14.945 1 83.69 356 VAL B O 1
ATOM 5787 N N . SER B 1 357 ? 6.004 -15.773 15.5 1 82.81 357 SER B N 1
ATOM 5788 C CA . SER B 1 357 ? 6.305 -14.375 15.203 1 82.81 357 SER B CA 1
ATOM 5789 C C . SER B 1 357 ? 7.449 -13.852 16.062 1 82.81 357 SER B C 1
ATOM 5791 O O . SER B 1 357 ? 8.305 -13.109 15.578 1 82.81 357 SER B O 1
ATOM 5793 N N . GLU B 1 358 ? 7.434 -14.25 17.266 1 79.12 358 GLU B N 1
ATOM 5794 C CA . GLU B 1 358 ? 8.5 -13.836 18.188 1 79.12 358 GLU B CA 1
ATOM 5795 C C . GLU B 1 358 ? 9.828 -14.492 17.812 1 79.12 358 GLU B C 1
ATOM 5797 O O . GLU B 1 358 ? 10.883 -13.859 17.891 1 79.12 358 GLU B O 1
ATOM 5802 N N . LEU B 1 359 ? 9.742 -15.727 17.453 1 77.94 359 LEU B N 1
ATOM 5803 C CA . LEU B 1 359 ? 10.938 -16.438 17.031 1 77.94 359 LEU B CA 1
ATOM 5804 C C . LEU B 1 359 ? 11.562 -15.773 15.805 1 77.94 359 LEU B C 1
ATOM 5806 O O . LEU B 1 359 ? 12.781 -15.609 15.734 1 77.94 359 LEU B O 1
ATOM 5810 N N . LEU B 1 360 ? 10.758 -15.422 14.914 1 77.19 360 LEU B N 1
ATOM 5811 C CA . LEU B 1 360 ? 11.219 -14.742 13.703 1 77.19 360 LEU B CA 1
ATOM 5812 C C . LEU B 1 360 ? 11.852 -13.398 14.047 1 77.19 360 LEU B C 1
ATOM 5814 O O . LEU B 1 360 ? 12.906 -13.047 13.508 1 77.19 360 LEU B O 1
ATOM 5818 N N . ALA B 1 361 ? 11.188 -12.75 14.977 1 72.56 361 ALA B N 1
ATOM 5819 C CA . ALA B 1 361 ? 11.656 -11.422 15.375 1 72.56 361 ALA B CA 1
ATOM 5820 C C . ALA B 1 361 ? 13.023 -11.5 16.047 1 72.56 361 ALA B C 1
ATOM 5822 O O . ALA B 1 361 ? 13.844 -10.586 15.914 1 72.56 361 ALA B O 1
ATOM 5823 N N . ARG B 1 362 ? 13.219 -12.602 16.734 1 68.94 362 ARG B N 1
ATOM 5824 C CA . ARG B 1 362 ? 14.469 -12.773 17.469 1 68.94 362 ARG B CA 1
ATOM 5825 C C . ARG B 1 362 ? 15.547 -13.398 16.594 1 68.94 362 ARG B C 1
ATOM 5827 O O . ARG B 1 362 ? 16.688 -13.539 17.016 1 68.94 362 ARG B O 1
ATOM 5834 N N . GLY B 1 363 ? 15.156 -13.594 15.32 1 65.81 363 GLY B N 1
ATOM 5835 C CA . GLY B 1 363 ? 16.109 -14.203 14.406 1 65.81 363 GLY B CA 1
ATOM 5836 C C . GLY B 1 363 ? 16.391 -15.664 14.719 1 65.81 363 GLY B C 1
ATOM 5837 O O . GLY B 1 363 ? 17.453 -16.188 14.375 1 65.81 363 GLY B O 1
ATOM 5838 N N . TRP B 1 364 ? 15.57 -16.234 15.562 1 53.31 364 TRP B N 1
ATOM 5839 C CA . TRP B 1 364 ? 15.812 -17.578 16.031 1 53.31 364 TRP B CA 1
ATOM 5840 C C . TRP B 1 364 ? 15.461 -18.609 14.969 1 53.31 364 TRP B C 1
ATOM 5842 O O . TRP B 1 364 ? 15.711 -19.797 15.133 1 53.31 364 TRP B O 1
ATOM 5852 N N . LEU B 1 365 ? 14.781 -18.109 14.062 1 57.75 365 LEU B N 1
ATOM 5853 C CA . LEU B 1 365 ? 14.453 -19.141 13.07 1 57.75 365 LEU B CA 1
ATOM 5854 C C . LEU B 1 365 ? 15.617 -19.344 12.102 1 57.75 365 LEU B C 1
ATOM 5856 O O . LEU B 1 365 ? 15.477 -20.078 11.117 1 57.75 365 LEU B O 1
ATOM 5860 N N . GLU B 1 366 ? 16.766 -18.609 12.273 1 50 366 GLU B N 1
ATOM 5861 C CA . GLU B 1 366 ? 17.953 -18.922 11.492 1 50 366 GLU B CA 1
ATOM 5862 C C . GLU B 1 366 ? 18.625 -20.188 12.008 1 50 366 GLU B C 1
ATOM 5864 O O . GLU B 1 366 ? 18.609 -20.469 13.211 1 50 366 GLU B O 1
#

Radius of gyration: 28.05 Å; Cα contacts (8 Å, |Δi|>4): 1582; chains: 2; bounding box: 70×93×69 Å

Solvent-accessible surface area (backbone atoms only — not comparable to full-atom values): 37369 Å² total; per-residue (Å²): 82,64,46,32,38,34,39,24,32,40,40,54,25,56,61,41,69,46,68,45,55,43,51,24,32,40,34,59,59,77,72,25,44,68,66,53,54,53,48,50,55,45,38,52,32,35,22,43,62,73,43,37,45,31,24,75,64,40,26,48,80,42,32,25,81,92,52,85,70,47,55,26,40,36,35,41,28,31,53,55,97,89,45,44,36,36,40,39,40,29,37,33,46,59,83,60,63,69,21,20,25,51,50,36,39,35,33,25,48,76,87,38,58,44,34,38,34,44,88,47,29,35,35,32,33,38,98,78,69,42,70,70,41,76,47,79,41,68,38,49,42,41,59,73,40,68,56,58,75,88,75,57,46,71,69,57,49,49,53,53,50,55,45,64,34,53,42,53,38,40,79,40,59,93,47,39,43,29,62,27,68,55,75,28,97,57,72,47,42,48,31,51,42,40,42,15,18,51,58,37,45,39,70,74,35,74,60,39,58,60,54,42,50,57,54,41,47,74,74,34,88,52,44,72,46,72,48,74,43,72,60,67,93,57,28,32,30,35,32,37,33,26,49,29,55,88,43,75,88,39,67,42,76,36,51,47,61,70,44,37,58,30,52,45,43,50,53,49,54,50,44,50,64,64,65,49,62,63,68,23,36,41,31,35,46,40,79,52,63,70,41,46,70,71,65,40,48,61,53,50,52,53,48,52,51,41,26,72,72,55,13,28,34,40,35,34,56,73,46,47,71,59,37,46,69,43,24,57,84,23,25,36,28,27,39,50,62,78,69,33,55,32,41,74,40,73,40,69,50,70,75,83,78,46,55,48,37,55,36,55,61,68,57,57,76,112,82,64,45,31,40,35,39,25,32,40,40,54,25,56,61,40,70,46,68,46,56,42,52,24,32,41,34,60,59,78,71,25,43,67,66,54,53,54,48,50,54,44,39,52,32,36,22,43,62,72,43,36,45,29,24,74,63,40,25,49,81,43,32,24,81,93,52,86,69,48,56,27,40,38,35,39,28,33,51,54,97,89,44,45,34,36,40,37,40,29,36,34,45,57,81,59,62,70,21,19,26,51,50,34,39,35,34,25,48,75,87,37,57,44,34,38,33,44,88,46,28,36,36,33,32,39,99,79,69,42,71,70,43,75,48,78,41,68,39,48,41,42,61,73,40,68,55,59,73,88,73,57,47,73,68,58,49,49,53,54,50,55,45,64,36,53,41,56,37,40,79,39,60,93,48,38,44,28,62,27,68,55,76,27,97,56,70,48,40,47,32,50,42,40,41,14,18,52,57,38,45,39,70,74,36,72,59,39,58,59,55,42,50,57,54,42,46,73,74,34,87,53,44,72,45,72,47,75,43,74,62,67,93,58,28,32,31,35,31,36,31,26,49,29,54,87,44,76,87,39,68,41,78,34,51,47,61,71,45,38,58,29,53,45,44,50,54,51,54,50,42,49,66,65,65,50,63,62,68,23,36,43,31,36,46,39,79,50,63,70,42,45,71,70,64,40,48,62,54,49,50,53,51,53,50,41,24,72,71,54,11,28,36,42,35,34,55,73,47,49,71,58,38,47,70,43,23,56,85,24,25,36,28,27,40,49,62,79,69,32,55,32,41,74,40,74,40,68,51,71,72,83,80,47,56,52,37,56,34,52,61,69,53,59,74,108

Organism: Cystobacter fuscus (strain ATCC 25194 / DSM 2262 / NBRC 100088 / M29) (NCBI:txid1242864)